Protein AF-0000000077935311 (afdb_homodimer)

Secondary structure (DSSP, 8-state):
--EEEEEEEE-STTTT-TT---SEEEEEEEE-SS-SSPPEEEEE---TT--S-SSSHHHHHHHHHHHTTSS-SEEEEEE----TTS---SSEETTTEEHHHIIIIIIHHHHHHHS---EEEEEEETHHHHHHHHHHHH-TTT--EEEEES-S-SHHHHHHHHHHHHHHHHTTS-HHHHHHHHHT-SS--GGGHHHHHHHHHHHHHSB-TTSTTSB--SB-TTT--B-HHHHHHHHTT-HHHHGGGGHHHHHT-SEEEEEEETT-TT-HHHHHHHHHHHHHHTT---EEEEES--SSS-GGGHHHHHHHHHHHHS--/--EEEEEEEE-STTTT-TT---SEEEEEEEE-S--SSPPEEEEE---TT--S-SSSHHHHHHHHHHHTTSS-SEEEEEE----TTS---SSEETTTEEHHHIIIIIIHHHHHHHS---EEEEEEETHHHHHHHHHHHH-TTT--EEEEES-S-SHHHHHHHHHHHHHHHHTTS-HHHHHHHHHT-SS--GGGHHHHHHHHHHHHHSB-TTSTTSB--SB-TTT--B-HHHHHHHHTT-HHHHGGGGHHHHHT-SEEEEEEETT-TT-HHHHHHHHHHHHHHTT---EEEEES--SSS-GGGHHHHHHHHHHHHS--

Radius of gyration: 29.07 Å; Cα contacts (8 Å, |Δi|>4): 1341; chains: 2; bounding box: 50×91×62 Å

Solvent-accessible surface area (backbone atoms only — not comparable to full-atom values): 32540 Å² total; per-residue (Å²): 130,81,49,68,51,74,47,75,47,79,38,80,48,27,61,76,23,71,74,67,51,73,33,61,31,48,32,31,36,39,50,48,65,98,60,95,63,65,28,31,40,36,40,40,36,52,55,69,79,71,67,93,59,58,92,41,72,67,33,48,51,52,40,48,30,46,75,69,60,55,41,55,48,42,37,39,34,47,45,58,58,67,36,51,56,54,41,55,63,51,45,57,16,83,37,73,15,24,41,35,50,37,44,67,69,43,52,49,49,55,48,45,73,75,34,73,55,68,35,30,30,30,25,25,45,32,44,11,5,31,19,18,51,56,48,32,50,73,34,47,90,68,26,35,26,28,25,26,35,41,20,59,21,40,55,66,62,42,45,52,60,27,49,52,48,28,40,59,49,50,72,76,39,57,65,62,60,50,49,56,51,43,54,72,40,94,68,77,56,77,82,45,48,33,39,30,48,54,54,36,48,20,26,52,57,30,58,29,82,88,38,92,78,30,28,52,61,41,43,39,81,88,29,56,38,70,36,62,73,50,38,52,48,45,48,63,70,21,49,48,67,39,48,76,83,34,47,73,39,49,61,64,39,55,26,39,36,38,34,27,20,76,54,21,81,54,47,25,37,29,12,49,42,30,33,51,50,52,36,53,74,72,68,38,83,64,48,78,47,75,45,95,37,41,72,66,94,55,72,71,55,50,72,56,44,50,37,50,42,52,58,42,53,45,84,125,130,81,48,67,51,74,46,74,46,80,36,80,48,27,62,77,22,70,72,68,50,73,33,61,31,48,33,31,36,39,51,48,66,97,60,95,64,64,28,32,38,36,40,40,35,50,55,70,80,70,66,92,61,59,91,43,73,67,33,48,50,53,42,51,32,48,75,70,59,57,42,54,48,43,37,40,34,47,44,58,57,68,39,51,56,55,40,58,63,50,44,56,17,82,38,73,14,24,42,34,50,36,45,67,69,41,51,51,50,54,49,45,73,75,33,74,55,69,36,30,31,30,24,25,46,34,44,12,5,30,20,19,51,56,47,31,51,73,34,46,91,68,27,35,28,29,27,26,36,41,20,58,21,40,55,66,62,42,45,52,56,28,51,53,48,28,42,59,49,49,72,77,39,58,64,64,61,49,49,57,49,45,52,71,39,95,68,79,56,78,82,45,48,34,39,29,47,54,55,34,47,20,25,53,58,32,57,29,82,87,39,92,78,30,28,52,61,39,44,38,81,87,29,56,38,72,35,62,74,50,38,52,49,45,48,62,69,20,49,49,68,38,48,76,83,34,48,73,38,50,60,66,40,56,26,38,36,38,35,30,21,77,55,21,82,54,46,26,38,29,12,50,41,31,34,52,51,53,37,52,75,73,67,40,81,63,48,79,48,75,44,94,38,43,74,66,93,55,71,71,56,50,74,56,45,50,36,50,42,52,60,44,54,44,82,126

Structure (mmCIF, N/CA/C/O backbone):
data_AF-0000000077935311-model_v1
#
loop_
_entity.id
_entity.type
_entity.pdbx_description
1 polymer Esterase
#
loop_
_atom_site.group_PDB
_atom_site.id
_atom_site.type_symbol
_atom_site.label_atom_id
_atom_site.label_alt_id
_atom_site.label_comp_id
_atom_site.label_asym_id
_atom_site.label_entity_id
_atom_site.label_seq_id
_atom_site.pdbx_PDB_ins_code
_atom_site.Cartn_x
_atom_site.Cartn_y
_atom_site.Cartn_z
_atom_site.occupancy
_atom_site.B_iso_or_equiv
_atom_site.auth_seq_id
_atom_site.auth_comp_id
_atom_site.auth_asym_id
_atom_site.auth_atom_id
_atom_site.pdbx_PDB_model_num
ATOM 1 N N . MET A 1 1 ? 3.855 -32.5 -35.344 1 77.19 1 MET A N 1
ATOM 2 C CA . MET A 1 1 ? 2.697 -31.906 -34.688 1 77.19 1 MET A CA 1
ATOM 3 C C . MET A 1 1 ? 2.678 -32.25 -33.219 1 77.19 1 MET A C 1
ATOM 5 O O . MET A 1 1 ? 3.072 -33.375 -32.844 1 77.19 1 MET A O 1
ATOM 9 N N . LEU A 1 2 ? 2.314 -31.281 -32.438 1 87.25 2 LEU A N 1
ATOM 10 C CA . LEU A 1 2 ? 2.27 -31.469 -30.984 1 87.25 2 LEU A CA 1
ATOM 11 C C . LEU A 1 2 ? 1.229 -32.5 -30.594 1 87.25 2 LEU A C 1
ATOM 13 O O . LEU A 1 2 ? 0.079 -32.438 -31.031 1 87.25 2 LEU A O 1
ATOM 17 N N . LYS A 1 3 ? 1.656 -33.656 -29.969 1 92.56 3 LYS A N 1
ATOM 18 C CA . LYS A 1 3 ? 0.735 -34.656 -29.453 1 92.56 3 LYS A CA 1
ATOM 19 C C . LYS A 1 3 ? 0.055 -34.188 -28.172 1 92.56 3 LYS A C 1
ATOM 21 O O . LYS A 1 3 ? 0.723 -33.75 -27.234 1 92.56 3 LYS A O 1
ATOM 26 N N . TYR A 1 4 ? -1.303 -34.188 -28.203 1 95.5 4 TYR A N 1
ATOM 27 C CA . TYR A 1 4 ? -2.006 -33.719 -27.016 1 95.5 4 TYR A CA 1
ATOM 28 C C . TYR A 1 4 ? -3.33 -34.438 -26.844 1 95.5 4 TYR A C 1
ATOM 30 O O . TYR A 1 4 ? -3.822 -35.062 -27.781 1 95.5 4 TYR A O 1
ATOM 38 N N . THR A 1 5 ? -3.844 -34.5 -25.672 1 96.44 5 THR A N 1
ATOM 39 C CA . THR A 1 5 ? -5.18 -34.969 -25.328 1 96.44 5 THR A CA 1
ATOM 40 C C . THR A 1 5 ? -5.891 -34 -24.406 1 96.44 5 THR A C 1
ATOM 42 O O . THR A 1 5 ? -5.242 -33.219 -23.703 1 96.44 5 THR A O 1
ATOM 45 N N . ILE A 1 6 ? -7.18 -33.906 -24.469 1 97 6 ILE A N 1
ATOM 46 C CA . ILE A 1 6 ? -8.023 -33.156 -23.531 1 97 6 ILE A CA 1
ATOM 47 C C . ILE A 1 6 ? -8.969 -34.125 -22.828 1 97 6 ILE A C 1
ATOM 49 O O . ILE A 1 6 ? -9.727 -34.844 -23.469 1 97 6 ILE A O 1
ATOM 53 N N . GLU A 1 7 ? -8.859 -34.219 -21.625 1 97 7 GLU A N 1
ATOM 54 C CA . GLU A 1 7 ? -9.742 -35.062 -20.844 1 97 7 GLU A CA 1
ATOM 55 C C . GLU A 1 7 ? -10.43 -34.312 -19.734 1 97 7 GLU A C 1
ATOM 57 O O . GLU A 1 7 ? -10.07 -33.156 -19.438 1 97 7 GLU A O 1
ATOM 62 N N . LYS A 1 8 ? -11.445 -34.906 -19.172 1 97.5 8 LYS A N 1
ATOM 63 C CA . LYS A 1 8 ? -12.188 -34.344 -18.062 1 97.5 8 LYS A CA 1
ATOM 64 C C . LYS A 1 8 ? -11.992 -35.125 -16.781 1 97.5 8 LYS A C 1
ATOM 66 O O . LYS A 1 8 ? -12.023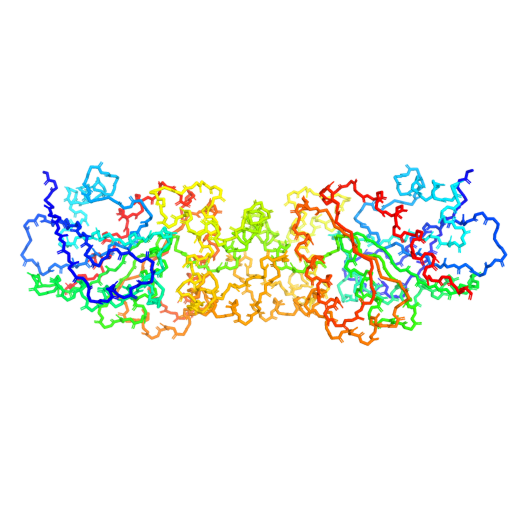 -36.375 -16.812 1 97.5 8 LYS A O 1
ATOM 71 N N . ILE A 1 9 ? -11.68 -34.469 -15.742 1 97.25 9 ILE A N 1
ATOM 72 C CA . ILE A 1 9 ? -11.531 -35.094 -14.43 1 97.25 9 ILE A CA 1
ATOM 73 C C . ILE A 1 9 ? -12.641 -34.594 -13.5 1 97.25 9 ILE A C 1
ATOM 75 O O . ILE A 1 9 ? -12.82 -33.375 -13.312 1 97.25 9 ILE A O 1
ATOM 79 N N . GLU A 1 10 ? -13.484 -35.562 -12.93 1 97.5 10 GLU A N 1
ATOM 80 C CA . GLU A 1 10 ? -14.469 -35.219 -11.906 1 97.5 10 GLU A CA 1
ATOM 81 C C . GLU A 1 10 ? -13.805 -35.031 -10.547 1 97.5 10 GLU A C 1
ATOM 83 O O . GLU A 1 10 ? -13.055 -35.875 -10.086 1 97.5 10 GLU A O 1
ATOM 88 N N . SER A 1 11 ? -14.07 -33.906 -9.922 1 97.88 11 SER A N 1
ATOM 89 C CA . SER A 1 11 ? -13.398 -33.594 -8.672 1 97.88 11 SER A CA 1
ATOM 90 C C . SER A 1 11 ? -14.359 -33.656 -7.488 1 97.88 11 SER A C 1
ATOM 92 O O . SER A 1 11 ? -15.391 -33 -7.48 1 97.88 11 SER A O 1
ATOM 94 N N . GLU A 1 12 ? -14.023 -34.438 -6.438 1 97.25 12 GLU A N 1
ATOM 95 C CA . GLU A 1 12 ? -14.719 -34.406 -5.156 1 97.25 12 GLU A CA 1
ATOM 96 C C . GLU A 1 12 ? -14.414 -33.156 -4.359 1 97.25 12 GLU A C 1
ATOM 98 O O . GLU A 1 12 ? -15.273 -32.625 -3.658 1 97.25 12 GLU A O 1
ATOM 103 N N . ALA A 1 13 ? -13.234 -32.656 -4.523 1 97.06 13 ALA A N 1
ATOM 104 C CA . ALA A 1 13 ? -12.766 -31.484 -3.781 1 97.06 13 ALA A CA 1
ATOM 105 C C . ALA A 1 13 ? -13.523 -30.234 -4.191 1 97.06 13 ALA A C 1
ATOM 107 O O . ALA A 1 13 ? -13.75 -29.328 -3.375 1 97.06 13 ALA A O 1
ATOM 108 N N . LEU A 1 14 ? -14.055 -30.188 -5.465 1 97.19 14 LEU A N 1
ATOM 109 C CA . LEU A 1 14 ? -14.672 -28.969 -5.98 1 97.19 14 LEU A CA 1
ATOM 110 C C . LEU A 1 14 ? -16.188 -29.047 -5.895 1 97.19 14 LEU A C 1
ATOM 112 O O . LEU A 1 14 ? -16.891 -28.078 -6.223 1 97.19 14 LEU A O 1
ATOM 116 N N . LYS A 1 15 ? -16.938 -30.109 -5.555 1 92.62 15 LYS A N 1
ATOM 117 C CA . LYS A 1 15 ? -18.375 -30.344 -5.594 1 92.62 15 LYS A CA 1
ATOM 118 C C . LYS A 1 15 ? -19.125 -29.375 -4.688 1 92.62 15 LYS A C 1
ATOM 120 O O . LYS A 1 15 ? -20.203 -28.906 -5.027 1 92.62 15 LYS A O 1
ATOM 125 N N . ASP A 1 16 ? -18.75 -28.906 -3.547 1 84 16 ASP A N 1
ATOM 126 C CA . ASP A 1 16 ? -19.562 -28.125 -2.623 1 84 16 ASP A CA 1
ATOM 127 C C . ASP A 1 16 ? -19.094 -26.688 -2.561 1 84 16 ASP A C 1
ATOM 129 O O . ASP A 1 16 ? -19.344 -25.984 -1.576 1 84 16 ASP A O 1
ATOM 133 N N . ASN A 1 17 ? -18.594 -26.266 -3.73 1 91.75 17 ASN A N 1
ATOM 134 C CA . ASN A 1 17 ? -18.25 -24.844 -3.709 1 91.75 17 ASN A CA 1
ATOM 135 C C . ASN A 1 17 ? -19.484 -23.953 -3.811 1 91.75 17 ASN A C 1
ATOM 137 O O . ASN A 1 17 ? -20.484 -24.344 -4.434 1 91.75 17 ASN A O 1
ATOM 141 N N . MET A 1 18 ? -19.484 -22.844 -3.297 1 93.19 18 MET A N 1
ATOM 142 C CA . MET A 1 18 ? -20.656 -21.984 -3.117 1 93.19 18 MET A CA 1
ATOM 143 C C . MET A 1 18 ? -20.922 -21.141 -4.371 1 93.19 18 MET A C 1
ATOM 145 O O . MET A 1 18 ? -22 -20.562 -4.523 1 93.19 18 MET A O 1
ATOM 149 N N . MET A 1 19 ? -20 -21.078 -5.273 1 92.12 19 MET A N 1
ATOM 150 C CA . MET A 1 19 ? -20.109 -20.172 -6.41 1 92.12 19 MET A CA 1
ATOM 151 C C . MET A 1 19 ? -20.703 -20.891 -7.621 1 92.12 19 MET A C 1
ATOM 153 O O . MET A 1 19 ? -21.016 -20.266 -8.633 1 92.12 19 MET A O 1
ATOM 157 N N . GLY A 1 20 ? -20.828 -22.172 -7.504 1 90.62 20 GLY A N 1
ATOM 158 C CA . GLY A 1 20 ? -21.391 -22.953 -8.602 1 90.62 20 GLY A CA 1
ATOM 159 C C . GLY A 1 20 ? -20.375 -23.266 -9.688 1 90.62 20 GLY A C 1
ATOM 160 O O . GLY A 1 20 ? -20.75 -23.484 -10.844 1 90.62 20 GLY A O 1
ATOM 161 N N . ASP A 1 21 ? -19.156 -23.203 -9.367 1 91.94 21 ASP A N 1
ATOM 162 C CA . ASP A 1 21 ? -18.141 -23.625 -10.32 1 91.94 21 ASP A CA 1
ATOM 163 C C . ASP A 1 21 ? -18.281 -25.109 -10.664 1 91.94 21 ASP A C 1
ATOM 165 O O . ASP A 1 21 ? -18.672 -25.906 -9.82 1 91.94 21 ASP A O 1
ATOM 169 N N . PRO A 1 22 ? -17.953 -25.453 -11.875 1 93 22 PRO A N 1
ATOM 170 C CA . PRO A 1 22 ? -18.062 -26.859 -12.266 1 93 22 PRO A CA 1
ATOM 171 C C . PRO A 1 22 ? -17.156 -27.766 -11.453 1 93 22 PRO A C 1
ATOM 173 O O . PRO A 1 22 ? -16.031 -27.391 -11.125 1 93 22 PRO A O 1
ATOM 176 N N . THR A 1 23 ? -17.625 -28.984 -11.234 1 95.94 23 THR A N 1
ATOM 177 C CA . THR A 1 23 ? -16.828 -29.953 -10.5 1 95.94 23 THR A CA 1
ATOM 178 C C . THR A 1 23 ? -15.938 -30.75 -11.461 1 95.94 23 THR A C 1
ATOM 180 O O . THR A 1 23 ? -14.883 -31.266 -11.062 1 95.94 23 THR A O 1
ATOM 183 N N . GLU A 1 24 ? -16.438 -30.906 -12.703 1 97 24 GLU A N 1
ATOM 184 C CA . GLU A 1 24 ? -15.625 -31.531 -13.75 1 97 24 GLU A CA 1
ATOM 185 C C . GLU A 1 24 ? -14.719 -30.5 -14.422 1 97 24 GLU A C 1
ATOM 187 O O . GLU A 1 24 ? -15.188 -29.453 -14.875 1 97 24 GLU A O 1
ATOM 192 N N . ARG A 1 25 ? -13.484 -30.828 -14.492 1 97 25 ARG A N 1
ATOM 193 C CA . ARG A 1 25 ? -12.539 -29.891 -15.07 1 97 25 ARG A CA 1
ATOM 194 C C . ARG A 1 25 ? -11.742 -30.516 -16.203 1 97 25 ARG A C 1
ATOM 196 O O . ARG A 1 25 ? -11.289 -31.656 -16.094 1 97 25 ARG A O 1
ATOM 203 N N . GLU A 1 26 ? -11.578 -29.766 -17.281 1 97.69 26 GLU A N 1
ATOM 204 C CA . GLU A 1 26 ? -10.758 -30.203 -18.406 1 97.69 26 GLU A CA 1
ATOM 205 C C . GLU A 1 26 ? -9.273 -30.109 -18.078 1 97.69 26 GLU A C 1
ATOM 207 O O . GLU A 1 26 ? -8.836 -29.172 -17.406 1 97.69 26 GLU A O 1
ATOM 212 N N . VAL A 1 27 ? -8.555 -31.016 -18.594 1 97.75 27 VAL A N 1
ATOM 213 C CA . VAL A 1 27 ? -7.098 -31.016 -18.5 1 97.75 27 VAL A CA 1
ATOM 214 C C . VAL A 1 27 ? -6.484 -31.25 -19.875 1 97.75 27 VAL A C 1
ATOM 216 O O . VAL A 1 27 ? -6.695 -32.312 -20.484 1 97.75 27 VAL A O 1
ATOM 219 N N . LEU A 1 28 ? -5.809 -30.25 -20.391 1 97.81 28 LEU A N 1
ATOM 220 C CA . LEU A 1 28 ? -4.996 -30.391 -21.594 1 97.81 28 LEU A CA 1
ATOM 221 C C . LEU A 1 28 ? -3.648 -31.031 -21.266 1 97.81 28 LEU A C 1
ATOM 223 O O . LEU A 1 28 ? -2.912 -30.516 -20.422 1 97.81 28 LEU A O 1
ATOM 227 N N . THR A 1 29 ? -3.369 -32.156 -21.844 1 97.56 29 THR A N 1
ATOM 228 C CA . THR A 1 29 ? -2.121 -32.875 -21.625 1 97.56 29 THR A CA 1
ATOM 229 C C . THR A 1 29 ? -1.261 -32.875 -22.891 1 97.56 29 THR A C 1
ATOM 231 O O . THR A 1 29 ? -1.694 -33.312 -23.953 1 97.56 29 THR A O 1
ATOM 234 N N . LEU A 1 30 ? -0.092 -32.344 -22.797 1 97.06 30 LEU A N 1
ATOM 235 C CA . LEU A 1 30 ? 0.888 -32.312 -23.875 1 97.06 30 LEU A CA 1
ATOM 236 C C . LEU A 1 30 ? 1.974 -33.344 -23.641 1 97.06 30 LEU A C 1
ATOM 238 O O . LEU A 1 30 ? 2.641 -33.344 -22.609 1 97.06 30 LEU A O 1
ATOM 242 N N . LEU A 1 31 ? 2.15 -34.25 -24.594 1 94.69 31 LEU A N 1
ATOM 243 C CA . LEU A 1 31 ? 3.016 -35.406 -24.422 1 94.69 31 LEU A CA 1
ATOM 244 C C . LEU A 1 31 ? 4.297 -35.25 -25.234 1 94.69 31 LEU A C 1
ATOM 246 O O . LEU A 1 31 ? 4.27 -34.75 -26.359 1 94.69 31 LEU A O 1
ATOM 250 N N . PRO A 1 32 ? 5.402 -35.594 -24.516 1 89.06 32 PRO A N 1
ATOM 251 C CA . PRO A 1 32 ? 6.652 -35.594 -25.281 1 89.06 32 PRO A CA 1
ATOM 252 C C . PRO A 1 32 ? 6.68 -36.656 -26.375 1 89.06 32 PRO A C 1
ATOM 254 O O . PRO A 1 32 ? 5.824 -37.531 -26.391 1 89.06 32 PRO A O 1
ATOM 257 N N . ARG A 1 33 ? 7.59 -36.375 -27.266 1 79.56 33 ARG A N 1
ATOM 258 C CA . ARG A 1 33 ? 7.812 -37.469 -28.219 1 79.56 33 ARG A CA 1
ATOM 259 C C . ARG A 1 33 ? 8.281 -38.719 -27.516 1 79.56 33 ARG A C 1
ATOM 261 O O . ARG A 1 33 ? 8.555 -38.719 -26.312 1 79.56 33 ARG A O 1
ATOM 268 N N . GLU A 1 34 ? 8.422 -39.875 -28.094 1 74.75 34 GLU A N 1
ATOM 269 C CA . GLU A 1 34 ? 8.742 -41.188 -27.531 1 74.75 34 GLU A CA 1
ATOM 270 C C . GLU A 1 34 ? 10.023 -41.125 -26.703 1 74.75 34 GLU A C 1
ATOM 272 O O . GLU A 1 34 ? 11.016 -40.531 -27.125 1 74.75 34 GLU A O 1
ATOM 277 N N . SER A 1 35 ? 9.75 -41.25 -25.328 1 73.94 35 SER A N 1
ATOM 278 C CA . SER A 1 35 ? 10.883 -41.344 -24.422 1 73.94 35 SER A CA 1
ATOM 279 C C . SER A 1 35 ? 10.836 -42.656 -23.609 1 73.94 35 SER A C 1
ATOM 281 O O . SER A 1 35 ? 9.758 -43.156 -23.312 1 73.94 35 SER A O 1
ATOM 283 N N . LYS A 1 36 ? 12.047 -43.312 -23.312 1 77.62 36 LYS A N 1
ATOM 284 C CA . LYS A 1 36 ? 12.172 -44.531 -22.516 1 77.62 36 LYS A CA 1
ATOM 285 C C . LYS A 1 36 ? 12.305 -44.219 -21.031 1 77.62 36 LYS A C 1
ATOM 287 O O . LYS A 1 36 ? 12.156 -45.094 -20.188 1 77.62 36 LYS A O 1
ATOM 292 N N . GLU A 1 37 ? 12.492 -43.031 -20.656 1 85.69 37 GLU A N 1
ATOM 293 C CA . GLU A 1 37 ? 12.68 -42.625 -19.281 1 85.69 37 GLU A CA 1
ATOM 294 C C . GLU A 1 37 ? 11.352 -42.281 -18.609 1 85.69 37 GLU A C 1
ATOM 296 O O . GLU A 1 37 ? 10.383 -41.938 -19.281 1 85.69 37 GLU A O 1
ATOM 301 N N . ARG A 1 38 ? 11.352 -42.531 -17.219 1 92.5 38 ARG A N 1
ATOM 302 C CA . ARG A 1 38 ? 10.172 -42.094 -16.469 1 92.5 38 ARG A CA 1
ATOM 303 C C . ARG A 1 38 ? 9.953 -40.594 -16.609 1 92.5 38 ARG A C 1
ATOM 305 O O . ARG A 1 38 ? 10.867 -39.812 -16.359 1 92.5 38 ARG A O 1
ATOM 312 N N . PRO A 1 39 ? 8.812 -40.188 -16.969 1 95.69 39 PRO A N 1
ATOM 313 C CA . PRO A 1 39 ? 8.602 -38.781 -17.281 1 95.69 39 PRO A CA 1
ATOM 314 C C . PRO A 1 39 ? 8.461 -37.906 -16.031 1 95.69 39 PRO A C 1
ATOM 316 O O . PRO A 1 39 ? 8.156 -38.438 -14.953 1 95.69 39 PRO A O 1
ATOM 319 N N . ILE A 1 40 ? 8.805 -36.688 -16.141 1 97 40 ILE A N 1
ATOM 320 C CA . ILE A 1 40 ? 8.492 -35.625 -15.18 1 97 40 ILE A CA 1
ATOM 321 C C . ILE A 1 40 ? 7.117 -35.062 -15.477 1 97 40 ILE A C 1
ATOM 323 O O . ILE A 1 40 ? 6.758 -34.875 -16.641 1 97 40 ILE A O 1
ATOM 327 N N . LEU A 1 41 ? 6.32 -34.844 -14.477 1 98.56 41 LEU A N 1
ATOM 328 C CA . LEU A 1 41 ? 5.031 -34.188 -14.641 1 98.56 41 LEU A CA 1
ATOM 329 C C . LEU A 1 41 ? 5.145 -32.688 -14.312 1 98.56 41 LEU A C 1
ATOM 331 O O . LEU A 1 41 ? 5.469 -32.312 -13.188 1 98.56 41 LEU A O 1
ATOM 335 N N . LEU A 1 42 ? 4.965 -31.844 -15.289 1 98.75 42 LEU A N 1
ATOM 336 C CA . LEU A 1 42 ? 4.926 -30.391 -15.102 1 98.75 42 LEU A CA 1
ATOM 337 C C . LEU A 1 42 ? 3.494 -29.875 -15.203 1 98.75 42 LEU A C 1
ATOM 339 O O . LEU A 1 42 ? 2.838 -30.047 -16.234 1 98.75 42 LEU A O 1
ATOM 343 N N . ILE A 1 43 ? 3.029 -29.25 -14.156 1 98.88 43 ILE A N 1
ATOM 344 C CA . ILE A 1 43 ? 1.643 -28.812 -14.07 1 98.88 43 ILE A CA 1
ATOM 345 C C . ILE A 1 43 ? 1.587 -27.281 -14.117 1 98.88 43 ILE A C 1
ATOM 347 O O . ILE A 1 43 ? 2.133 -26.609 -13.242 1 98.88 43 ILE A O 1
ATOM 351 N N . GLU A 1 44 ? 0.92 -26.719 -15.062 1 98.56 44 GLU A N 1
ATOM 352 C CA . GLU A 1 44 ? 0.708 -25.281 -15.109 1 98.56 44 GLU A CA 1
ATOM 353 C C . GLU A 1 44 ? -0.469 -24.859 -14.227 1 98.56 44 GLU A C 1
ATOM 355 O O . GLU A 1 44 ? -1.559 -25.422 -14.336 1 98.56 44 GLU A O 1
ATOM 360 N N . LEU A 1 45 ? -0.252 -23.984 -13.328 1 98.25 45 LEU A N 1
ATOM 361 C CA . LEU A 1 45 ? -1.343 -23.328 -12.617 1 98.25 45 LEU A CA 1
ATOM 362 C C . LEU A 1 45 ? -1.825 -22.109 -13.398 1 98.25 45 LEU A C 1
ATOM 364 O O . LEU A 1 45 ? -1.36 -20.984 -13.156 1 98.25 45 LEU A O 1
ATOM 368 N N . ALA A 1 46 ? -2.799 -22.312 -14.156 1 89.88 46 ALA A N 1
ATOM 369 C CA . ALA A 1 46 ? -3.209 -21.406 -15.219 1 89.88 46 ALA A CA 1
ATOM 370 C C . ALA A 1 46 ? -3.957 -20.203 -14.656 1 89.88 46 ALA A C 1
ATOM 372 O O . ALA A 1 46 ? -4.52 -20.266 -13.562 1 89.88 46 ALA A O 1
ATOM 373 N N . GLY A 1 47 ? -3.945 -19.156 -15.484 1 80.81 47 GLY A N 1
ATOM 374 C CA . GLY A 1 47 ? -4.605 -17.922 -15.102 1 80.81 47 GLY A CA 1
ATOM 375 C C . GLY A 1 47 ? -6.031 -17.812 -15.609 1 80.81 47 GLY A C 1
ATOM 376 O O . GLY A 1 47 ? -6.672 -18.828 -15.883 1 80.81 47 GLY A O 1
ATOM 377 N N . LEU A 1 48 ? -6.582 -16.703 -15.742 1 76.75 48 LEU A N 1
ATOM 378 C CA . LEU A 1 48 ? -7.965 -16.344 -16.047 1 76.75 48 LEU A CA 1
ATOM 379 C C . LEU A 1 48 ? -8.312 -16.688 -17.484 1 76.75 48 LEU A C 1
ATOM 381 O O . LEU A 1 48 ? -9.469 -16.984 -17.797 1 76.75 48 LEU A O 1
ATOM 385 N N . ASN A 1 49 ? -7.379 -16.797 -18.391 1 79.75 49 ASN A N 1
ATOM 386 C CA . ASN A 1 49 ? -7.684 -16.938 -19.812 1 79.75 49 ASN A CA 1
ATOM 387 C C . ASN A 1 49 ? -7.398 -18.359 -20.297 1 79.75 49 ASN A C 1
ATOM 389 O O . ASN A 1 49 ? -7.184 -18.562 -21.5 1 79.75 49 ASN A O 1
ATOM 393 N N . TRP A 1 50 ? -7.598 -19.266 -19.562 1 89.5 50 TRP A N 1
ATOM 394 C CA . TRP A 1 50 ? -7.297 -20.641 -19.938 1 89.5 50 TRP A CA 1
ATOM 395 C C . TRP A 1 50 ? -8.242 -21.125 -21.031 1 89.5 50 TRP A C 1
ATOM 397 O O . TRP A 1 50 ? -9.438 -20.828 -21 1 89.5 50 TRP A O 1
ATOM 407 N N . LYS A 1 51 ? -7.711 -21.828 -22.078 1 90.38 51 LYS A N 1
ATOM 408 C CA . LYS A 1 51 ? -8.445 -22.516 -23.125 1 90.38 51 LYS A CA 1
ATOM 409 C C . LYS A 1 51 ? -7.84 -23.875 -23.422 1 90.38 51 LYS A C 1
ATOM 411 O O . LYS A 1 51 ? -6.613 -24.031 -23.438 1 90.38 51 LYS A O 1
ATOM 416 N N . PRO A 1 52 ? -8.719 -24.906 -23.625 1 91.88 52 PRO A N 1
ATOM 417 C CA . PRO A 1 52 ? -8.219 -26.234 -23.953 1 91.88 52 PRO A CA 1
ATOM 418 C C . PRO A 1 52 ? -7.762 -26.359 -25.406 1 91.88 52 PRO A C 1
ATOM 420 O O . PRO A 1 52 ? -8.367 -27.094 -26.188 1 91.88 52 PRO A O 1
ATOM 423 N N . THR A 1 53 ? -6.746 -25.609 -25.719 1 93 53 THR A N 1
ATOM 424 C CA . THR A 1 53 ? -6.266 -25.609 -27.109 1 93 53 THR A CA 1
ATOM 425 C C . THR A 1 53 ? -4.746 -25.5 -27.141 1 93 53 THR A C 1
ATOM 427 O O . THR A 1 53 ? -4.117 -25.062 -26.188 1 93 53 THR A O 1
ATOM 430 N N . VAL A 1 54 ? -4.254 -25.984 -28.25 1 93.06 54 VAL A N 1
ATOM 431 C CA . VAL A 1 54 ? -2.807 -25.906 -28.438 1 93.06 54 VAL A CA 1
ATOM 432 C C . VAL A 1 54 ? -2.469 -24.797 -29.438 1 93.06 54 VAL A C 1
ATOM 434 O O . VAL A 1 54 ? -1.294 -24.531 -29.703 1 93.06 54 VAL A O 1
ATOM 437 N N . SER A 1 55 ? -3.477 -24.188 -30.031 1 90.56 55 SER A N 1
ATOM 438 C CA . SER A 1 55 ? -3.277 -23.125 -31.016 1 90.56 55 SER A CA 1
ATOM 439 C C . SER A 1 55 ? -3.123 -21.766 -30.344 1 90.56 55 SER A C 1
ATOM 441 O O . SER A 1 55 ? -3.664 -20.766 -30.828 1 90.56 55 SER A O 1
ATOM 443 N N . ASN A 1 56 ? -2.627 -21.75 -29.156 1 91.31 56 ASN A N 1
ATOM 444 C CA . ASN A 1 56 ? -2.324 -20.516 -28.422 1 91.31 56 ASN A CA 1
ATOM 445 C C . ASN A 1 56 ? -0.835 -20.391 -28.125 1 91.31 56 ASN A C 1
ATOM 447 O O . ASN A 1 56 ? -0.037 -21.219 -28.562 1 91.31 56 ASN A O 1
ATOM 451 N N . ARG A 1 57 ? -0.492 -19.344 -27.562 1 90.88 57 ARG A N 1
ATOM 452 C CA . ARG A 1 57 ? 0.909 -19.047 -27.281 1 90.88 57 ARG A CA 1
ATOM 453 C C . ARG A 1 57 ? 1.534 -20.125 -26.422 1 90.88 57 ARG A C 1
ATOM 455 O O . ARG A 1 57 ? 2.707 -20.469 -26.594 1 90.88 57 ARG A O 1
ATOM 462 N N . PHE A 1 58 ? 0.76 -20.625 -25.469 1 93.75 58 PHE A N 1
ATOM 463 C CA . PHE A 1 58 ? 1.259 -21.672 -24.609 1 93.75 58 PHE A CA 1
ATOM 464 C C . PHE A 1 58 ? 1.604 -22.922 -25.406 1 93.75 58 PHE A C 1
ATOM 466 O O . PHE A 1 58 ? 2.701 -23.469 -25.281 1 93.75 58 PHE A O 1
ATOM 473 N N . GLY A 1 59 ? 0.685 -23.375 -26.203 1 93.94 59 GLY A N 1
ATOM 474 C CA . GLY A 1 59 ? 0.933 -24.516 -27.062 1 93.94 59 GLY A CA 1
ATOM 475 C C . GLY A 1 59 ? 2.145 -24.344 -27.953 1 93.94 59 GLY A C 1
ATOM 476 O O . GLY A 1 59 ? 2.93 -25.266 -28.141 1 93.94 59 GLY A O 1
ATOM 477 N N . GLN A 1 60 ? 2.289 -23.156 -28.469 1 94.94 60 GLN A N 1
ATOM 478 C CA . GLN A 1 60 ? 3.424 -22.844 -29.344 1 94.94 60 GLN A CA 1
ATOM 479 C C . GLN A 1 60 ? 4.742 -22.969 -28.578 1 94.94 60 GLN A C 1
ATOM 481 O O . GLN A 1 60 ? 5.734 -23.453 -29.125 1 94.94 60 GLN A O 1
ATOM 486 N N . ILE A 1 61 ? 4.766 -22.516 -27.391 1 96.62 61 ILE A N 1
ATOM 487 C CA . ILE A 1 61 ? 5.961 -22.562 -26.562 1 96.62 61 ILE A CA 1
ATOM 488 C C . ILE A 1 61 ? 6.344 -24.016 -26.297 1 96.62 61 ILE A C 1
ATOM 490 O O . ILE A 1 61 ? 7.504 -24.406 -26.453 1 96.62 61 ILE A O 1
ATOM 494 N N . ILE A 1 62 ? 5.332 -24.844 -25.969 1 96.88 62 ILE A N 1
ATOM 495 C CA . ILE A 1 62 ? 5.605 -26.234 -25.641 1 96.88 62 ILE A CA 1
ATOM 496 C C . ILE A 1 62 ? 6.062 -26.969 -26.906 1 96.88 62 ILE A C 1
ATOM 498 O O . ILE A 1 62 ? 6.996 -27.781 -26.859 1 96.88 62 ILE A O 1
ATOM 502 N N . GLU A 1 63 ? 5.426 -26.672 -28 1 95.38 63 GLU A N 1
ATOM 503 C CA . GLU A 1 63 ? 5.832 -27.281 -29.266 1 95.38 63 GLU A CA 1
ATOM 504 C C . GLU A 1 63 ? 7.285 -26.938 -29.594 1 95.38 63 GLU A C 1
ATOM 506 O O . GLU A 1 63 ? 8.047 -27.812 -30.016 1 95.38 63 GLU A O 1
ATOM 511 N N . LYS A 1 64 ? 7.562 -25.703 -29.438 1 95.94 64 LYS A N 1
ATOM 512 C CA . LYS A 1 64 ? 8.938 -25.281 -29.688 1 95.94 64 LYS A CA 1
ATOM 513 C C . LYS A 1 64 ? 9.914 -26.016 -28.781 1 95.94 64 LYS A C 1
ATOM 515 O O . LYS A 1 64 ? 10.969 -26.469 -29.25 1 95.94 64 LYS A O 1
ATOM 520 N N . LEU A 1 65 ? 9.609 -26.141 -27.547 1 97.19 65 LEU A N 1
ATOM 521 C CA . LEU A 1 65 ? 10.492 -26.797 -26.594 1 97.19 65 LEU A CA 1
ATOM 522 C C . LEU A 1 65 ? 10.672 -28.266 -26.922 1 97.19 65 LEU A C 1
ATOM 524 O O . LEU A 1 65 ? 11.781 -28.797 -26.828 1 97.19 65 LEU A O 1
ATOM 528 N N . PHE A 1 66 ? 9.633 -28.938 -27.406 1 95.5 66 PHE A N 1
ATOM 529 C CA . PHE A 1 66 ? 9.734 -30.344 -27.797 1 95.5 66 PHE A CA 1
ATOM 530 C C . PHE A 1 66 ? 10.523 -30.484 -29.094 1 95.5 66 PHE A C 1
ATOM 532 O O . PHE A 1 66 ? 11.383 -31.359 -29.219 1 95.5 66 PHE A O 1
ATOM 539 N N . SER A 1 67 ? 10.234 -29.578 -30.016 1 94.25 67 SER A N 1
ATOM 540 C CA . SER A 1 67 ? 10.859 -29.672 -31.328 1 94.25 67 SER A CA 1
ATOM 541 C C . SER A 1 67 ? 12.359 -29.391 -31.25 1 94.25 67 SER A C 1
ATOM 543 O O . SER A 1 67 ? 13.133 -29.969 -32 1 94.25 67 SER A O 1
ATOM 545 N N . THR A 1 68 ? 12.766 -28.531 -30.297 1 95.12 68 THR A N 1
ATOM 546 C CA . THR A 1 68 ? 14.172 -28.188 -30.156 1 95.12 68 THR A CA 1
ATOM 547 C C . THR A 1 68 ? 14.852 -29.094 -29.125 1 95.12 68 THR A C 1
ATOM 549 O O . THR A 1 68 ? 16.031 -28.906 -28.812 1 95.12 68 THR A O 1
ATOM 552 N N . LYS A 1 69 ? 14.188 -30.016 -28.5 1 93.94 69 LYS A N 1
ATOM 553 C CA . LYS A 1 69 ? 14.672 -31.031 -27.562 1 93.94 69 LYS A CA 1
ATOM 554 C C . LYS A 1 69 ? 15.156 -30.375 -26.266 1 93.94 69 LYS A C 1
ATOM 556 O O . LYS A 1 69 ? 16.031 -30.906 -25.594 1 93.94 69 LYS A O 1
ATOM 561 N N . LYS A 1 70 ? 14.602 -29.188 -26.047 1 95.38 70 LYS A N 1
ATOM 562 C CA . LYS A 1 70 ? 14.875 -28.531 -24.766 1 95.38 70 LYS A CA 1
ATOM 563 C C . LYS A 1 70 ? 14.008 -29.109 -23.656 1 95.38 70 LYS A C 1
ATOM 565 O O . LYS A 1 70 ? 14.344 -29 -22.484 1 95.38 70 LYS A O 1
ATOM 570 N N . LEU A 1 71 ? 12.922 -29.641 -24.031 1 94.5 71 LEU A N 1
ATOM 571 C CA . LEU A 1 71 ? 12.07 -30.484 -23.203 1 94.5 71 LEU A CA 1
ATOM 572 C C . LEU A 1 71 ? 11.914 -31.875 -23.812 1 94.5 71 LEU A C 1
ATOM 574 O O . LEU A 1 71 ? 11.43 -32 -24.938 1 94.5 71 LEU A O 1
ATOM 578 N N . LYS A 1 72 ? 12.328 -32.906 -23.031 1 92.44 72 LYS A N 1
ATOM 579 C CA . LYS A 1 72 ? 12.445 -34.219 -23.672 1 92.44 72 LYS A CA 1
ATOM 580 C C . LYS A 1 72 ? 11.562 -35.25 -22.984 1 92.44 72 LYS A C 1
ATOM 582 O O . LYS A 1 72 ? 11.023 -36.156 -23.641 1 92.44 72 LYS A O 1
ATOM 587 N N . ASN A 1 73 ? 11.461 -35.156 -21.766 1 93.25 73 ASN A N 1
ATOM 588 C CA . ASN A 1 73 ? 10.883 -36.25 -21 1 93.25 73 ASN A CA 1
ATOM 589 C C . ASN A 1 73 ? 9.812 -35.781 -20.031 1 93.25 73 ASN A C 1
ATOM 591 O O . ASN A 1 73 ? 9.609 -36.375 -18.984 1 93.25 73 ASN A O 1
ATOM 595 N N . SER A 1 74 ? 9.188 -34.656 -20.344 1 96.69 74 SER A N 1
ATOM 596 C CA . SER A 1 74 ? 8.172 -34.125 -19.453 1 96.69 74 SER A CA 1
ATOM 597 C C . SER A 1 74 ? 6.777 -34.219 -20.062 1 96.69 74 SER A C 1
ATOM 599 O O . SER A 1 74 ? 6.594 -34 -21.266 1 96.69 74 SER A O 1
ATOM 601 N N . ILE A 1 75 ? 5.879 -34.688 -19.266 1 97.38 75 ILE A N 1
ATOM 602 C CA . ILE A 1 75 ? 4.461 -34.5 -19.547 1 97.38 75 ILE A CA 1
ATOM 603 C C . ILE A 1 75 ? 4.008 -33.156 -18.984 1 97.38 75 ILE A C 1
ATOM 605 O O . ILE A 1 75 ? 4.133 -32.906 -17.781 1 97.38 75 ILE A O 1
ATOM 609 N N . VAL A 1 76 ? 3.5 -32.25 -19.875 1 98.19 76 VAL A N 1
ATOM 610 C CA . VAL A 1 76 ? 3.043 -30.953 -19.438 1 98.19 76 VAL A CA 1
ATOM 611 C C . VAL A 1 76 ? 1.517 -30.906 -19.438 1 98.19 76 VAL A C 1
ATOM 613 O O . VAL A 1 76 ? 0.88 -31.219 -20.453 1 98.19 76 VAL A O 1
ATOM 616 N N . ILE A 1 77 ? 0.989 -30.562 -18.297 1 98.19 77 ILE A N 1
ATOM 617 C CA . ILE A 1 77 ? -0.468 -30.484 -18.281 1 98.19 77 ILE A CA 1
ATOM 618 C C . ILE A 1 77 ? -0.912 -29.062 -17.953 1 98.19 77 ILE A C 1
ATOM 620 O O . ILE A 1 77 ? -0.225 -28.344 -17.219 1 98.19 77 ILE A O 1
ATOM 624 N N . ASN A 1 78 ? -1.987 -28.672 -18.5 1 97.75 78 ASN A N 1
ATOM 625 C CA . ASN A 1 78 ? -2.652 -27.375 -18.359 1 97.75 78 ASN A CA 1
ATOM 626 C C . ASN A 1 78 ? -4.121 -27.547 -17.984 1 97.75 78 ASN A C 1
ATOM 628 O O . ASN A 1 78 ? -5 -27.5 -18.844 1 97.75 78 ASN A O 1
ATOM 632 N N . PRO A 1 79 ? -4.398 -27.672 -16.672 1 97.75 79 PRO A N 1
ATOM 633 C CA . PRO A 1 79 ? -5.777 -27.859 -16.219 1 97.75 79 PRO A CA 1
ATOM 634 C C . PRO A 1 79 ? -6.582 -26.562 -16.234 1 97.75 79 PRO A C 1
ATOM 636 O O . PRO A 1 79 ? -6.016 -25.484 -16.078 1 97.75 79 PRO A O 1
ATOM 639 N N . ASN A 1 80 ? -7.91 -26.703 -16.406 1 96.69 80 ASN A N 1
ATOM 640 C CA . ASN A 1 80 ? -8.844 -25.594 -16.266 1 96.69 80 ASN A CA 1
ATOM 641 C C . ASN A 1 80 ? -9.07 -25.25 -14.797 1 96.69 80 ASN A C 1
ATOM 643 O O . ASN A 1 80 ? -9.797 -25.953 -14.094 1 96.69 80 ASN A O 1
ATOM 647 N N . PHE A 1 81 ? -8.508 -24.094 -14.352 1 96.75 81 PHE A N 1
ATOM 648 C CA . PHE A 1 81 ? -8.656 -23.688 -12.961 1 96.75 81 PHE A CA 1
ATOM 649 C C . PHE A 1 81 ? -9.508 -22.422 -12.867 1 96.75 81 PHE A C 1
ATOM 651 O O . PHE A 1 81 ? -9.484 -21.719 -11.852 1 96.75 81 PHE A O 1
ATOM 658 N N . LYS A 1 82 ? -10.219 -22.125 -13.883 1 94.5 82 LYS A N 1
ATOM 659 C CA . LYS A 1 82 ? -11.047 -20.922 -13.914 1 94.5 82 LYS A CA 1
ATOM 660 C C . LYS A 1 82 ? -12.125 -20.969 -12.844 1 94.5 82 LYS A C 1
ATOM 662 O O . LYS A 1 82 ? -12.672 -22.031 -12.555 1 94.5 82 LYS A O 1
ATOM 667 N N . THR A 1 83 ? -12.367 -19.859 -12.281 1 95.06 83 THR A N 1
ATOM 668 C CA . THR A 1 83 ? -13.469 -19.703 -11.344 1 95.06 83 THR A CA 1
ATOM 669 C C . THR A 1 83 ? -14.461 -18.641 -11.844 1 95.06 83 THR A C 1
ATOM 671 O O . THR A 1 83 ? -14.133 -17.844 -12.719 1 95.06 83 THR A O 1
ATOM 674 N N . ARG A 1 84 ? -15.57 -18.625 -11.305 1 93.44 84 ARG A N 1
ATOM 675 C CA . ARG A 1 84 ? -16.609 -17.703 -11.742 1 93.44 84 ARG A CA 1
ATOM 676 C C . ARG A 1 84 ? -16.281 -16.281 -11.328 1 93.44 84 ARG A C 1
ATOM 678 O O . ARG A 1 84 ? -16.844 -15.328 -11.867 1 93.44 84 ARG A O 1
ATOM 685 N N . ILE A 1 85 ? -15.383 -16.141 -10.359 1 95.38 85 ILE A N 1
ATOM 686 C CA . ILE A 1 85 ? -14.984 -14.797 -9.953 1 95.38 85 ILE A CA 1
ATOM 687 C C . ILE A 1 85 ? -13.664 -14.43 -10.633 1 95.38 85 ILE A C 1
ATOM 689 O O . ILE A 1 85 ? -13.07 -13.398 -10.32 1 95.38 85 ILE A O 1
ATOM 693 N N . TYR A 1 86 ? -13.086 -15.336 -11.461 1 94.19 86 TYR A N 1
ATOM 694 C CA . TYR A 1 86 ? -11.953 -15.086 -12.352 1 94.19 86 TYR A CA 1
ATOM 695 C C . TYR A 1 86 ? -10.641 -15.102 -11.578 1 94.19 86 TYR A C 1
ATOM 697 O O . TYR A 1 86 ? -9.586 -14.75 -12.117 1 94.19 86 TYR A O 1
ATOM 705 N N . VAL A 1 87 ? -10.672 -15.43 -10.328 1 95.25 87 VAL A N 1
ATOM 706 C CA . VAL A 1 87 ? -9.477 -15.461 -9.492 1 95.25 87 VAL A CA 1
ATOM 707 C C . VAL A 1 87 ? -9.297 -16.844 -8.891 1 95.25 87 VAL A C 1
ATOM 709 O O . VAL A 1 87 ? -10.273 -17.5 -8.516 1 95.25 87 VAL A O 1
ATOM 712 N N . ASN A 1 88 ? -8.102 -17.312 -8.883 1 97.38 88 ASN A N 1
ATOM 713 C CA . ASN A 1 88 ? -7.707 -18.547 -8.188 1 97.38 88 ASN A CA 1
ATOM 714 C C . ASN A 1 88 ? -6.336 -18.406 -7.535 1 97.38 88 ASN A C 1
ATOM 716 O O . ASN A 1 88 ? -5.363 -18.031 -8.195 1 97.38 88 ASN A O 1
ATOM 720 N N . GLN A 1 89 ? -6.281 -18.688 -6.242 1 98 89 GLN A N 1
ATOM 721 C CA . GLN A 1 89 ? -5.004 -18.625 -5.535 1 98 89 GLN A CA 1
ATOM 722 C C . GLN A 1 89 ? -4.492 -20.031 -5.203 1 98 89 GLN A C 1
ATOM 724 O O . GLN A 1 89 ? -3.457 -20.172 -4.551 1 98 89 GLN A O 1
ATOM 729 N N . TYR A 1 90 ? -5.258 -21.062 -5.594 1 98.19 90 TYR A N 1
ATOM 730 C CA . TYR A 1 90 ? -4.828 -22.453 -5.594 1 98.19 90 TYR A CA 1
ATOM 731 C C . TYR A 1 90 ? -4.645 -22.969 -4.172 1 98.19 90 TYR A C 1
ATOM 733 O O . TYR A 1 90 ? -3.746 -23.781 -3.91 1 98.19 90 TYR A O 1
ATOM 741 N N . LEU A 1 91 ? -5.34 -22.328 -3.238 1 98.12 91 LEU A N 1
ATOM 742 C CA . LEU A 1 91 ? -5.516 -22.812 -1.876 1 98.12 91 LEU A CA 1
ATOM 743 C C . LEU A 1 91 ? -6.906 -23.406 -1.689 1 98.12 91 LEU A C 1
ATOM 745 O O . LEU A 1 91 ? -7.746 -23.328 -2.588 1 98.12 91 LEU A O 1
ATOM 749 N N . ASN A 1 92 ? -7.066 -24.094 -0.558 1 97.94 92 ASN A N 1
ATOM 750 C CA . ASN A 1 92 ? -8.422 -24.531 -0.242 1 97.94 92 ASN A CA 1
ATOM 751 C C . ASN A 1 92 ? -9.305 -23.359 0.18 1 97.94 92 ASN A C 1
ATOM 753 O O . ASN A 1 92 ? -8.883 -22.516 0.967 1 97.94 92 ASN A O 1
ATOM 757 N N . SER A 1 93 ? -10.445 -23.266 -0.399 1 97.06 93 SER A N 1
ATOM 758 C CA . SER A 1 93 ? -11.445 -22.25 -0.093 1 97.06 93 SER A CA 1
ATOM 759 C C . SER A 1 93 ? -12.805 -22.891 0.187 1 97.06 93 SER A C 1
ATOM 761 O O . SER A 1 93 ? -13.25 -23.766 -0.551 1 97.06 93 SER A O 1
ATOM 763 N N . SER A 1 94 ? -13.477 -22.438 1.275 1 95.56 94 SER A N 1
ATOM 764 C CA . SER A 1 94 ? -14.828 -22.906 1.558 1 95.56 94 SER A CA 1
ATOM 765 C C . SER A 1 94 ? -15.836 -22.281 0.605 1 95.56 94 SER A C 1
ATOM 767 O O . SER A 1 94 ? -16.984 -22.719 0.521 1 95.56 94 SER A O 1
ATOM 769 N N . ILE A 1 95 ? -15.375 -21.281 -0.17 1 97.44 95 ILE A N 1
ATOM 770 C CA . ILE A 1 95 ? -16.281 -20.547 -1.055 1 97.44 95 ILE A CA 1
ATOM 771 C C . ILE A 1 95 ? -16.109 -21.047 -2.488 1 97.44 95 ILE A C 1
ATOM 773 O O . ILE A 1 95 ? -17.094 -21.391 -3.156 1 97.44 95 ILE A O 1
ATOM 777 N N . LEU A 1 96 ? -14.914 -21.234 -3.01 1 95.94 96 LEU A N 1
ATOM 778 C CA . LEU A 1 96 ? -14.648 -21.484 -4.422 1 95.94 96 LEU A CA 1
ATOM 779 C C . LEU A 1 96 ? -14.32 -22.953 -4.652 1 95.94 96 LEU A C 1
ATOM 781 O O . LEU A 1 96 ? -14.344 -23.438 -5.789 1 95.94 96 LEU A O 1
ATOM 785 N N . GLY A 1 97 ? -14.062 -23.672 -3.512 1 95.69 97 GLY A N 1
ATOM 786 C CA . GLY A 1 97 ? -13.625 -25.062 -3.615 1 95.69 97 GLY A CA 1
ATOM 787 C C . GLY A 1 97 ? -12.211 -25.281 -3.1 1 95.69 97 GLY A C 1
ATOM 788 O O . GLY A 1 97 ? -11.469 -24.328 -2.885 1 95.69 97 GLY A O 1
ATOM 789 N N . ARG A 1 98 ? -11.906 -26.562 -2.922 1 97.25 98 ARG A N 1
ATOM 790 C CA . ARG A 1 98 ? -10.609 -26.938 -2.365 1 97.25 98 ARG A CA 1
ATOM 791 C C . ARG A 1 98 ? -9.602 -27.234 -3.471 1 97.25 98 ARG A C 1
ATOM 793 O O . ARG A 1 98 ? -9.227 -28.391 -3.686 1 97.25 98 ARG A O 1
ATOM 800 N N . TYR A 1 99 ? -9.039 -26.188 -3.975 1 97.56 99 TYR A N 1
ATOM 801 C CA . TYR A 1 99 ? -8.211 -26.297 -5.172 1 97.56 99 TYR A CA 1
ATOM 802 C C . TYR A 1 99 ? -6.867 -26.938 -4.844 1 97.56 99 TYR A C 1
ATOM 804 O O . TYR A 1 99 ? -6.305 -27.672 -5.664 1 97.56 99 TYR A O 1
ATOM 812 N N . GLU A 1 100 ? -6.312 -26.578 -3.682 1 98.44 100 GLU A N 1
ATOM 813 C CA . GLU A 1 100 ? -5.094 -27.281 -3.268 1 98.44 100 GLU A CA 1
ATOM 814 C C . GLU A 1 100 ? -5.305 -28.781 -3.227 1 98.44 100 GLU A C 1
ATOM 816 O O . GLU A 1 100 ? -4.492 -29.547 -3.754 1 98.44 100 GLU A O 1
ATOM 821 N N . ASP A 1 101 ? -6.387 -29.203 -2.604 1 98.44 101 ASP A N 1
ATOM 822 C CA . ASP A 1 101 ? -6.715 -30.625 -2.545 1 98.44 101 ASP A CA 1
ATOM 823 C C . ASP A 1 101 ? -6.949 -31.203 -3.943 1 98.44 101 ASP A C 1
ATOM 825 O O . ASP A 1 101 ? -6.547 -32.312 -4.238 1 98.44 101 ASP A O 1
ATOM 829 N N . PHE A 1 102 ? -7.645 -30.469 -4.785 1 98.12 102 PHE A N 1
ATOM 830 C CA . PHE A 1 102 ? -7.883 -30.906 -6.156 1 98.12 102 PHE A CA 1
ATOM 831 C C . PHE A 1 102 ? -6.566 -31.219 -6.863 1 98.12 102 PHE A C 1
ATOM 833 O O . PHE A 1 102 ? -6.445 -32.25 -7.531 1 98.12 102 PHE A O 1
ATOM 840 N N . ILE A 1 103 ? -5.566 -30.375 -6.629 1 98.62 103 ILE A N 1
ATOM 841 C CA . ILE A 1 103 ? -4.277 -30.547 -7.289 1 98.62 103 ILE A CA 1
ATOM 842 C C . ILE A 1 103 ? -3.512 -31.703 -6.648 1 98.62 103 ILE A C 1
ATOM 844 O O . ILE A 1 103 ? -3.082 -32.625 -7.34 1 98.62 103 ILE A O 1
ATOM 848 N N . VAL A 1 104 ? -3.439 -31.75 -5.312 1 98.62 104 VAL A N 1
ATOM 849 C CA . VAL A 1 104 ? -2.508 -32.625 -4.613 1 98.62 104 VAL A CA 1
ATOM 850 C C . VAL A 1 104 ? -3.143 -34 -4.418 1 98.62 104 VAL A C 1
ATOM 852 O O . VAL A 1 104 ? -2.449 -35.031 -4.445 1 98.62 104 VAL A O 1
ATOM 855 N N . LYS A 1 105 ? -4.457 -34.094 -4.34 1 98.56 105 LYS A N 1
ATOM 856 C CA . LYS A 1 105 ? -5.098 -35.344 -3.99 1 98.56 105 LYS A CA 1
ATOM 857 C C . LYS A 1 105 ? -5.793 -35.969 -5.199 1 98.56 105 LYS A C 1
ATOM 859 O O . LYS A 1 105 ? -6.156 -37.156 -5.176 1 98.56 105 LYS A O 1
ATOM 864 N N . GLU A 1 106 ? -5.945 -35.156 -6.258 1 98.62 106 GLU A N 1
ATOM 865 C CA . GLU A 1 106 ? -6.719 -35.719 -7.363 1 98.62 106 GLU A CA 1
ATOM 866 C C . GLU A 1 106 ? -5.934 -35.656 -8.672 1 98.62 106 GLU A C 1
ATOM 868 O O . GLU A 1 106 ? -5.645 -36.688 -9.273 1 98.62 106 GLU A O 1
ATOM 873 N N . ILE A 1 107 ? -5.441 -34.5 -9.062 1 98.5 107 ILE A N 1
ATOM 874 C CA . ILE A 1 107 ? -4.77 -34.375 -10.352 1 98.5 107 ILE A CA 1
ATOM 875 C C . ILE A 1 107 ? -3.455 -35.156 -10.336 1 98.5 107 ILE A C 1
ATOM 877 O O . ILE A 1 107 ? -3.197 -35.969 -11.227 1 98.5 107 ILE A O 1
ATOM 881 N N . ILE A 1 108 ? -2.59 -34.906 -9.305 1 98.62 108 ILE A N 1
ATOM 882 C CA . ILE A 1 108 ? -1.272 -35.531 -9.273 1 98.62 108 ILE A CA 1
ATOM 883 C C . ILE A 1 108 ? -1.424 -37.062 -9.195 1 98.62 108 ILE A C 1
ATOM 885 O O . ILE A 1 108 ? -0.856 -37.781 -10.008 1 98.62 108 ILE A O 1
ATOM 889 N N . PRO A 1 109 ? -2.279 -37.594 -8.289 1 98.12 109 PRO A N 1
ATOM 890 C CA . PRO A 1 109 ? -2.447 -39.031 -8.266 1 98.12 109 PRO A CA 1
ATOM 891 C C . PRO A 1 109 ? -3.008 -39.594 -9.57 1 98.12 109 PRO A C 1
ATOM 893 O O . PRO A 1 109 ? -2.631 -40.688 -9.992 1 98.12 109 PRO A O 1
ATOM 896 N N . TYR A 1 110 ? -3.918 -38.875 -10.18 1 98.06 110 TYR A N 1
ATOM 897 C CA . TYR A 1 110 ? -4.488 -39.281 -11.453 1 98.06 110 TYR A CA 1
ATOM 898 C C . TYR A 1 110 ? -3.395 -39.531 -12.484 1 98.06 110 TYR A C 1
ATOM 900 O O . TYR A 1 110 ? -3.402 -40.562 -13.172 1 98.06 110 TYR A O 1
ATOM 908 N N . PHE A 1 111 ? -2.439 -38.719 -12.664 1 97.94 111 PHE A N 1
ATOM 909 C CA . PHE A 1 111 ? -1.383 -38.812 -13.664 1 97.94 111 PHE A CA 1
ATOM 910 C C . PHE A 1 111 ? -0.317 -39.812 -13.211 1 97.94 111 PHE A C 1
ATOM 912 O O . PHE A 1 111 ? 0.289 -40.5 -14.039 1 97.94 111 PHE A O 1
ATOM 919 N N . LYS A 1 112 ? -0.048 -39.906 -11.938 1 96.88 112 LYS A N 1
ATOM 920 C CA . LYS A 1 112 ? 0.904 -40.875 -11.438 1 96.88 112 LYS A CA 1
ATOM 921 C C . LYS A 1 112 ? 0.419 -42.312 -11.711 1 96.88 112 LYS A C 1
ATOM 923 O O . LYS A 1 112 ? 1.225 -43.188 -11.945 1 96.88 112 LYS A O 1
ATOM 928 N N . GLU A 1 113 ? -0.85 -42.469 -11.562 1 95.69 113 GLU A N 1
ATOM 929 C CA . GLU A 1 113 ? -1.424 -43.781 -11.836 1 95.69 113 GLU A CA 1
ATOM 930 C C . GLU A 1 113 ? -1.302 -44.125 -13.312 1 95.69 113 GLU A C 1
ATOM 932 O O . GLU A 1 113 ? -1.105 -45.312 -13.656 1 95.69 113 GLU A O 1
ATOM 937 N N . ARG A 1 114 ? -1.345 -43.188 -14.125 1 94.31 114 ARG A N 1
ATOM 938 C CA . ARG A 1 114 ? -1.389 -43.438 -15.562 1 94.31 114 ARG A CA 1
ATOM 939 C C . ARG A 1 114 ? 0.018 -43.5 -16.156 1 94.31 114 ARG A C 1
ATOM 941 O O . ARG A 1 114 ? 0.26 -44.188 -17.125 1 94.31 114 ARG A O 1
ATOM 948 N N . TYR A 1 115 ? 0.777 -42.625 -15.5 1 92.75 115 TYR A N 1
ATOM 949 C CA . TYR A 1 115 ? 2.15 -42.531 -15.977 1 92.75 115 TYR A CA 1
ATOM 950 C C . TYR A 1 115 ? 3.141 -42.844 -14.859 1 92.75 115 TYR A C 1
ATOM 952 O O . TYR A 1 115 ? 2.83 -42.688 -13.68 1 92.75 115 TYR A O 1
ATOM 960 N N . ASP A 1 116 ? 4.238 -43.625 -15.07 1 92.62 116 ASP A N 1
ATOM 961 C CA . ASP A 1 116 ? 5.293 -43.875 -14.094 1 92.62 116 ASP A CA 1
ATOM 962 C C . ASP A 1 116 ? 6.113 -42.594 -13.844 1 92.62 116 ASP A C 1
ATOM 964 O O . ASP A 1 116 ? 7.309 -42.562 -14.141 1 92.62 116 ASP A O 1
ATOM 968 N N . ILE A 1 117 ? 5.473 -41.594 -13.219 1 96.12 117 ILE A N 1
ATOM 969 C CA . ILE A 1 117 ? 6.004 -40.25 -13.039 1 96.12 117 ILE A CA 1
ATOM 970 C C . ILE A 1 117 ? 7.156 -40.281 -12.039 1 96.12 117 ILE A C 1
ATOM 972 O O . ILE A 1 117 ? 7.023 -40.812 -10.938 1 96.12 117 ILE A O 1
ATOM 976 N N . GLN A 1 118 ? 8.25 -39.656 -12.398 1 94.94 118 GLN A N 1
ATOM 977 C CA . GLN A 1 118 ? 9.453 -39.625 -11.57 1 94.94 118 GLN A CA 1
ATOM 978 C C . GLN A 1 118 ? 9.422 -38.469 -10.586 1 94.94 118 GLN A C 1
ATOM 980 O O . GLN A 1 118 ? 9.883 -38.594 -9.453 1 94.94 118 GLN A O 1
ATOM 985 N N . ALA A 1 119 ? 9 -37.375 -11.008 1 97.75 119 ALA A N 1
ATOM 986 C CA . ALA A 1 119 ? 8.961 -36.156 -10.203 1 97.75 119 ALA A CA 1
ATOM 987 C C . ALA A 1 119 ? 7.887 -35.188 -10.703 1 97.75 119 ALA A C 1
ATOM 989 O O . ALA A 1 119 ? 7.469 -35.281 -11.859 1 97.75 119 ALA A O 1
ATOM 990 N N . VAL A 1 120 ? 7.43 -34.344 -9.82 1 98.81 120 VAL A N 1
ATOM 991 C CA . VAL A 1 120 ? 6.391 -33.375 -10.148 1 98.81 120 VAL A CA 1
ATOM 992 C C . VAL A 1 120 ? 6.922 -31.969 -9.953 1 98.81 120 VAL A C 1
ATOM 994 O O . VAL A 1 120 ? 7.598 -31.688 -8.961 1 98.81 120 VAL A O 1
ATOM 997 N N . GLY A 1 121 ? 6.73 -31.094 -10.898 1 98.88 121 GLY A N 1
ATOM 998 C CA . GLY A 1 121 ? 6.988 -29.672 -10.805 1 98.88 121 GLY A CA 1
ATOM 999 C C . GLY A 1 121 ? 5.762 -28.812 -11.102 1 98.88 121 GLY A C 1
ATOM 1000 O O . GLY A 1 121 ? 4.957 -29.156 -11.969 1 98.88 121 GLY A O 1
ATOM 1001 N N . LEU A 1 122 ? 5.609 -27.766 -10.352 1 98.94 122 LEU A N 1
ATOM 1002 C CA . LEU A 1 122 ? 4.551 -26.781 -10.602 1 98.94 122 LEU A CA 1
ATOM 1003 C C . LEU A 1 122 ? 5.117 -25.516 -11.227 1 98.94 122 LEU A C 1
ATOM 1005 O O . LEU A 1 122 ? 6.258 -25.141 -10.945 1 98.94 122 LEU A O 1
ATOM 1009 N N . PHE A 1 123 ? 4.328 -24.875 -12.078 1 98.81 123 PHE A N 1
ATOM 1010 C CA . PHE A 1 123 ? 4.75 -23.594 -12.609 1 98.81 123 PHE A CA 1
ATOM 1011 C C . PHE A 1 123 ? 3.541 -22.734 -12.977 1 98.81 123 PHE A C 1
ATOM 1013 O O . PHE A 1 123 ? 2.443 -23.25 -13.18 1 98.81 123 PHE A O 1
ATOM 1020 N N . GLY A 1 124 ? 3.715 -21.484 -12.953 1 98 124 GLY A N 1
ATOM 1021 C CA . GLY A 1 124 ? 2.66 -20.547 -13.328 1 98 124 GLY A CA 1
ATOM 1022 C C . GLY A 1 124 ? 3.064 -19.094 -13.172 1 98 124 GLY A C 1
ATOM 1023 O O . GLY A 1 124 ? 4.168 -18.797 -12.711 1 98 124 GLY A O 1
ATOM 1024 N N . LYS A 1 125 ? 2.201 -18.203 -13.594 1 97.06 125 LYS A N 1
ATOM 1025 C CA . LYS A 1 125 ? 2.406 -16.75 -13.516 1 97.06 125 LYS A CA 1
ATOM 1026 C C . LYS A 1 125 ? 1.396 -16.094 -12.578 1 97.06 125 LYS A C 1
ATOM 1028 O O . LYS A 1 125 ? 0.294 -16.625 -12.391 1 97.06 125 LYS A O 1
ATOM 1033 N N . SER A 1 126 ? 1.745 -14.945 -11.992 1 96.62 126 SER A N 1
ATOM 1034 C CA . SER A 1 126 ? 0.815 -14.188 -11.164 1 96.62 126 SER A CA 1
ATOM 1035 C C . SER A 1 126 ? 0.265 -15.039 -10.023 1 96.62 126 SER A C 1
ATOM 1037 O O . SER A 1 126 ? 1.029 -15.602 -9.234 1 96.62 126 SER A O 1
ATOM 1039 N N . SER A 1 127 ? -1.042 -15.289 -10.023 1 97.44 127 SER A N 1
ATOM 1040 C CA . SER A 1 127 ? -1.65 -16.156 -9.023 1 97.44 127 SER A CA 1
ATOM 1041 C C . SER A 1 127 ? -1.145 -17.594 -9.156 1 97.44 127 SER A C 1
ATOM 1043 O O . SER A 1 127 ? -1.025 -18.312 -8.156 1 97.44 127 SER A O 1
ATOM 1045 N N . GLY A 1 128 ? -0.868 -17.969 -10.375 1 97.94 128 GLY A N 1
ATOM 1046 C CA . GLY A 1 128 ? -0.318 -19.297 -10.594 1 97.94 128 GLY A CA 1
ATOM 1047 C C . GLY A 1 128 ? 1.088 -19.453 -10.055 1 97.94 128 GLY A C 1
ATOM 1048 O O . GLY A 1 128 ? 1.453 -20.531 -9.57 1 97.94 128 GLY A O 1
ATOM 1049 N N . GLY A 1 129 ? 1.858 -18.359 -10.219 1 98.44 129 GLY A N 1
ATOM 1050 C CA . GLY A 1 129 ? 3.162 -18.359 -9.578 1 98.44 129 GLY A CA 1
ATOM 1051 C C . GLY A 1 129 ? 3.08 -18.453 -8.062 1 98.44 129 GLY A C 1
ATOM 1052 O O . GLY A 1 129 ? 3.773 -19.266 -7.453 1 98.44 129 GLY A O 1
ATOM 1053 N N . PHE A 1 130 ? 2.184 -17.672 -7.484 1 98.62 130 PHE A N 1
ATOM 1054 C CA . PHE A 1 130 ? 1.914 -17.75 -6.055 1 98.62 130 PHE A CA 1
ATOM 1055 C C . PHE A 1 130 ? 1.522 -19.172 -5.66 1 98.62 130 PHE A C 1
ATOM 1057 O O . PHE A 1 130 ? 2.035 -19.703 -4.676 1 98.62 130 PHE A O 1
ATOM 1064 N N . GLY A 1 131 ? 0.64 -19.766 -6.371 1 98.81 131 GLY A N 1
ATOM 1065 C CA . GLY A 1 131 ? 0.177 -21.125 -6.105 1 98.81 131 GLY A CA 1
ATOM 1066 C C . GLY A 1 131 ? 1.284 -22.156 -6.184 1 98.81 131 GLY A C 1
ATOM 1067 O O . GLY A 1 131 ? 1.337 -23.078 -5.367 1 98.81 131 GLY A O 1
ATOM 1068 N N . SER A 1 132 ? 2.16 -22.031 -7.242 1 98.88 132 SER A N 1
ATOM 1069 C CA . SER A 1 132 ? 3.25 -22.984 -7.41 1 98.88 132 SER A CA 1
ATOM 1070 C C . SER A 1 132 ? 4.145 -23.031 -6.176 1 98.88 132 SER A C 1
ATOM 1072 O O . SER A 1 132 ? 4.492 -24.109 -5.695 1 98.88 132 SER A O 1
ATOM 1074 N N . TYR A 1 133 ? 4.438 -21.844 -5.648 1 98.88 133 TYR A N 1
ATOM 1075 C CA . TYR A 1 133 ? 5.199 -21.75 -4.41 1 98.88 133 TYR A CA 1
ATOM 1076 C C . TYR A 1 133 ? 4.406 -22.297 -3.236 1 98.88 133 TYR A C 1
ATOM 1078 O O . TYR A 1 133 ? 4.91 -23.141 -2.482 1 98.88 133 TYR A O 1
ATOM 1086 N N . SER A 1 134 ? 3.199 -21.875 -3.051 1 98.88 134 SER A N 1
ATOM 1087 C CA . SER A 1 134 ? 2.391 -22.156 -1.867 1 98.88 134 SER A CA 1
ATOM 1088 C C . SER A 1 134 ? 2.129 -23.656 -1.72 1 98.88 134 SER A C 1
ATOM 1090 O O . SER A 1 134 ? 2.234 -24.203 -0.621 1 98.88 134 SER A O 1
ATOM 1092 N N . ILE A 1 135 ? 1.83 -24.281 -2.814 1 98.81 135 ILE A N 1
ATOM 1093 C CA . ILE A 1 135 ? 1.54 -25.719 -2.771 1 98.81 135 ILE A CA 1
ATOM 1094 C C . ILE A 1 135 ? 2.834 -26.5 -2.566 1 98.81 135 ILE A C 1
ATOM 1096 O O . ILE A 1 135 ? 2.877 -27.438 -1.776 1 98.81 135 ILE A O 1
ATOM 1100 N N . ALA A 1 136 ? 3.914 -26.109 -3.23 1 98.81 136 ALA A N 1
ATOM 1101 C CA . ALA A 1 136 ? 5.184 -26.828 -3.15 1 98.81 136 ALA A CA 1
ATOM 1102 C C . ALA A 1 136 ? 5.711 -26.844 -1.718 1 98.81 136 ALA A C 1
ATOM 1104 O O . ALA A 1 136 ? 6.102 -27.906 -1.212 1 98.81 136 ALA A O 1
ATOM 1105 N N . VAL A 1 137 ? 5.656 -25.719 -1.046 1 98.69 137 VAL A N 1
ATOM 1106 C CA . VAL A 1 137 ? 6.266 -25.641 0.278 1 98.69 137 VAL A CA 1
ATOM 1107 C C . VAL A 1 137 ? 5.395 -26.391 1.288 1 98.69 137 VAL A C 1
ATOM 1109 O O . VAL A 1 137 ? 5.887 -26.844 2.324 1 98.69 137 VAL A O 1
ATOM 1112 N N . ARG A 1 138 ? 4.172 -26.594 0.954 1 98.5 138 ARG A N 1
ATOM 1113 C CA . ARG A 1 138 ? 3.27 -27.266 1.879 1 98.5 138 ARG A CA 1
ATOM 1114 C C . ARG A 1 138 ? 3.223 -28.766 1.596 1 98.5 138 ARG A C 1
ATOM 1116 O O . ARG A 1 138 ? 2.74 -29.547 2.422 1 98.5 138 ARG A O 1
ATOM 1123 N N . HIS A 1 139 ? 3.686 -29.172 0.389 1 98.56 139 HIS A N 1
ATOM 1124 C CA . HIS A 1 139 ? 3.67 -30.578 0.009 1 98.56 139 HIS A CA 1
ATOM 1125 C C . HIS A 1 139 ? 4.992 -31 -0.627 1 98.56 139 HIS A C 1
ATOM 1127 O O . HIS A 1 139 ? 5.012 -31.531 -1.735 1 98.56 139 HIS A O 1
ATOM 1133 N N . PRO A 1 140 ? 6.051 -30.844 0.136 1 97.81 140 PRO A N 1
ATOM 1134 C CA . PRO A 1 140 ? 7.367 -31.156 -0.432 1 97.81 140 PRO A CA 1
ATOM 1135 C C . PRO A 1 140 ? 7.555 -32.625 -0.725 1 97.81 140 PRO A C 1
ATOM 1137 O O . PRO A 1 140 ? 8.477 -33 -1.46 1 97.81 140 PRO A O 1
ATOM 1140 N N . ASP A 1 141 ? 6.703 -33.469 -0.222 1 97.31 141 ASP A N 1
ATOM 1141 C CA . ASP A 1 141 ? 6.762 -34.906 -0.479 1 97.31 141 ASP A CA 1
ATOM 1142 C C . ASP A 1 141 ? 6.207 -35.25 -1.861 1 97.31 141 ASP A C 1
ATOM 1144 O O . ASP A 1 141 ? 6.562 -36.25 -2.447 1 97.31 141 ASP A O 1
ATOM 1148 N N . LEU A 1 142 ? 5.359 -34.344 -2.4 1 97.94 142 LEU A N 1
ATOM 1149 C CA . LEU A 1 142 ? 4.691 -34.594 -3.674 1 97.94 142 LEU A CA 1
ATOM 1150 C C . LEU A 1 142 ? 5.309 -33.75 -4.785 1 97.94 142 LEU A C 1
ATOM 1152 O O . LEU A 1 142 ? 5.285 -34.156 -5.953 1 97.94 142 LEU A O 1
ATOM 1156 N N . ILE A 1 143 ? 5.75 -32.562 -4.379 1 98.69 143 ILE A N 1
ATOM 1157 C CA . ILE A 1 143 ? 6.277 -31.609 -5.34 1 98.69 143 ILE A CA 1
ATOM 1158 C C . ILE A 1 143 ? 7.773 -31.422 -5.105 1 98.69 143 ILE A C 1
ATOM 1160 O O . ILE A 1 143 ? 8.203 -31.094 -3.994 1 98.69 143 ILE A O 1
ATOM 1164 N N . GLN A 1 144 ? 8.578 -31.578 -6.148 1 98.5 144 GLN A N 1
ATOM 1165 C CA . GLN A 1 144 ? 10.031 -31.547 -5.969 1 98.5 144 GLN A CA 1
ATOM 1166 C C . GLN A 1 144 ? 10.625 -30.266 -6.523 1 98.5 144 GLN A C 1
ATOM 1168 O O . GLN A 1 144 ? 11.805 -29.969 -6.309 1 98.5 144 GLN A O 1
ATOM 1173 N N . GLY A 1 145 ? 9.844 -29.484 -7.246 1 98.75 145 GLY A N 1
ATOM 1174 C CA . GLY A 1 145 ? 10.312 -28.219 -7.785 1 98.75 145 GLY A CA 1
ATOM 1175 C C . GLY A 1 145 ? 9.188 -27.312 -8.258 1 98.75 145 GLY A C 1
ATOM 1176 O O . GLY A 1 145 ? 8.055 -27.781 -8.445 1 98.75 145 GLY A O 1
ATOM 1177 N N . PHE A 1 146 ? 9.5 -26.016 -8.422 1 98.94 146 PHE A N 1
ATOM 1178 C CA . PHE A 1 146 ? 8.484 -25.094 -8.93 1 98.94 146 PHE A CA 1
ATOM 1179 C C . PHE A 1 146 ? 9.141 -23.922 -9.641 1 98.94 146 PHE A C 1
ATOM 1181 O O . PHE A 1 146 ? 10.305 -23.609 -9.398 1 98.94 146 PHE A O 1
ATOM 1188 N N . ALA A 1 147 ? 8.422 -23.359 -10.547 1 98.88 147 ALA A N 1
ATOM 1189 C CA . ALA A 1 147 ? 8.75 -22.094 -11.188 1 98.88 147 ALA A CA 1
ATOM 1190 C C . ALA A 1 147 ? 7.68 -21.047 -10.906 1 98.88 147 ALA A C 1
ATOM 1192 O O . ALA A 1 147 ? 6.512 -21.234 -11.258 1 98.88 147 ALA A O 1
ATOM 1193 N N . MET A 1 148 ? 8.07 -20.016 -10.227 1 98.81 148 MET A N 1
ATOM 1194 C CA . MET A 1 148 ? 7.203 -18.891 -9.898 1 98.81 148 MET A CA 1
ATOM 1195 C C . MET A 1 148 ? 7.516 -17.688 -10.789 1 98.81 148 MET A C 1
ATOM 1197 O O . MET A 1 148 ? 8.484 -16.969 -10.555 1 98.81 148 MET A O 1
ATOM 1201 N N . HIS A 1 149 ? 6.672 -17.469 -11.805 1 98.5 149 HIS A N 1
ATOM 1202 C CA . HIS A 1 149 ? 6.82 -16.344 -12.703 1 98.5 149 HIS A CA 1
ATOM 1203 C C . HIS A 1 149 ? 6.004 -15.148 -12.227 1 98.5 149 HIS A C 1
ATOM 1205 O O . HIS A 1 149 ? 4.77 -15.172 -12.289 1 98.5 149 HIS A O 1
ATOM 1211 N N . PHE A 1 150 ? 6.777 -14.031 -11.82 1 97.94 150 PHE A N 1
ATOM 1212 C CA . PHE A 1 150 ? 6.141 -12.82 -11.328 1 97.94 150 PHE A CA 1
ATOM 1213 C C . PHE A 1 150 ? 4.871 -13.148 -10.555 1 97.94 150 PHE A C 1
ATOM 1215 O O . PHE A 1 150 ? 3.803 -12.602 -10.844 1 97.94 150 PHE A O 1
ATOM 1222 N N . GLY A 1 151 ? 5.078 -14.07 -9.555 1 98 151 GLY A N 1
ATOM 1223 C CA . GLY A 1 151 ? 3.979 -14.539 -8.719 1 98 151 GLY A CA 1
ATOM 1224 C C . GLY A 1 151 ? 3.586 -13.547 -7.641 1 98 151 GLY A C 1
ATOM 1225 O O . GLY A 1 151 ? 4.402 -12.727 -7.215 1 98 151 GLY A O 1
ATOM 1226 N N . ASP A 1 152 ? 2.379 -13.57 -7.195 1 97.94 152 ASP A N 1
ATOM 1227 C CA . ASP A 1 152 ? 1.867 -12.688 -6.152 1 97.94 152 ASP A CA 1
ATOM 1228 C C . ASP A 1 152 ? 2.701 -12.797 -4.879 1 97.94 152 ASP A C 1
ATOM 1230 O O . ASP A 1 152 ? 2.809 -13.883 -4.297 1 97.94 152 ASP A O 1
ATOM 1234 N N . SER A 1 153 ? 3.297 -11.742 -4.492 1 98 153 SER A N 1
ATOM 1235 C CA . SER A 1 153 ? 4.148 -11.594 -3.32 1 98 153 SER A CA 1
ATOM 1236 C C . SER A 1 153 ? 4.34 -10.125 -2.957 1 98 153 SER A C 1
ATOM 1238 O O . SER A 1 153 ? 4.219 -9.242 -3.814 1 98 153 SER A O 1
ATOM 1240 N N . CYS A 1 154 ? 4.605 -9.906 -1.658 1 97.62 154 CYS A N 1
ATOM 1241 C CA . CYS A 1 154 ? 4.559 -8.547 -1.134 1 97.62 154 CYS A CA 1
ATOM 1242 C C . CYS A 1 154 ? 3.207 -7.898 -1.409 1 97.62 154 CYS A C 1
ATOM 1244 O O . CYS A 1 154 ? 3.131 -6.863 -2.07 1 97.62 154 CYS A O 1
ATOM 1246 N N . PHE A 1 155 ? 2.201 -8.422 -0.711 1 98 155 PHE A N 1
ATOM 1247 C CA . PHE A 1 155 ? 0.783 -8.18 -0.948 1 98 155 PHE A CA 1
ATOM 1248 C C . PHE A 1 155 ? 0.464 -6.691 -0.837 1 98 155 PHE A C 1
ATOM 1250 O O . PHE A 1 155 ? -0.428 -6.191 -1.523 1 98 155 PHE A O 1
ATOM 1257 N N . GLU A 1 156 ? 1.194 -5.953 -0.069 1 96.88 156 GLU A N 1
ATOM 1258 C CA . GLU A 1 156 ? 0.913 -4.531 0.118 1 96.88 156 GLU A CA 1
ATOM 1259 C C . GLU A 1 156 ? 0.997 -3.775 -1.204 1 96.88 156 GLU A C 1
ATOM 1261 O O . GLU A 1 156 ? 0.128 -2.957 -1.513 1 96.88 156 GLU A O 1
ATOM 1266 N N . TYR A 1 157 ? 1.979 -4.105 -1.943 1 96.5 157 TYR A N 1
ATOM 1267 C CA . TYR A 1 157 ? 2.24 -3.377 -3.18 1 96.5 157 TYR A CA 1
ATOM 1268 C C . TYR A 1 157 ? 1.208 -3.725 -4.246 1 96.5 157 TYR A C 1
ATOM 1270 O O . TYR A 1 157 ? 0.86 -2.885 -5.078 1 96.5 157 TYR A O 1
ATOM 1278 N N . MET A 1 158 ? 0.775 -4.918 -4.164 1 94.06 158 MET A N 1
ATOM 1279 C CA . MET A 1 158 ? -0.175 -5.379 -5.172 1 94.06 158 MET A CA 1
ATOM 1280 C C . MET A 1 158 ? -1.602 -5 -4.789 1 94.06 158 MET A C 1
ATOM 1282 O O . MET A 1 158 ? -2.318 -4.383 -5.578 1 94.06 158 MET A O 1
ATOM 1286 N N . TYR A 1 159 ? -2.021 -5.191 -3.568 1 96.81 159 TYR A N 1
ATOM 1287 C CA . TYR A 1 159 ? -3.432 -5.121 -3.203 1 96.81 159 TYR A CA 1
ATOM 1288 C C . TYR A 1 159 ? -3.834 -3.693 -2.854 1 96.81 159 TYR A C 1
ATOM 1290 O O . TYR A 1 159 ? -4.996 -3.314 -3.008 1 96.81 159 TYR A O 1
ATOM 1298 N N . ILE A 1 160 ? -2.951 -2.875 -2.4 1 96.31 160 ILE A N 1
ATOM 1299 C CA . ILE A 1 160 ? -3.338 -1.53 -1.989 1 96.31 160 ILE A CA 1
ATOM 1300 C C . ILE A 1 160 ? -3.922 -0.775 -3.182 1 96.31 160 ILE A C 1
ATOM 1302 O O . ILE A 1 160 ? -4.934 -0.079 -3.049 1 96.31 160 ILE A O 1
ATOM 1306 N N . GLN A 1 161 ? -3.312 -0.953 -4.336 1 93.62 161 GLN A N 1
ATOM 1307 C CA . GLN A 1 161 ? -3.865 -0.336 -5.535 1 93.62 161 GLN A CA 1
ATOM 1308 C C . GLN A 1 161 ? -5.23 -0.928 -5.879 1 93.62 161 GLN A C 1
ATOM 1310 O O . GLN A 1 161 ? -6.141 -0.205 -6.289 1 93.62 161 GLN A O 1
ATOM 1315 N N . ASP A 1 162 ? -5.328 -2.156 -5.703 1 96.44 162 ASP A N 1
ATOM 1316 C CA . ASP A 1 162 ? -6.598 -2.828 -5.969 1 96.44 162 ASP A CA 1
ATOM 1317 C C . ASP A 1 162 ? -7.676 -2.371 -4.988 1 96.44 162 ASP A C 1
ATOM 1319 O O . ASP A 1 162 ? -8.852 -2.293 -5.344 1 96.44 162 ASP A O 1
ATOM 1323 N N . PHE A 1 163 ? -7.273 -2.094 -3.721 1 97.75 163 PHE A N 1
ATOM 1324 C CA . PHE A 1 163 ? -8.219 -1.593 -2.729 1 97.75 163 PHE A CA 1
ATOM 1325 C C . PHE A 1 163 ? -8.82 -0.264 -3.176 1 97.75 163 PHE A C 1
ATOM 1327 O O . PHE A 1 163 ? -10.031 -0.073 -3.111 1 97.75 163 PHE A O 1
ATOM 1334 N N . ILE A 1 164 ? -7.98 0.59 -3.686 1 95.88 164 ILE A N 1
ATOM 1335 C CA . ILE A 1 164 ? -8.422 1.916 -4.109 1 95.88 164 ILE A CA 1
ATOM 1336 C C . ILE A 1 164 ? -9.391 1.789 -5.277 1 95.88 164 ILE A C 1
ATOM 1338 O O . ILE A 1 164 ? -10.461 2.408 -5.277 1 95.88 164 ILE A O 1
ATOM 1342 N N . CYS A 1 165 ? -8.992 1 -6.27 1 95.56 165 CYS A N 1
ATOM 1343 C CA . CYS A 1 165 ? -9.828 0.807 -7.445 1 95.56 165 CYS A CA 1
ATOM 1344 C C . CYS A 1 165 ? -11.164 0.176 -7.062 1 95.56 165 CYS A C 1
ATOM 1346 O O . CYS A 1 165 ? -12.203 0.526 -7.625 1 95.56 165 CYS A O 1
ATOM 1348 N N . THR A 1 166 ? -11.125 -0.733 -6.125 1 97.38 166 THR A N 1
ATOM 1349 C CA . THR A 1 166 ? -12.336 -1.395 -5.641 1 97.38 166 THR A CA 1
ATOM 1350 C C . THR A 1 166 ? -13.258 -0.398 -4.945 1 97.38 166 THR A C 1
ATOM 1352 O O . THR A 1 166 ? -14.469 -0.393 -5.184 1 97.38 166 THR A O 1
ATOM 1355 N N . LEU A 1 167 ? -12.688 0.479 -4.129 1 96.5 167 LEU A N 1
ATOM 1356 C CA . LEU A 1 167 ? -13.461 1.51 -3.445 1 96.5 167 LEU A CA 1
ATOM 1357 C C . LEU A 1 167 ? -14.156 2.426 -4.449 1 96.5 167 LEU A C 1
ATOM 1359 O O . LEU A 1 167 ? -15.328 2.762 -4.285 1 96.5 167 LEU A O 1
ATOM 1363 N N . LYS A 1 168 ? -13.438 2.764 -5.457 1 94.06 168 LYS A N 1
ATOM 1364 C CA . LYS A 1 168 ? -13.992 3.648 -6.477 1 94.06 168 LYS A CA 1
ATOM 1365 C C . LYS A 1 168 ? -15.133 2.971 -7.23 1 94.06 168 LYS A C 1
ATOM 1367 O O . LYS A 1 168 ? -16.156 3.6 -7.523 1 94.06 168 LYS A O 1
ATOM 1372 N N . LEU A 1 169 ? -14.922 1.715 -7.547 1 96.12 169 LEU A N 1
ATOM 1373 C CA . LEU A 1 169 ? -15.969 0.956 -8.227 1 96.12 169 LEU A CA 1
ATOM 1374 C C . LEU A 1 169 ? -17.234 0.884 -7.375 1 96.12 169 LEU A C 1
ATOM 1376 O O . LEU A 1 169 ? -18.328 1.122 -7.871 1 96.12 169 LEU A O 1
ATOM 1380 N N . PHE A 1 170 ? -17.094 0.677 -6.102 1 96.31 170 PHE A N 1
ATOM 1381 C CA . PHE A 1 170 ? -18.234 0.407 -5.23 1 96.31 170 PHE A CA 1
ATOM 1382 C C . PHE A 1 170 ? -18.859 1.706 -4.73 1 96.31 170 PHE A C 1
ATOM 1384 O O . PHE A 1 170 ? -19.859 1.686 -4.008 1 96.31 170 PHE A O 1
ATOM 1391 N N . ALA A 1 171 ? -18.25 2.797 -5.043 1 91.62 171 ALA A N 1
ATOM 1392 C CA . ALA A 1 171 ? -18.922 4.078 -4.852 1 91.62 171 ALA A CA 1
ATOM 1393 C C . ALA A 1 171 ? -20.109 4.223 -5.801 1 91.62 171 ALA A C 1
ATOM 1395 O O . ALA A 1 171 ? -21.047 4.965 -5.52 1 91.62 171 ALA A O 1
ATOM 1396 N N . SER A 1 172 ? -20.094 3.488 -6.875 1 91.56 172 SER A N 1
ATOM 1397 C CA . SER A 1 172 ? -21.094 3.68 -7.922 1 91.56 172 SER A CA 1
ATOM 1398 C C . SER A 1 172 ? -22 2.465 -8.047 1 91.56 172 SER A C 1
ATOM 1400 O O . SER A 1 172 ? -23.078 2.549 -8.633 1 91.56 172 SER A O 1
ATOM 1402 N N . ILE A 1 173 ? -21.547 1.327 -7.582 1 94.56 173 ILE A N 1
ATOM 1403 C CA . ILE A 1 173 ? -22.328 0.103 -7.727 1 94.56 173 ILE A CA 1
ATOM 1404 C C . ILE A 1 173 ? -22.344 -0.653 -6.398 1 94.56 173 ILE A C 1
ATOM 1406 O O . ILE A 1 173 ? -21.312 -0.773 -5.73 1 94.56 173 ILE A O 1
ATOM 1410 N N . ASN A 1 174 ? -23.469 -1.151 -6.047 1 96.38 174 ASN A N 1
ATOM 1411 C CA . ASN A 1 174 ? -23.594 -1.977 -4.848 1 96.38 174 ASN A CA 1
ATOM 1412 C C . ASN A 1 174 ? -22.75 -3.246 -4.957 1 96.38 174 ASN A C 1
ATOM 1414 O O . ASN A 1 174 ? -22.844 -3.973 -5.949 1 96.38 174 ASN A O 1
ATOM 1418 N N . PRO A 1 175 ? -21.969 -3.566 -3.932 1 97.31 175 PRO A N 1
ATOM 1419 C CA . PRO A 1 175 ? -21.047 -4.707 -4.016 1 97.31 175 PRO A CA 1
ATOM 1420 C C . PRO A 1 175 ? -21.781 -6.031 -4.254 1 97.31 175 PRO A C 1
ATOM 1422 O O . PRO A 1 175 ? -21.312 -6.859 -5.039 1 97.31 175 PRO A O 1
ATOM 1425 N N . THR A 1 176 ? -22.891 -6.242 -3.59 1 97 176 THR A N 1
ATOM 1426 C CA . THR A 1 176 ? -23.625 -7.496 -3.734 1 97 176 THR A CA 1
ATOM 1427 C C . THR A 1 176 ? -24.203 -7.625 -5.141 1 97 176 THR A C 1
ATOM 1429 O O . THR A 1 176 ? -24.188 -8.711 -5.727 1 97 176 THR A O 1
ATOM 1432 N N . LYS A 1 177 ? -24.688 -6.539 -5.633 1 97 177 LYS A N 1
ATOM 1433 C CA . LYS A 1 177 ? -25.188 -6.523 -7.004 1 97 177 LYS A CA 1
ATOM 1434 C C . LYS A 1 177 ? -24.062 -6.773 -8 1 97 177 LYS A C 1
ATOM 1436 O O . LYS A 1 177 ? -24.234 -7.52 -8.969 1 97 177 LYS A O 1
ATOM 1441 N N . TRP A 1 178 ? -22.969 -6.125 -7.746 1 97.19 178 TRP A N 1
ATOM 1442 C CA . TRP A 1 178 ? -21.812 -6.324 -8.594 1 97.19 178 TRP A CA 1
ATOM 1443 C C . TRP A 1 178 ? -21.391 -7.793 -8.625 1 97.19 178 TRP A C 1
ATOM 1445 O O . TRP A 1 178 ? -21.156 -8.359 -9.695 1 97.19 178 TRP A O 1
ATOM 1455 N N . LEU A 1 179 ? -21.328 -8.438 -7.441 1 96.62 179 LEU A N 1
ATOM 1456 C CA . LEU A 1 179 ? -20.891 -9.828 -7.32 1 96.62 179 LEU A CA 1
ATOM 1457 C C . LEU A 1 179 ? -21.812 -10.75 -8.109 1 96.62 179 LEU A C 1
ATOM 1459 O O . LEU A 1 179 ? -21.344 -11.625 -8.844 1 96.62 179 LEU A O 1
ATOM 1463 N N . LYS A 1 180 ? -23.094 -10.562 -8 1 95.12 180 LYS A N 1
ATOM 1464 C CA . LYS A 1 180 ? -24.062 -11.359 -8.758 1 95.12 180 LYS A CA 1
ATOM 1465 C C . LYS A 1 180 ? -23.828 -11.219 -10.258 1 95.12 180 LYS A C 1
ATOM 1467 O O . LYS A 1 180 ? -23.891 -12.203 -11 1 95.12 180 LYS A O 1
ATOM 1472 N N . GLY A 1 181 ? -23.578 -10.008 -10.633 1 95.19 181 GLY A N 1
ATOM 1473 C CA . GLY A 1 181 ? -23.312 -9.758 -12.039 1 95.19 181 GLY A CA 1
ATOM 1474 C C . GLY A 1 181 ? -22.062 -10.445 -12.539 1 95.19 181 GLY A C 1
ATOM 1475 O O . GLY A 1 181 ? -22.062 -11.055 -13.609 1 95.19 181 GLY A O 1
ATOM 1476 N N . VAL A 1 182 ? -21.031 -10.391 -11.789 1 94.25 182 VAL A N 1
ATOM 1477 C CA . VAL A 1 182 ? -19.719 -10.922 -12.18 1 94.25 182 VAL A CA 1
ATOM 1478 C C . VAL A 1 182 ? -19.781 -12.445 -12.25 1 94.25 182 VAL A C 1
ATOM 1480 O O . VAL A 1 182 ? -19.281 -13.055 -13.195 1 94.25 182 VAL A O 1
ATOM 1483 N N . ILE A 1 183 ? -20.422 -13.102 -11.344 1 92.56 183 ILE A N 1
ATOM 1484 C CA . ILE A 1 183 ? -20.484 -14.555 -11.258 1 92.56 183 ILE A CA 1
ATOM 1485 C C . ILE A 1 183 ? -21.281 -15.102 -12.438 1 92.56 183 ILE A C 1
ATOM 1487 O O . ILE A 1 183 ? -21.047 -16.234 -12.883 1 92.56 183 ILE A O 1
ATOM 1491 N N . ASN A 1 184 ? -22.094 -14.281 -12.961 1 91.81 184 ASN A N 1
ATOM 1492 C CA . ASN A 1 184 ? -22.969 -14.727 -14.047 1 91.81 184 ASN A CA 1
ATOM 1493 C C . ASN A 1 184 ? -22.422 -14.289 -15.406 1 91.81 184 ASN A C 1
ATOM 1495 O O . ASN A 1 184 ? -23 -14.633 -16.438 1 91.81 184 ASN A O 1
ATOM 1499 N N . SER A 1 185 ? -21.344 -13.633 -15.359 1 90.38 185 SER A N 1
ATOM 1500 C CA . SER A 1 185 ? -20.797 -13.125 -16.609 1 90.38 185 SER A CA 1
ATOM 1501 C C . SER A 1 185 ? -19.703 -14.055 -17.156 1 90.38 185 SER A C 1
ATOM 1503 O O . SER A 1 185 ? -19.062 -14.773 -16.391 1 90.38 185 SER A O 1
ATOM 1505 N N . LYS A 1 186 ? -19.5 -14.008 -18.453 1 84.62 186 LYS A N 1
ATOM 1506 C CA . LYS A 1 186 ? -18.453 -14.805 -19.109 1 84.62 186 LYS A CA 1
ATOM 1507 C C . LYS A 1 186 ? -17.172 -13.992 -19.266 1 84.62 186 LYS A C 1
ATOM 1509 O O . LYS A 1 186 ? -16.141 -14.547 -19.641 1 84.62 186 LYS A O 1
ATOM 1514 N N . GLU A 1 187 ? -17.328 -12.711 -19.078 1 87.31 187 GLU A N 1
ATOM 1515 C CA . GLU A 1 187 ? -16.188 -11.805 -19.172 1 87.31 187 GLU A CA 1
ATOM 1516 C C . GLU A 1 187 ? -16.234 -10.734 -18.094 1 87.31 187 GLU A C 1
ATOM 1518 O O . GLU A 1 187 ? -17.297 -10.422 -17.562 1 87.31 187 GLU A O 1
ATOM 1523 N N . ILE A 1 188 ? -15.133 -10.266 -17.766 1 88.94 188 ILE A N 1
ATOM 1524 C CA . ILE A 1 188 ? -15.055 -9.227 -16.75 1 88.94 188 ILE A CA 1
ATOM 1525 C C . ILE A 1 188 ? -14.469 -7.953 -17.359 1 88.94 188 ILE A C 1
ATOM 1527 O O . ILE A 1 188 ? -13.516 -8.016 -18.156 1 88.94 188 ILE A O 1
ATOM 1531 N N . ALA A 1 189 ? -15.094 -6.844 -17.016 1 89 189 ALA A N 1
ATOM 1532 C CA . ALA A 1 189 ? -14.602 -5.559 -17.5 1 89 189 ALA A CA 1
ATOM 1533 C C . ALA A 1 189 ? -13.289 -5.18 -16.828 1 89 189 ALA A C 1
ATOM 1535 O O . ALA A 1 189 ? -13.062 -5.527 -15.664 1 89 189 ALA A O 1
ATOM 1536 N N . ASP A 1 190 ? -12.484 -4.43 -17.5 1 87.38 190 ASP A N 1
ATOM 1537 C CA . ASP A 1 190 ? -11.156 -4.059 -17.016 1 87.38 190 ASP A CA 1
ATOM 1538 C C . ASP A 1 190 ? -11.242 -3.338 -15.672 1 87.38 190 ASP A C 1
ATOM 1540 O O . ASP A 1 190 ? -10.43 -3.59 -14.781 1 87.38 190 ASP A O 1
ATOM 1544 N N . ASN A 1 191 ? -12.188 -2.459 -15.57 1 88.12 191 ASN A N 1
ATOM 1545 C CA . ASN A 1 191 ? -12.297 -1.647 -14.359 1 88.12 191 ASN A CA 1
ATOM 1546 C C . ASN A 1 191 ? -12.828 -2.461 -13.188 1 88.12 191 ASN A C 1
ATOM 1548 O O . ASN A 1 191 ? -12.883 -1.968 -12.055 1 88.12 191 ASN A O 1
ATOM 1552 N N . GLU A 1 192 ? -13.172 -3.721 -13.438 1 93.75 192 GLU A N 1
ATOM 1553 C CA . GLU A 1 192 ? -13.734 -4.57 -12.398 1 93.75 192 GLU A CA 1
ATOM 1554 C C . GLU A 1 192 ? -12.727 -5.609 -11.922 1 93.75 192 GLU A C 1
ATOM 1556 O O . GLU A 1 192 ? -12.938 -6.27 -10.898 1 93.75 192 GLU A O 1
ATOM 1561 N N . VAL A 1 193 ? -11.664 -5.688 -12.609 1 93.25 193 VAL A N 1
ATOM 1562 C CA . VAL A 1 193 ? -10.672 -6.715 -12.336 1 93.25 193 VAL A CA 1
ATOM 1563 C C . VAL A 1 193 ? -10.117 -6.539 -10.922 1 93.25 193 VAL A C 1
ATOM 1565 O O . VAL A 1 193 ? -9.883 -7.52 -10.211 1 93.25 193 VAL A O 1
ATOM 1568 N N . CYS A 1 194 ? -9.961 -5.285 -10.508 1 95.5 194 CYS A N 1
ATOM 1569 C CA . CYS A 1 194 ? -9.422 -5.012 -9.172 1 95.5 194 CYS A CA 1
ATOM 1570 C C . CYS A 1 194 ? -10.352 -5.562 -8.094 1 95.5 194 CYS A C 1
ATOM 1572 O O . CYS A 1 194 ? -9.891 -6.203 -7.148 1 95.5 194 CYS A O 1
ATOM 1574 N N . ALA A 1 195 ? -11.648 -5.281 -8.305 1 97.31 195 ALA A N 1
ATOM 1575 C CA . ALA A 1 195 ? -12.617 -5.77 -7.324 1 97.31 195 ALA A CA 1
ATOM 1576 C C . ALA A 1 195 ? -12.672 -7.293 -7.32 1 97.31 195 ALA A C 1
ATOM 1578 O O . ALA A 1 195 ? -12.773 -7.914 -6.258 1 97.31 195 ALA A O 1
ATOM 1579 N N . ALA A 1 196 ? -12.602 -7.875 -8.461 1 96.69 196 ALA A N 1
ATOM 1580 C CA . ALA A 1 196 ? -12.578 -9.328 -8.555 1 96.69 196 ALA A CA 1
ATOM 1581 C C . ALA A 1 196 ? -11.352 -9.914 -7.852 1 96.69 196 ALA A C 1
ATOM 1583 O O . ALA A 1 196 ? -11.453 -10.93 -7.164 1 96.69 196 ALA A O 1
ATOM 1584 N N . ASN A 1 197 ? -10.25 -9.273 -8.031 1 96.88 197 ASN A N 1
ATOM 1585 C CA . ASN A 1 197 ? -9.031 -9.727 -7.383 1 96.88 197 ASN A CA 1
ATOM 1586 C C . ASN A 1 197 ? -9.133 -9.633 -5.863 1 96.88 197 ASN A C 1
ATOM 1588 O O . ASN A 1 197 ? -8.734 -10.555 -5.148 1 96.88 197 ASN A O 1
ATOM 1592 N N . VAL A 1 198 ? -9.68 -8.523 -5.402 1 98.25 198 VAL A N 1
ATOM 1593 C CA . VAL A 1 198 ? -9.797 -8.312 -3.965 1 98.25 198 VAL A CA 1
ATOM 1594 C C . VAL A 1 198 ? -10.773 -9.328 -3.371 1 98.25 198 VAL A C 1
ATOM 1596 O O . VAL A 1 198 ? -10.422 -10.062 -2.443 1 98.25 198 VAL A O 1
ATOM 1599 N N . ILE A 1 199 ? -11.953 -9.438 -3.926 1 98.12 199 ILE A N 1
ATOM 1600 C CA . ILE A 1 199 ? -12.992 -10.305 -3.385 1 98.12 199 ILE A CA 1
ATOM 1601 C C . ILE A 1 199 ? -12.625 -11.766 -3.621 1 98.12 199 ILE A C 1
ATOM 1603 O O . ILE A 1 199 ? -12.742 -12.594 -2.717 1 98.12 199 ILE A O 1
ATOM 1607 N N . GLY A 1 200 ? -12.133 -12.07 -4.812 1 97.31 200 GLY A N 1
ATOM 1608 C CA . GLY A 1 200 ? -11.719 -13.43 -5.121 1 97.31 200 GLY A CA 1
ATOM 1609 C C . GLY A 1 200 ? -10.609 -13.938 -4.219 1 97.31 200 GLY A C 1
ATOM 1610 O O . GLY A 1 200 ? -10.648 -15.078 -3.762 1 97.31 200 GLY A O 1
ATOM 1611 N N . SER A 1 201 ? -9.609 -13.094 -3.975 1 98.38 201 SER A N 1
ATOM 1612 C CA . SER A 1 201 ? -8.539 -13.469 -3.061 1 98.38 201 SER A CA 1
ATOM 1613 C C . SER A 1 201 ? -9.07 -13.695 -1.646 1 98.38 201 SER A C 1
ATOM 1615 O O . SER A 1 201 ? -8.594 -14.578 -0.932 1 98.38 201 SER A O 1
ATOM 1617 N N . ALA A 1 202 ? -10.039 -12.859 -1.269 1 98.69 202 ALA A N 1
ATOM 1618 C CA . ALA A 1 202 ? -10.625 -12.984 0.065 1 98.69 202 ALA A CA 1
ATOM 1619 C C . ALA A 1 202 ? -11.289 -14.344 0.251 1 98.69 202 ALA A C 1
ATOM 1621 O O . ALA A 1 202 ? -11.367 -14.852 1.37 1 98.69 202 ALA A O 1
ATOM 1622 N N . TYR A 1 203 ? -11.75 -14.938 -0.796 1 98.19 203 TYR A N 1
ATOM 1623 C CA . TYR A 1 203 ? -12.375 -16.25 -0.708 1 98.19 203 TYR A CA 1
ATOM 1624 C C . TYR A 1 203 ? -11.359 -17.312 -0.287 1 98.19 203 TYR A C 1
ATOM 1626 O O . TYR A 1 203 ? -11.734 -18.391 0.193 1 98.19 203 TYR A O 1
ATOM 1634 N N . PHE A 1 204 ? -10.117 -17.016 -0.504 1 98.25 204 PHE A N 1
ATOM 1635 C CA . PHE A 1 204 ? -9.062 -17.938 -0.129 1 98.25 204 PHE A CA 1
ATOM 1636 C C . PHE A 1 204 ? -8.453 -17.562 1.213 1 98.25 204 PHE A C 1
ATOM 1638 O O . PHE A 1 204 ? -8.148 -18.422 2.037 1 98.25 204 PHE A O 1
ATOM 1645 N N . TYR A 1 205 ? -8.305 -16.297 1.504 1 98.62 205 TYR A N 1
ATOM 1646 C CA . TYR A 1 205 ? -7.5 -15.852 2.639 1 98.62 205 TYR A CA 1
ATOM 1647 C C . TYR A 1 205 ? -8.383 -15.586 3.855 1 98.62 205 TYR A C 1
ATOM 1649 O O . TYR A 1 205 ? -7.926 -15.695 4.996 1 98.62 205 TYR A O 1
ATOM 1657 N N . SER A 1 206 ? -9.602 -15.211 3.619 1 98.75 206 SER A N 1
ATOM 1658 C CA . SER A 1 206 ? -10.492 -14.836 4.715 1 98.75 206 SER A CA 1
ATOM 1659 C C . SER A 1 206 ? -11.945 -15.141 4.379 1 98.75 206 SER A C 1
ATOM 1661 O O . SER A 1 206 ? -12.805 -14.258 4.469 1 98.75 206 SER A O 1
ATOM 1663 N N . PRO A 1 207 ? -12.234 -16.375 4.074 1 98.12 207 PRO A N 1
ATOM 1664 C CA . PRO A 1 207 ? -13.617 -16.734 3.734 1 98.12 207 PRO A CA 1
ATOM 1665 C C . PRO A 1 207 ? -14.57 -16.594 4.918 1 98.12 207 PRO A C 1
ATOM 1667 O O . PRO A 1 207 ? -14.172 -16.797 6.066 1 98.12 207 PRO A O 1
ATOM 1670 N N . ASN A 1 208 ? -15.727 -16.141 4.664 1 98.19 208 ASN A N 1
ATOM 1671 C CA . ASN A 1 208 ? -16.812 -16.031 5.633 1 98.19 208 ASN A CA 1
ATOM 1672 C C . ASN A 1 208 ? -18.172 -16.188 4.961 1 98.19 208 ASN A C 1
ATOM 1674 O O . ASN A 1 208 ? -18.797 -15.188 4.555 1 98.19 208 ASN A O 1
ATOM 1678 N N . PRO A 1 209 ? -18.703 -17.422 4.918 1 95.81 209 PRO A N 1
ATOM 1679 C CA . PRO A 1 209 ? -19.938 -17.703 4.188 1 95.81 209 PRO A CA 1
ATOM 1680 C C . PRO A 1 209 ? -21.125 -16.906 4.719 1 95.81 209 PRO A C 1
ATOM 1682 O O . PRO A 1 209 ? -22.141 -16.75 4.02 1 95.81 209 PRO A O 1
ATOM 1685 N N . GLU A 1 210 ? -21.062 -16.344 5.898 1 96.56 210 GLU A N 1
ATOM 1686 C CA . GLU A 1 210 ? -22.188 -15.656 6.52 1 96.56 210 GLU A CA 1
ATOM 1687 C C . GLU A 1 210 ? -22.25 -14.195 6.094 1 96.56 210 GLU A C 1
ATOM 1689 O O . GLU A 1 210 ? -23.266 -13.523 6.285 1 96.56 210 GLU A O 1
ATOM 1694 N N . ASN A 1 211 ? -21.156 -13.766 5.566 1 96.25 211 ASN A N 1
ATOM 1695 C CA . ASN A 1 211 ? -21.109 -12.383 5.102 1 96.25 211 ASN A CA 1
ATOM 1696 C C . ASN A 1 211 ? -21.75 -12.227 3.73 1 96.25 211 ASN A C 1
ATOM 1698 O O . ASN A 1 211 ? -21.734 -13.156 2.924 1 96.25 211 ASN A O 1
ATOM 1702 N N . ASP A 1 212 ? -22.266 -11.07 3.344 1 95.38 212 ASP A N 1
ATOM 1703 C CA . ASP A 1 212 ? -22.953 -10.805 2.084 1 95.38 212 ASP A CA 1
ATOM 1704 C C . ASP A 1 212 ? -22.031 -11.078 0.89 1 95.38 212 ASP A C 1
ATOM 1706 O O . ASP A 1 212 ? -22.5 -11.523 -0.16 1 95.38 212 ASP A O 1
ATOM 1710 N N . LEU A 1 213 ? -20.766 -10.859 1.093 1 97.56 213 LEU A N 1
ATOM 1711 C CA . LEU A 1 213 ? -19.812 -11.078 0.01 1 97.56 213 LEU A CA 1
ATOM 1712 C C . LEU A 1 213 ? -19.078 -12.398 0.198 1 97.56 213 LEU A C 1
ATOM 1714 O O . LEU A 1 213 ? -18.078 -12.664 -0.485 1 97.56 213 LEU A O 1
ATOM 1718 N N . TYR A 1 214 ? -19.422 -13.148 1.233 1 97.62 214 TYR A N 1
ATOM 1719 C CA . TYR A 1 214 ? -18.922 -14.484 1.547 1 97.62 214 TYR A CA 1
ATOM 1720 C C . TYR A 1 214 ? -17.469 -14.438 2.006 1 97.62 214 TYR A C 1
ATOM 1722 O O . TYR A 1 214 ? -16.734 -15.43 1.877 1 97.62 214 TYR A O 1
ATOM 1730 N N . ALA A 1 215 ? -17.016 -13.289 2.426 1 98.38 215 ALA A N 1
ATOM 1731 C CA . ALA A 1 215 ? -15.656 -13.133 2.922 1 98.38 215 ALA A CA 1
ATOM 1732 C C . ALA A 1 215 ? -15.539 -11.906 3.826 1 98.38 215 ALA A C 1
ATOM 1734 O O . ALA A 1 215 ? -16.328 -10.969 3.713 1 98.38 215 ALA A O 1
ATOM 1735 N N . ASP A 1 216 ? -14.625 -11.969 4.742 1 98.5 216 ASP A N 1
ATOM 1736 C CA . ASP A 1 216 ? -14.188 -10.781 5.465 1 98.5 216 ASP A CA 1
ATOM 1737 C C . ASP A 1 216 ? -13.102 -10.031 4.684 1 98.5 216 ASP A C 1
ATOM 1739 O O . ASP A 1 216 ? -11.984 -10.523 4.551 1 98.5 216 ASP A O 1
ATOM 1743 N N . LEU A 1 217 ? -13.469 -8.883 4.219 1 98.44 217 LEU A N 1
ATOM 1744 C CA . LEU A 1 217 ? -12.523 -8.117 3.42 1 98.44 217 LEU A CA 1
ATOM 1745 C C . LEU A 1 217 ? -11.5 -7.422 4.312 1 98.44 217 LEU A C 1
ATOM 1747 O O . LEU A 1 217 ? -11.812 -7.043 5.441 1 98.44 217 LEU A O 1
ATOM 1751 N N . PRO A 1 218 ? -10.305 -7.227 3.82 1 98.38 218 PRO A N 1
ATOM 1752 C CA . PRO A 1 218 ? -9.266 -6.578 4.617 1 98.38 218 PRO A CA 1
ATOM 1753 C C . PRO A 1 218 ? -9.43 -5.059 4.676 1 98.38 218 PRO A C 1
ATOM 1755 O O . PRO A 1 218 ? -8.625 -4.371 5.312 1 98.38 218 PRO A O 1
ATOM 1758 N N . ILE A 1 219 ? -10.469 -4.516 4.02 1 98.25 219 ILE A N 1
ATOM 1759 C CA . ILE A 1 219 ? -10.734 -3.08 4.078 1 98.25 219 ILE A CA 1
ATOM 1760 C C . ILE A 1 219 ? -12.211 -2.836 4.371 1 98.25 219 ILE A C 1
ATOM 1762 O O . ILE A 1 219 ? -13.055 -3.689 4.086 1 98.25 219 ILE A O 1
ATOM 1766 N N . ASP A 1 220 ? -12.492 -1.731 4.965 1 97.62 220 ASP A N 1
ATOM 1767 C CA . ASP A 1 220 ? -13.852 -1.204 5.09 1 97.62 220 ASP A CA 1
ATOM 1768 C C . ASP A 1 220 ? -14.328 -0.606 3.768 1 97.62 220 ASP A C 1
ATOM 1770 O O . ASP A 1 220 ? -13.711 0.32 3.24 1 97.62 220 ASP A O 1
ATOM 1774 N N . LEU A 1 221 ? -15.383 -1.072 3.223 1 96.44 221 LEU A N 1
ATOM 1775 C CA . LEU A 1 221 ? -15.797 -0.673 1.88 1 96.44 221 LEU A CA 1
ATOM 1776 C C . LEU A 1 221 ? -16.391 0.731 1.888 1 96.44 221 LEU A C 1
ATOM 1778 O O . LEU A 1 221 ? -16.562 1.34 0.831 1 96.44 221 LEU A O 1
ATOM 1782 N N . GLU A 1 222 ? -16.625 1.243 3.045 1 94.81 222 GLU A N 1
ATOM 1783 C CA . GLU A 1 222 ? -17.125 2.611 3.148 1 94.81 222 GLU A CA 1
ATOM 1784 C C . GLU A 1 222 ? -15.977 3.617 3.156 1 94.81 222 GLU A C 1
ATOM 1786 O O . GLU A 1 222 ? -16.047 4.648 2.482 1 94.81 222 GLU A O 1
ATOM 1791 N N . THR A 1 223 ? -14.883 3.291 3.861 1 97.5 223 THR A N 1
ATOM 1792 C CA . THR A 1 223 ? -13.836 4.277 4.094 1 97.5 223 THR A CA 1
ATOM 1793 C C . THR A 1 223 ? -12.555 3.889 3.363 1 97.5 223 THR A C 1
ATOM 1795 O O . THR A 1 223 ? -11.719 4.746 3.07 1 97.5 223 THR A O 1
ATOM 1798 N N . GLY A 1 224 ? -12.406 2.582 3.125 1 97.62 224 GLY A N 1
ATOM 1799 C CA . GLY A 1 224 ? -11.148 2.074 2.592 1 97.62 224 GLY A CA 1
ATOM 1800 C C . GLY A 1 224 ? -10.148 1.713 3.67 1 97.62 224 GLY A C 1
ATOM 1801 O O . GLY A 1 224 ? -9.078 1.175 3.375 1 97.62 224 GLY A O 1
ATOM 1802 N N . GLY A 1 225 ? -10.477 2.023 4.922 1 97.94 225 GLY A N 1
ATOM 1803 C CA . GLY A 1 225 ? -9.555 1.727 6.008 1 97.94 225 GLY A CA 1
ATOM 1804 C C . GLY A 1 225 ? -9.219 0.252 6.121 1 97.94 225 GLY A C 1
ATOM 1805 O O . GLY A 1 225 ? -10.086 -0.604 5.945 1 97.94 225 GLY A O 1
ATOM 1806 N N . ILE A 1 226 ? -8.023 -0.082 6.391 1 97.62 226 ILE A N 1
ATOM 1807 C CA . ILE A 1 226 ? -7.539 -1.457 6.477 1 97.62 226 ILE A CA 1
ATOM 1808 C C . ILE A 1 226 ? -7.953 -2.066 7.816 1 97.62 226 ILE A C 1
ATOM 1810 O O . ILE A 1 226 ? -7.77 -1.448 8.867 1 97.62 226 ILE A O 1
ATOM 1814 N N . ARG A 1 227 ? -8.562 -3.182 7.738 1 97.44 227 ARG A N 1
ATOM 1815 C CA . ARG A 1 227 ? -8.867 -3.994 8.914 1 97.44 227 ARG A CA 1
ATOM 1816 C C . ARG A 1 227 ? -7.68 -4.871 9.297 1 97.44 227 ARG A C 1
ATOM 1818 O O . ARG A 1 227 ? -7.469 -5.934 8.703 1 97.44 227 ARG A O 1
ATOM 1825 N N . ARG A 1 228 ? -7.004 -4.492 10.281 1 95.38 228 ARG A N 1
ATOM 1826 C CA . ARG A 1 228 ? -5.668 -4.988 10.602 1 95.38 228 ARG A CA 1
ATOM 1827 C C . ARG A 1 228 ? -5.68 -6.504 10.797 1 95.38 228 ARG A C 1
ATOM 1829 O O . ARG A 1 228 ? -4.809 -7.207 10.281 1 95.38 228 ARG A O 1
ATOM 1836 N N . GLU A 1 229 ? -6.609 -6.984 11.555 1 97.25 229 GLU A N 1
ATOM 1837 C CA . GLU A 1 229 ? -6.637 -8.414 11.867 1 97.25 229 GLU A CA 1
ATOM 1838 C C . GLU A 1 229 ? -6.793 -9.25 10.602 1 97.25 229 GLU A C 1
ATOM 1840 O O . GLU A 1 229 ? -6.098 -10.25 10.422 1 97.25 229 GLU A O 1
ATOM 1845 N N . ILE A 1 230 ? -7.676 -8.852 9.711 1 98.62 230 ILE A N 1
ATOM 1846 C CA . ILE A 1 230 ? -7.918 -9.578 8.469 1 98.62 230 ILE A CA 1
ATOM 1847 C C . ILE A 1 230 ? -6.711 -9.438 7.547 1 98.62 230 ILE A C 1
ATOM 1849 O O . ILE A 1 230 ? -6.289 -10.398 6.906 1 98.62 230 ILE A O 1
ATOM 1853 N N . TRP A 1 231 ? -6.152 -8.227 7.508 1 98.12 231 TRP A N 1
ATOM 1854 C CA . TRP A 1 231 ? -5 -7.969 6.652 1 98.12 231 TRP A CA 1
ATOM 1855 C C . TRP A 1 231 ? -3.803 -8.812 7.082 1 98.12 231 TRP A C 1
ATOM 1857 O O . TRP A 1 231 ? -3.074 -9.344 6.242 1 98.12 231 TRP A O 1
ATOM 1867 N N . GLU A 1 232 ? -3.607 -8.922 8.367 1 97.44 232 GLU A N 1
ATOM 1868 C CA . GLU A 1 232 ? -2.521 -9.758 8.867 1 97.44 232 GLU A CA 1
ATOM 1869 C C . GLU A 1 232 ? -2.705 -11.211 8.453 1 97.44 232 GLU A C 1
ATOM 1871 O O . GLU A 1 232 ? -1.73 -11.914 8.18 1 97.44 232 GLU A O 1
ATOM 1876 N N . LYS A 1 233 ? -3.932 -11.633 8.438 1 98.19 233 LYS A N 1
ATOM 1877 C CA . LYS A 1 233 ? -4.211 -12.977 7.938 1 98.19 233 LYS A CA 1
ATOM 1878 C C . LYS A 1 233 ? -3.803 -13.117 6.477 1 98.19 233 LYS A C 1
ATOM 1880 O O . LYS A 1 233 ? -3.17 -14.102 6.0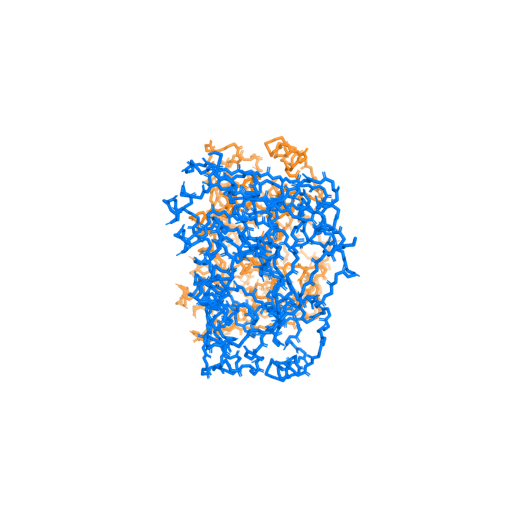98 1 98.19 233 LYS A O 1
ATOM 1885 N N . TRP A 1 234 ? -4.141 -12.141 5.656 1 98.75 234 TRP A N 1
ATOM 1886 C CA . TRP A 1 234 ? -3.721 -12.148 4.258 1 98.75 234 TRP A CA 1
ATOM 1887 C C . TRP A 1 234 ? -2.201 -12.234 4.148 1 98.75 234 TRP A C 1
ATOM 1889 O O . TRP A 1 234 ? -1.673 -13.039 3.379 1 98.75 234 TRP A O 1
ATOM 1899 N N . LEU A 1 235 ? -1.521 -11.438 4.953 1 97.81 235 LEU A N 1
ATOM 1900 C CA . LEU A 1 235 ? -0.069 -11.32 4.867 1 97.81 235 LEU A CA 1
ATOM 1901 C C . LEU A 1 235 ? 0.606 -12.625 5.277 1 97.81 235 LEU A C 1
ATOM 1903 O O . LEU A 1 235 ? 1.729 -12.906 4.852 1 97.81 235 LEU A O 1
ATOM 1907 N N . SER A 1 236 ? -0.067 -13.438 6.066 1 98.19 236 SER A N 1
ATOM 1908 C CA . SER A 1 236 ? 0.514 -14.703 6.492 1 98.19 236 SER A CA 1
ATOM 1909 C C . SER A 1 236 ? 0.668 -15.664 5.316 1 98.19 236 SER A C 1
ATOM 1911 O O . SER A 1 236 ? 1.444 -16.625 5.383 1 98.19 236 SER A O 1
ATOM 1913 N N . TYR A 1 237 ? -0.054 -15.391 4.207 1 98.5 237 TYR A N 1
ATOM 1914 C CA . TYR A 1 237 ? 0.043 -16.219 3.014 1 98.5 237 TYR A CA 1
ATOM 1915 C C . TYR A 1 237 ? 1.099 -15.688 2.057 1 98.5 237 TYR A C 1
ATOM 1917 O O . TYR A 1 237 ? 1.451 -16.344 1.076 1 98.5 237 TYR A O 1
ATOM 1925 N N . ASP A 1 238 ? 1.604 -14.5 2.277 1 98.56 238 ASP A N 1
ATOM 1926 C CA . ASP A 1 238 ? 2.531 -13.805 1.39 1 98.56 238 ASP A CA 1
ATOM 1927 C C . ASP A 1 238 ? 3.887 -14.508 1.354 1 98.56 238 ASP A C 1
ATOM 1929 O O . ASP A 1 238 ? 4.586 -14.562 2.365 1 98.56 238 ASP A O 1
ATOM 1933 N N . PRO A 1 239 ? 4.332 -14.906 0.17 1 98.75 239 PRO A N 1
ATOM 1934 C CA . PRO A 1 239 ? 5.582 -15.664 0.063 1 98.75 239 PRO A CA 1
ATOM 1935 C C . PRO A 1 239 ? 6.785 -14.891 0.596 1 98.75 239 PRO A C 1
ATOM 1937 O O . PRO A 1 239 ? 7.648 -15.461 1.264 1 98.75 239 PRO A O 1
ATOM 1940 N N . ALA A 1 240 ? 6.844 -13.602 0.333 1 97.88 240 ALA A N 1
ATOM 1941 C CA . ALA A 1 240 ? 7.973 -12.789 0.783 1 97.88 240 ALA A CA 1
ATOM 1942 C C . ALA A 1 240 ? 8.008 -12.703 2.307 1 97.88 240 ALA A C 1
ATOM 1944 O O . ALA A 1 240 ? 9.039 -12.359 2.889 1 97.88 240 ALA A O 1
ATOM 1945 N N . LYS A 1 241 ? 6.926 -13.008 2.914 1 97.12 241 LYS A N 1
ATOM 1946 C CA . LYS A 1 241 ? 6.848 -12.906 4.367 1 97.12 241 LYS A CA 1
ATOM 1947 C C . LYS A 1 241 ? 6.977 -14.273 5.027 1 97.12 241 LYS A C 1
ATOM 1949 O O . LYS A 1 241 ? 7.582 -14.398 6.094 1 97.12 241 LYS A O 1
ATOM 1954 N N . ASN A 1 242 ? 6.441 -15.297 4.441 1 98.06 242 ASN A N 1
ATOM 1955 C CA . ASN A 1 242 ? 6.355 -16.562 5.168 1 98.06 242 ASN A CA 1
ATOM 1956 C C . ASN A 1 242 ? 7.449 -17.531 4.73 1 98.06 242 ASN A C 1
ATOM 1958 O O . ASN A 1 242 ? 7.57 -18.625 5.285 1 98.06 242 ASN A O 1
ATOM 1962 N N . VAL A 1 243 ? 8.297 -17.141 3.781 1 98.62 243 VAL A N 1
ATOM 1963 C CA . VAL A 1 243 ? 9.305 -18.016 3.186 1 98.62 243 VAL A CA 1
ATOM 1964 C C . VAL A 1 243 ? 10.219 -18.578 4.277 1 98.62 243 VAL A C 1
ATOM 1966 O O . VAL A 1 243 ? 10.625 -19.75 4.211 1 98.62 243 VAL A O 1
ATOM 1969 N N . VAL A 1 244 ? 10.523 -17.828 5.32 1 97.69 244 VAL A N 1
ATOM 1970 C CA . VAL A 1 244 ? 11.445 -18.266 6.363 1 97.69 244 VAL A CA 1
ATOM 1971 C C . VAL A 1 244 ? 10.844 -19.422 7.145 1 97.69 244 VAL A C 1
ATOM 1973 O O . VAL A 1 244 ? 11.57 -20.312 7.613 1 97.69 244 VAL A O 1
ATOM 1976 N N . ASN A 1 245 ? 9.523 -19.453 7.234 1 98.25 245 ASN A N 1
ATOM 1977 C CA . ASN A 1 245 ? 8.828 -20.516 7.949 1 98.25 245 ASN A CA 1
ATOM 1978 C C . ASN A 1 245 ? 8.898 -21.844 7.191 1 98.25 245 ASN A C 1
ATOM 1980 O O . ASN A 1 245 ? 8.602 -22.891 7.75 1 98.25 245 ASN A O 1
ATOM 1984 N N . TYR A 1 246 ? 9.344 -21.781 5.91 1 98.5 246 TYR A N 1
ATOM 1985 C CA . TYR A 1 246 ? 9.344 -22.984 5.082 1 98.5 246 TYR A CA 1
ATOM 1986 C C . TYR A 1 246 ? 10.766 -23.344 4.648 1 98.5 246 TYR A C 1
ATOM 1988 O O . TYR A 1 246 ? 10.961 -23.953 3.598 1 98.5 246 TYR A O 1
ATOM 1996 N N . ARG A 1 247 ? 11.703 -22.938 5.395 1 98.31 247 ARG A N 1
ATOM 1997 C CA . ARG A 1 247 ? 13.109 -23.156 5.078 1 98.31 247 ARG A CA 1
ATOM 1998 C C . ARG A 1 247 ? 13.391 -24.641 4.84 1 98.31 247 ARG A C 1
ATOM 2000 O O . ARG A 1 247 ? 14.008 -25.016 3.84 1 98.31 247 ARG A O 1
ATOM 2007 N N . ASP A 1 248 ? 12.969 -25.531 5.719 1 98.44 248 ASP A N 1
ATOM 2008 C CA . ASP A 1 248 ? 13.266 -26.953 5.621 1 98.44 248 ASP A CA 1
ATOM 2009 C C . ASP A 1 248 ? 12.594 -27.578 4.398 1 98.44 248 ASP A C 1
ATOM 2011 O O . ASP A 1 248 ? 13.18 -28.406 3.715 1 98.44 248 ASP A O 1
ATOM 2015 N N . GLU A 1 249 ? 11.344 -27.156 4.148 1 98.62 249 GLU A N 1
ATOM 2016 C CA . GLU A 1 249 ? 10.625 -27.656 2.977 1 98.62 249 GLU A CA 1
ATOM 2017 C C . GLU A 1 249 ? 11.305 -27.188 1.687 1 98.62 249 GLU A C 1
ATOM 2019 O O . GLU A 1 249 ? 11.43 -27.969 0.737 1 98.62 249 GLU A O 1
ATOM 2024 N N . LEU A 1 250 ? 11.758 -25.953 1.66 1 98.75 250 LEU A N 1
ATOM 2025 C CA . LEU A 1 250 ? 12.391 -25.391 0.479 1 98.75 250 LEU A CA 1
ATOM 2026 C C . LEU A 1 250 ? 13.742 -26.047 0.212 1 98.75 250 LEU A C 1
ATOM 2028 O O . LEU A 1 250 ? 14.133 -26.219 -0.944 1 98.75 250 LEU A O 1
ATOM 2032 N N . LYS A 1 251 ? 14.383 -26.484 1.225 1 97.88 251 LYS A N 1
ATOM 2033 C CA . LYS A 1 251 ? 15.672 -27.156 1.08 1 97.88 251 LYS A CA 1
ATOM 2034 C C . LYS A 1 251 ? 15.516 -28.516 0.4 1 97.88 251 LYS A C 1
ATOM 2036 O O . LYS A 1 251 ? 16.453 -29.031 -0.204 1 97.88 251 LYS A O 1
ATOM 2041 N N . ARG A 1 252 ? 14.359 -29.031 0.486 1 97.38 252 ARG A N 1
ATOM 2042 C CA . ARG A 1 252 ? 14.094 -30.344 -0.096 1 97.38 252 ARG A CA 1
ATOM 2043 C C . ARG A 1 252 ? 13.805 -30.234 -1.589 1 97.38 252 ARG A C 1
ATOM 2045 O O . ARG A 1 252 ? 13.82 -31.25 -2.305 1 97.38 252 ARG A O 1
ATOM 2052 N N . MET A 1 253 ? 13.562 -29.062 -2.018 1 98.38 253 MET A N 1
ATOM 2053 C CA . MET A 1 253 ? 13.227 -28.875 -3.426 1 98.38 253 MET A CA 1
ATOM 2054 C C . MET A 1 253 ? 14.453 -29.109 -4.309 1 98.38 253 MET A C 1
ATOM 2056 O O . MET A 1 253 ? 15.555 -28.672 -3.975 1 98.38 253 MET A O 1
ATOM 2060 N N . LYS A 1 254 ? 14.234 -29.781 -5.398 1 98.25 254 LYS A N 1
ATOM 2061 C CA . LYS A 1 254 ? 15.305 -30.062 -6.348 1 98.25 254 LYS A CA 1
ATOM 2062 C C . LYS A 1 254 ? 15.508 -28.891 -7.316 1 98.25 254 LYS A C 1
ATOM 2064 O O . LYS A 1 254 ? 16.609 -28.703 -7.844 1 98.25 254 LYS A O 1
ATOM 2069 N N . GLY A 1 255 ? 14.492 -28.156 -7.57 1 98.56 255 GLY A N 1
ATOM 2070 C CA . GLY A 1 255 ? 14.555 -27.047 -8.5 1 98.56 255 GLY A CA 1
ATOM 2071 C C . GLY A 1 255 ? 13.586 -25.922 -8.148 1 98.56 255 GLY A C 1
ATOM 2072 O O . GLY A 1 255 ? 12.391 -26.156 -7.992 1 98.56 255 GLY A O 1
ATOM 2073 N N . ILE A 1 256 ? 14.125 -24.719 -7.973 1 98.94 256 ILE A N 1
ATOM 2074 C CA . ILE A 1 256 ? 13.328 -23.516 -7.738 1 98.94 256 ILE A CA 1
ATOM 2075 C C . ILE A 1 256 ? 13.711 -22.438 -8.742 1 98.94 256 ILE A C 1
ATOM 2077 O O . ILE A 1 256 ? 14.883 -22.047 -8.836 1 98.94 256 ILE A O 1
ATOM 2081 N N . TYR A 1 257 ? 12.742 -21.984 -9.539 1 98.94 257 TYR A N 1
ATOM 2082 C CA . TYR A 1 257 ? 12.945 -20.938 -10.547 1 98.94 257 TYR A CA 1
ATOM 2083 C C . TYR A 1 257 ? 12.047 -19.734 -10.266 1 98.94 257 TYR A C 1
ATOM 2085 O O . TYR A 1 257 ? 10.828 -19.875 -10.141 1 98.94 257 TYR A O 1
ATOM 2093 N N . LEU A 1 258 ? 12.633 -18.578 -10.117 1 98.88 258 LEU A N 1
ATOM 2094 C CA . LEU A 1 258 ? 11.914 -17.328 -9.938 1 98.88 258 LEU A CA 1
ATOM 2095 C C . LEU A 1 258 ? 12.266 -16.328 -11.039 1 98.88 258 LEU A C 1
ATOM 2097 O O . LEU A 1 258 ? 13.43 -16.219 -11.422 1 98.88 258 LEU A O 1
ATOM 2101 N N . ASP A 1 259 ? 11.258 -15.594 -11.547 1 98.81 259 ASP A N 1
ATOM 2102 C CA . ASP A 1 259 ? 11.602 -14.484 -12.43 1 98.81 259 ASP A CA 1
ATOM 2103 C C . ASP A 1 259 ? 10.523 -13.406 -12.406 1 98.81 259 ASP A C 1
ATOM 2105 O O . ASP A 1 259 ? 9.445 -13.609 -11.852 1 98.81 259 ASP A O 1
ATOM 2109 N N . VAL A 1 260 ? 10.852 -12.234 -12.859 1 98.69 260 VAL A N 1
ATOM 2110 C CA . VAL A 1 260 ? 9.914 -11.117 -12.859 1 98.69 260 VAL A CA 1
ATOM 2111 C C . VAL A 1 260 ? 10.422 -10.023 -13.797 1 98.69 260 VAL A C 1
ATOM 2113 O O . VAL A 1 260 ? 11.625 -9.859 -13.977 1 98.69 260 VAL A O 1
ATOM 2116 N N . GLY A 1 261 ? 9.438 -9.32 -14.398 1 98.12 261 GLY A N 1
ATOM 2117 C CA . GLY A 1 261 ? 9.773 -8.125 -15.156 1 98.12 261 GLY A CA 1
ATOM 2118 C C . GLY A 1 261 ? 9.992 -6.91 -14.281 1 98.12 261 GLY A C 1
ATOM 2119 O O . GLY A 1 261 ? 9.258 -6.684 -13.32 1 98.12 261 GLY A O 1
ATOM 2120 N N . ASN A 1 262 ? 10.914 -6.07 -14.633 1 95.69 262 ASN A N 1
ATOM 2121 C CA . ASN A 1 262 ? 11.25 -4.902 -13.828 1 95.69 262 ASN A CA 1
ATOM 2122 C C . ASN A 1 262 ? 10.266 -3.758 -14.055 1 95.69 262 ASN A C 1
ATOM 2124 O O . ASN A 1 262 ? 10.336 -2.729 -13.383 1 95.69 262 ASN A O 1
ATOM 2128 N N . LYS A 1 263 ? 9.367 -3.957 -14.945 1 95.25 263 LYS A N 1
ATOM 2129 C CA . LYS A 1 263 ? 8.32 -2.979 -15.211 1 95.25 263 LYS A CA 1
ATOM 2130 C C . LYS A 1 263 ? 6.938 -3.574 -14.961 1 95.25 263 LYS A C 1
ATOM 2132 O O . LYS A 1 263 ? 5.957 -3.166 -15.594 1 95.25 263 LYS A O 1
ATOM 2137 N N . ASP A 1 264 ? 6.918 -4.578 -14.148 1 96.56 264 ASP A N 1
ATOM 2138 C CA . ASP A 1 264 ? 5.656 -5.246 -13.852 1 96.56 264 ASP A CA 1
ATOM 2139 C C . ASP A 1 264 ? 4.633 -4.262 -13.297 1 96.56 264 ASP A C 1
ATOM 2141 O O . ASP A 1 264 ? 4.883 -3.604 -12.281 1 96.56 264 ASP A O 1
ATOM 2145 N N . GLU A 1 265 ? 3.475 -4.199 -13.867 1 93.44 265 GLU A N 1
ATOM 2146 C CA . GLU A 1 265 ? 2.443 -3.205 -13.578 1 93.44 265 GLU A CA 1
ATOM 2147 C C . GLU A 1 265 ? 1.877 -3.398 -12.172 1 93.44 265 GLU A C 1
ATOM 2149 O O . GLU A 1 265 ? 1.271 -2.484 -11.609 1 93.44 265 GLU A O 1
ATOM 2154 N N . TYR A 1 266 ? 2.037 -4.547 -11.523 1 94.38 266 TYR A N 1
ATOM 2155 C CA . TYR A 1 266 ? 1.535 -4.82 -10.18 1 94.38 266 TYR A CA 1
ATOM 2156 C C . TYR A 1 266 ? 2.654 -4.73 -9.148 1 94.38 266 TYR A C 1
ATOM 2158 O O . TYR A 1 266 ? 2.467 -5.098 -7.988 1 94.38 266 TYR A O 1
ATOM 2166 N N . ASN A 1 267 ? 3.799 -4.285 -9.609 1 96.31 267 ASN A N 1
ATOM 2167 C CA . ASN A 1 267 ? 4.984 -4.105 -8.781 1 96.31 267 ASN A CA 1
ATOM 2168 C C . ASN A 1 267 ? 5.445 -5.422 -8.172 1 96.31 267 ASN A C 1
ATOM 2170 O O . ASN A 1 267 ? 5.93 -5.449 -7.035 1 96.31 267 ASN A O 1
ATOM 2174 N N . LEU A 1 268 ? 5.305 -6.5 -8.883 1 97.94 268 LEU A N 1
ATOM 2175 C CA . LEU A 1 268 ? 5.652 -7.812 -8.344 1 97.94 268 LEU A CA 1
ATOM 2176 C C . LEU A 1 268 ? 7.168 -8 -8.305 1 97.94 268 LEU A C 1
ATOM 2178 O O . LEU A 1 268 ? 7.664 -8.93 -7.664 1 97.94 268 LEU A O 1
ATOM 2182 N N . PHE A 1 269 ? 7.906 -7.066 -8.977 1 97.88 269 PHE A N 1
ATOM 2183 C CA . PHE A 1 269 ? 9.359 -7.117 -8.867 1 97.88 269 PHE A CA 1
ATOM 2184 C C . PHE A 1 269 ? 9.797 -6.938 -7.418 1 97.88 269 PHE A C 1
ATOM 2186 O O . PHE A 1 269 ? 10.805 -7.516 -6.992 1 97.88 269 PHE A O 1
ATOM 2193 N N . VAL A 1 270 ? 9.008 -6.195 -6.59 1 98.25 270 VAL A N 1
ATOM 2194 C CA . VAL A 1 270 ? 9.336 -6.035 -5.18 1 98.25 270 VAL A CA 1
ATOM 2195 C C . VAL A 1 270 ? 9.25 -7.383 -4.469 1 98.25 270 VAL A C 1
ATOM 2197 O O . VAL A 1 270 ? 10.156 -7.758 -3.723 1 98.25 270 VAL A O 1
ATOM 2200 N N . GLY A 1 271 ? 8.156 -8.07 -4.707 1 98.38 271 GLY A N 1
ATOM 2201 C CA . GLY A 1 271 ? 7.961 -9.367 -4.082 1 98.38 271 GLY A CA 1
ATOM 2202 C C . GLY A 1 271 ? 9 -10.398 -4.492 1 98.38 271 GLY A C 1
ATOM 2203 O O . GLY A 1 271 ? 9.516 -11.133 -3.652 1 98.38 271 GLY A O 1
ATOM 2204 N N . MET A 1 272 ? 9.297 -10.438 -5.762 1 98.62 272 MET A N 1
ATOM 2205 C CA . MET A 1 272 ? 10.242 -11.438 -6.262 1 98.62 272 MET A CA 1
ATOM 2206 C C . MET A 1 272 ? 11.656 -11.141 -5.773 1 98.62 272 MET A C 1
ATOM 2208 O O . MET A 1 272 ? 12.383 -12.055 -5.391 1 98.62 272 MET A O 1
ATOM 2212 N N . ARG A 1 273 ? 12.047 -9.844 -5.789 1 98.44 273 ARG A N 1
ATOM 2213 C CA . ARG A 1 273 ? 13.352 -9.453 -5.258 1 98.44 273 ARG A CA 1
ATOM 2214 C C . ARG A 1 273 ? 13.469 -9.797 -3.777 1 98.44 273 ARG A C 1
ATOM 2216 O O . ARG A 1 273 ? 14.5 -10.297 -3.326 1 98.44 273 ARG A O 1
ATOM 2223 N N . THR A 1 274 ? 12.422 -9.5 -3.047 1 98.75 274 THR A N 1
ATOM 2224 C CA . THR A 1 274 ? 12.414 -9.766 -1.612 1 98.75 274 THR A CA 1
ATOM 2225 C C . THR A 1 274 ? 12.484 -11.266 -1.334 1 98.75 274 THR A C 1
ATOM 2227 O O . THR A 1 274 ? 13.242 -11.703 -0.466 1 98.75 274 THR A O 1
ATOM 2230 N N . LEU A 1 275 ? 11.719 -12.008 -2.098 1 98.75 275 LEU A N 1
ATOM 2231 C CA . LEU A 1 275 ? 11.734 -13.461 -1.955 1 98.75 275 LEU A CA 1
ATOM 2232 C C . LEU A 1 275 ? 13.117 -14.023 -2.279 1 98.75 275 LEU A C 1
ATOM 2234 O O . LEU A 1 275 ? 13.641 -14.859 -1.542 1 98.75 275 LEU A O 1
ATOM 2238 N N . HIS A 1 276 ? 13.703 -13.586 -3.363 1 98.75 276 HIS A N 1
ATOM 2239 C CA . HIS A 1 276 ? 15.039 -13.992 -3.764 1 98.75 276 HIS A CA 1
ATOM 2240 C C . HIS A 1 276 ? 16.047 -13.719 -2.656 1 98.75 276 HIS A C 1
ATOM 2242 O O . HIS A 1 276 ? 16.828 -14.602 -2.283 1 98.75 276 HIS A O 1
ATOM 2248 N N . LYS A 1 277 ? 16.031 -12.547 -2.143 1 98.62 277 LYS A N 1
ATOM 2249 C CA . LYS A 1 277 ? 16.984 -12.164 -1.097 1 98.62 277 LYS A CA 1
ATOM 2250 C C . LYS A 1 277 ? 16.797 -13.023 0.151 1 98.62 277 LYS A C 1
ATOM 2252 O O . LYS A 1 277 ? 17.781 -13.523 0.711 1 98.62 277 LYS A O 1
ATOM 2257 N N . ARG A 1 278 ? 15.609 -13.195 0.584 1 98.5 278 ARG A N 1
ATOM 2258 C CA . ARG A 1 278 ? 15.336 -13.961 1.8 1 98.5 278 ARG A CA 1
ATOM 2259 C C . ARG A 1 278 ? 15.719 -15.422 1.623 1 98.5 278 ARG A C 1
ATOM 2261 O O . ARG A 1 278 ? 16.266 -16.047 2.537 1 98.5 278 ARG A O 1
ATOM 2268 N N . MET A 1 279 ? 15.359 -15.977 0.446 1 98.75 279 MET A N 1
ATOM 2269 C CA . MET A 1 279 ? 15.758 -17.359 0.17 1 98.75 279 MET A CA 1
ATOM 2270 C C . MET A 1 279 ? 17.281 -17.5 0.211 1 98.75 279 MET A C 1
ATOM 2272 O O . MET A 1 279 ? 17.797 -18.469 0.775 1 98.75 279 MET A O 1
ATOM 2276 N N . SER A 1 280 ? 17.984 -16.531 -0.374 1 98.62 280 SER A N 1
ATOM 2277 C CA . SER A 1 280 ? 19.438 -16.547 -0.365 1 98.62 280 SER A CA 1
ATOM 2278 C C . SER A 1 280 ? 19.984 -16.469 1.058 1 98.62 280 SER A C 1
ATOM 2280 O O . SER A 1 280 ? 20.922 -17.188 1.413 1 98.62 280 SER A O 1
ATOM 2282 N N . GLU A 1 281 ? 19.391 -15.688 1.864 1 98 281 GLU A N 1
ATOM 2283 C CA . GLU A 1 281 ? 19.844 -15.477 3.238 1 98 281 GLU A CA 1
ATOM 2284 C C . GLU A 1 281 ? 19.688 -16.75 4.07 1 98 281 GLU A C 1
ATOM 2286 O O . GLU A 1 281 ? 20.469 -16.984 4.992 1 98 281 GLU A O 1
ATOM 2291 N N . ILE A 1 282 ? 18.672 -17.547 3.732 1 97.81 282 ILE A N 1
ATOM 2292 C CA . ILE A 1 282 ? 18.453 -18.734 4.543 1 97.81 282 ILE A CA 1
ATOM 2293 C C . ILE A 1 282 ? 19.047 -19.953 3.844 1 97.81 282 ILE A C 1
ATOM 2295 O O . ILE A 1 282 ? 18.75 -21.094 4.211 1 97.81 282 ILE A O 1
ATOM 2299 N N . GLY A 1 283 ? 19.703 -19.781 2.73 1 98.12 283 GLY A N 1
ATOM 2300 C CA . GLY A 1 283 ? 20.5 -20.828 2.117 1 98.12 283 GLY A CA 1
ATOM 2301 C C . GLY A 1 283 ? 19.719 -21.703 1.168 1 98.12 283 GLY A C 1
ATOM 2302 O O . GLY A 1 283 ? 20.031 -22.891 1.001 1 98.12 283 GLY A O 1
ATOM 2303 N N . ILE A 1 284 ? 18.719 -21.172 0.567 1 98.69 284 ILE A N 1
ATOM 2304 C CA . ILE A 1 284 ? 17.906 -21.953 -0.37 1 98.69 284 ILE A CA 1
ATOM 2305 C C . ILE A 1 284 ? 18.453 -21.781 -1.785 1 98.69 284 ILE A C 1
ATOM 2307 O O . ILE A 1 284 ? 18.547 -20.656 -2.293 1 98.69 284 ILE A O 1
ATOM 2311 N N . SER A 1 285 ? 18.844 -22.906 -2.398 1 98.38 285 SER A N 1
ATOM 2312 C CA . SER A 1 285 ? 19.297 -22.875 -3.787 1 98.38 285 SER A CA 1
ATOM 2313 C C . SER A 1 285 ? 18.141 -22.609 -4.738 1 98.38 285 SER A C 1
ATOM 2315 O O . SER A 1 285 ? 17.094 -23.266 -4.652 1 98.38 285 SER A O 1
ATOM 2317 N N . HIS A 1 286 ? 18.297 -21.578 -5.566 1 98.81 286 HIS A N 1
ATOM 2318 C CA . HIS A 1 286 ? 17.281 -21.25 -6.562 1 98.81 286 HIS A CA 1
ATOM 2319 C C . HIS A 1 286 ? 17.875 -20.422 -7.699 1 98.81 286 HIS A C 1
ATOM 2321 O O . HIS A 1 286 ? 18.969 -19.859 -7.559 1 98.81 286 HIS A O 1
ATOM 2327 N N . GLU A 1 287 ? 17.219 -20.438 -8.828 1 98.75 287 GLU A N 1
ATOM 2328 C CA . GLU A 1 287 ? 17.516 -19.547 -9.945 1 98.75 287 GLU A CA 1
ATOM 2329 C C . GLU A 1 287 ? 16.609 -18.328 -9.93 1 98.75 287 GLU A C 1
ATOM 2331 O O . GLU A 1 287 ? 15.398 -18.438 -9.75 1 98.75 287 GLU A O 1
ATOM 2336 N N . PHE A 1 288 ? 17.203 -17.156 -10.062 1 98.81 288 PHE A N 1
ATOM 2337 C CA . PHE A 1 288 ? 16.453 -15.914 -10.117 1 98.81 288 PHE A CA 1
ATOM 2338 C C . PHE A 1 288 ? 16.828 -15.102 -11.352 1 98.81 288 PHE A C 1
ATOM 2340 O O . PHE A 1 288 ? 18.016 -14.898 -11.633 1 98.81 288 PHE A O 1
ATOM 2347 N N . LYS A 1 289 ? 15.781 -14.648 -12.117 1 98.56 289 LYS A N 1
ATOM 2348 C CA . LYS A 1 289 ? 16 -13.812 -13.289 1 98.56 289 LYS A CA 1
ATOM 2349 C C . LYS A 1 289 ? 15.062 -12.617 -13.297 1 98.56 289 LYS A C 1
ATOM 2351 O O . LYS A 1 289 ? 13.867 -12.75 -13.023 1 98.56 289 LYS A O 1
ATOM 2356 N N . GLU A 1 290 ? 15.602 -11.484 -13.531 1 97.75 290 GLU A N 1
ATOM 2357 C CA . GLU A 1 290 ? 14.805 -10.297 -13.844 1 97.75 290 GLU A CA 1
ATOM 2358 C C . GLU A 1 290 ? 14.938 -9.914 -15.312 1 97.75 290 GLU A C 1
ATOM 2360 O O . GLU A 1 290 ? 16.016 -9.984 -15.891 1 97.75 290 GLU A O 1
ATOM 2365 N N . PHE A 1 291 ? 13.867 -9.602 -15.922 1 97.81 291 PHE A N 1
ATOM 2366 C CA . PHE A 1 291 ? 13.891 -9.242 -17.344 1 97.81 291 PHE A CA 1
ATOM 2367 C C . PHE A 1 291 ? 13.219 -7.895 -17.562 1 97.81 291 PHE A C 1
ATOM 2369 O O . PHE A 1 291 ? 12.539 -7.375 -16.672 1 97.81 291 PHE A O 1
ATOM 2376 N N . SER A 1 292 ? 13.492 -7.328 -18.766 1 96.62 292 SER A N 1
ATOM 2377 C CA . SER A 1 292 ? 12.844 -6.078 -19.141 1 96.62 292 SER A CA 1
ATOM 2378 C C . SER A 1 292 ? 11.453 -6.324 -19.703 1 96.62 292 SER A C 1
ATOM 2380 O O . SER A 1 292 ? 11.312 -6.805 -20.844 1 96.62 292 SER A O 1
ATOM 2382 N N . GLY A 1 293 ? 10.438 -6.117 -18.875 1 96.81 293 GLY A N 1
ATOM 2383 C CA . GLY A 1 293 ? 9.078 -6.352 -19.312 1 96.81 293 GLY A CA 1
ATOM 2384 C C . GLY A 1 293 ? 8.055 -6.168 -18.203 1 96.81 293 GLY A C 1
ATOM 2385 O O . GLY A 1 293 ? 8.414 -5.902 -17.062 1 96.81 293 GLY A O 1
ATOM 2386 N N . GLY A 1 294 ? 6.801 -6.172 -18.609 1 96.12 294 GLY A N 1
ATOM 2387 C CA . GLY A 1 294 ? 5.691 -6.004 -17.672 1 96.12 294 GLY A CA 1
ATOM 2388 C C . GLY A 1 294 ? 5.051 -7.316 -17.266 1 96.12 294 GLY A C 1
ATOM 2389 O O . GLY A 1 294 ? 5.691 -8.367 -17.328 1 96.12 294 GLY A O 1
ATOM 2390 N N . HIS A 1 295 ? 3.834 -7.238 -16.766 1 94.12 295 HIS A N 1
ATOM 2391 C CA . HIS A 1 295 ? 3.104 -8.391 -16.234 1 94.12 295 HIS A CA 1
ATOM 2392 C C . HIS A 1 295 ? 2.531 -9.234 -17.375 1 94.12 295 HIS A C 1
ATOM 2394 O O . HIS A 1 295 ? 2.357 -10.445 -17.234 1 94.12 295 HIS A O 1
ATOM 2400 N N . PHE A 1 296 ? 2.244 -8.594 -18.453 1 92.62 296 PHE A N 1
ATOM 2401 C CA . PHE A 1 296 ? 1.499 -9.242 -19.531 1 92.62 296 PHE A CA 1
ATOM 2402 C C . PHE A 1 296 ? 2.422 -9.602 -20.688 1 92.62 296 PHE A C 1
ATOM 2404 O O . PHE A 1 296 ? 3.469 -8.977 -20.875 1 92.62 296 PHE A O 1
ATOM 2411 N N . GLY A 1 297 ? 2.053 -10.641 -21.406 1 90.88 297 GLY A N 1
ATOM 2412 C CA . GLY A 1 297 ? 2.725 -10.969 -22.656 1 90.88 297 GLY A CA 1
ATOM 2413 C C . GLY A 1 297 ? 4.07 -11.641 -22.453 1 90.88 297 GLY A C 1
ATOM 2414 O O . GLY A 1 297 ? 4.945 -11.57 -23.312 1 90.88 297 GLY A O 1
ATOM 2415 N N . ASN A 1 298 ? 4.234 -12.258 -21.297 1 94.69 298 ASN A N 1
ATOM 2416 C CA . ASN A 1 298 ? 5.562 -12.797 -21.016 1 94.69 298 ASN A CA 1
ATOM 2417 C C . ASN A 1 298 ? 5.508 -14.289 -20.703 1 94.69 298 ASN A C 1
ATOM 2419 O O . ASN A 1 298 ? 6.273 -14.781 -19.875 1 94.69 298 ASN A O 1
ATOM 2423 N N . SER A 1 299 ? 4.613 -15.016 -21.375 1 93.88 299 SER A N 1
ATOM 2424 C CA . SER A 1 299 ? 4.531 -16.469 -21.219 1 93.88 299 SER A CA 1
ATOM 2425 C C . SER A 1 299 ? 5.777 -17.156 -21.781 1 93.88 299 SER A C 1
ATOM 2427 O O . SER A 1 299 ? 6.062 -18.297 -21.438 1 93.88 299 SER A O 1
ATOM 2429 N N . ASN A 1 300 ? 6.523 -16.422 -22.672 1 95.69 300 ASN A N 1
ATOM 2430 C CA . ASN A 1 300 ? 7.75 -16.984 -23.234 1 95.69 300 ASN A CA 1
ATOM 2431 C C . ASN A 1 300 ? 8.773 -17.297 -22.156 1 95.69 300 ASN A C 1
ATOM 2433 O O . ASN A 1 300 ? 9.75 -18.016 -22.391 1 95.69 300 ASN A O 1
ATOM 2437 N N . ARG A 1 301 ? 8.562 -16.797 -20.953 1 97.44 301 ARG A N 1
ATOM 2438 C CA . ARG A 1 301 ? 9.445 -17.109 -19.828 1 97.44 301 ARG A CA 1
ATOM 2439 C C . ARG A 1 301 ? 9.445 -18.594 -19.516 1 97.44 301 ARG A C 1
ATOM 2441 O O . ARG A 1 301 ? 10.422 -19.125 -18.969 1 97.44 301 ARG A O 1
ATOM 2448 N N . TYR A 1 302 ? 8.383 -19.312 -19.922 1 97.94 302 TYR A N 1
ATOM 2449 C CA . TYR A 1 302 ? 8.312 -20.766 -19.734 1 97.94 302 TYR A CA 1
ATOM 2450 C C . TYR A 1 302 ? 9.422 -21.469 -20.5 1 97.94 302 TYR A C 1
ATOM 2452 O O . TYR A 1 302 ? 9.82 -22.578 -20.156 1 97.94 302 TYR A O 1
ATOM 2460 N N . GLU A 1 303 ? 9.945 -20.828 -21.594 1 98.12 303 GLU A N 1
ATOM 2461 C CA . GLU A 1 303 ? 11.023 -21.422 -22.391 1 98.12 303 GLU A CA 1
ATOM 2462 C C . GLU A 1 303 ? 12.297 -21.578 -21.562 1 98.12 303 GLU A C 1
ATOM 2464 O O . GLU A 1 303 ? 13.164 -22.391 -21.906 1 98.12 303 GLU A O 1
ATOM 2469 N N . TYR A 1 304 ? 12.383 -20.797 -20.484 1 98.12 304 TYR A N 1
ATOM 2470 C CA . TYR A 1 304 ? 13.562 -20.875 -19.625 1 98.12 304 TYR A CA 1
ATOM 2471 C C . TYR A 1 304 ? 13.305 -21.75 -18.406 1 98.12 304 TYR A C 1
ATOM 2473 O O . TYR A 1 304 ? 14.141 -22.578 -18.047 1 98.12 304 TYR A O 1
ATOM 2481 N N . SER A 1 305 ? 12.141 -21.656 -17.812 1 98.69 305 SER A N 1
ATOM 2482 C CA . SER A 1 305 ? 11.875 -22.312 -16.547 1 98.69 305 SER A CA 1
ATOM 2483 C C . SER A 1 305 ? 11.617 -23.812 -16.734 1 98.69 305 SER A C 1
ATOM 2485 O O . SER A 1 305 ? 12.008 -24.625 -15.891 1 98.69 305 SER A O 1
ATOM 2487 N N . LEU A 1 306 ? 10.938 -24.219 -17.828 1 98.62 306 LEU A N 1
ATOM 2488 C CA . LEU A 1 306 ? 10.531 -25.609 -17.984 1 98.62 306 LEU A CA 1
ATOM 2489 C C . LEU A 1 306 ? 11.742 -26.5 -18.25 1 98.62 306 LEU A C 1
ATOM 2491 O O . LEU A 1 306 ? 11.898 -27.547 -17.609 1 98.62 306 LEU A O 1
ATOM 2495 N N . PRO A 1 307 ? 12.664 -26.109 -19.172 1 98.31 307 PRO A N 1
ATOM 2496 C CA . PRO A 1 307 ? 13.883 -26.906 -19.297 1 98.31 307 PRO A CA 1
ATOM 2497 C C . PRO A 1 307 ? 14.688 -26.969 -18 1 98.31 307 PRO A C 1
ATOM 2499 O O . PRO A 1 307 ? 15.258 -28.016 -17.672 1 98.31 307 PRO A O 1
ATOM 2502 N N . PHE A 1 308 ? 14.758 -25.875 -17.281 1 98.56 308 PHE A N 1
ATOM 2503 C CA . PHE A 1 308 ? 15.438 -25.844 -15.992 1 98.56 308 PHE A CA 1
ATOM 2504 C C . PHE A 1 308 ? 14.836 -26.875 -15.039 1 98.56 308 PHE A C 1
ATOM 2506 O O . PHE A 1 308 ? 15.562 -27.656 -14.422 1 98.56 308 PHE A O 1
ATOM 2513 N N . LEU A 1 309 ? 13.453 -26.844 -14.891 1 98.69 309 LEU A N 1
ATOM 2514 C CA . LEU A 1 309 ? 12.781 -27.766 -13.992 1 98.69 309 LEU A CA 1
ATOM 2515 C C . LEU A 1 309 ? 13.023 -29.219 -14.414 1 98.69 309 LEU A C 1
ATOM 2517 O O . LEU A 1 309 ? 13.281 -30.078 -13.578 1 98.69 309 LEU A O 1
ATOM 2521 N N . GLU A 1 310 ? 12.898 -29.484 -15.758 1 97.56 310 GLU A N 1
ATOM 2522 C CA . GLU A 1 310 ? 13.141 -30.844 -16.219 1 97.56 310 GLU A CA 1
ATOM 2523 C C . GLU A 1 310 ? 14.547 -31.312 -15.836 1 97.56 310 GLU A C 1
ATOM 2525 O O . GLU A 1 310 ? 14.727 -32.438 -15.359 1 97.56 310 GLU A O 1
ATOM 2530 N N . GLU A 1 311 ? 15.508 -30.469 -16.047 1 97.25 311 GLU A N 1
ATOM 2531 C CA . GLU A 1 311 ? 16.891 -30.812 -15.719 1 97.25 311 GLU A CA 1
ATOM 2532 C C . GLU A 1 311 ? 17.047 -31.094 -14.234 1 97.25 311 GLU A C 1
ATOM 2534 O O . GLU A 1 311 ? 17.656 -32.094 -13.852 1 97.25 311 GLU A O 1
ATOM 2539 N N . LYS A 1 312 ? 16.531 -30.266 -13.406 1 98 312 LYS A N 1
ATOM 2540 C CA . LYS A 1 312 ? 16.734 -30.375 -11.961 1 98 312 LYS A CA 1
ATOM 2541 C C . LYS A 1 312 ? 15.953 -31.562 -11.391 1 98 312 LYS A C 1
ATOM 2543 O O . LYS A 1 312 ? 16.391 -32.188 -10.414 1 98 312 LYS A O 1
ATOM 2548 N N . LEU A 1 313 ? 14.805 -31.859 -12.023 1 97.62 313 LEU A N 1
ATOM 2549 C CA . LEU A 1 313 ? 13.914 -32.875 -11.469 1 97.62 313 LEU A CA 1
ATOM 2550 C C . LEU A 1 313 ? 14.266 -34.25 -12 1 97.62 313 LEU A C 1
ATOM 2552 O O . LEU A 1 313 ? 13.758 -35.25 -11.508 1 97.62 313 LEU A O 1
ATOM 2556 N N . SER A 1 314 ? 15.078 -34.25 -13.023 1 93 314 SER A N 1
ATOM 2557 C CA . SER A 1 314 ? 15.508 -35.531 -13.586 1 93 314 SER A CA 1
ATOM 2558 C C . SER A 1 314 ? 16.562 -36.188 -12.711 1 93 314 SER A C 1
ATOM 2560 O O . SER A 1 314 ? 17.422 -35.5 -12.148 1 93 314 SER A O 1
ATOM 2562 N N . ASP A 1 315 ? 16.281 -37.5 -12.281 1 77.94 315 ASP A N 1
ATOM 2563 C CA . ASP A 1 315 ? 17.266 -38.281 -11.547 1 77.94 315 ASP A CA 1
ATOM 2564 C C . ASP A 1 315 ? 18.5 -38.562 -12.398 1 77.94 315 ASP A C 1
ATOM 2566 O O . ASP A 1 315 ? 18.375 -39 -13.547 1 77.94 315 ASP A O 1
ATOM 2570 N N . ARG A 1 316 ? 19.547 -37.75 -12.414 1 56.12 316 ARG A N 1
ATOM 2571 C CA . ARG A 1 316 ? 20.719 -38.219 -13.141 1 56.12 316 ARG A CA 1
ATOM 2572 C C . ARG A 1 316 ? 21.156 -39.594 -12.617 1 56.12 316 ARG A C 1
ATOM 2574 O O . ARG A 1 316 ? 20.938 -39.906 -11.445 1 56.12 316 ARG A O 1
ATOM 2581 N N . MET B 1 1 ? -6.637 47.469 3.254 1 76.56 1 MET B N 1
ATOM 2582 C CA . MET B 1 1 ? -5.43 46.688 3.041 1 76.56 1 MET B CA 1
ATOM 2583 C C . MET B 1 1 ? -5.156 45.781 4.234 1 76.56 1 MET B C 1
ATOM 2585 O O . MET B 1 1 ? -5.418 46.156 5.379 1 76.56 1 MET B O 1
ATOM 2589 N N . LEU B 1 2 ? -4.754 44.562 3.934 1 87.06 2 LEU B N 1
ATOM 2590 C CA . LEU B 1 2 ? -4.473 43.562 4.961 1 87.06 2 LEU B CA 1
ATOM 2591 C C . LEU B 1 2 ? -3.312 44 5.844 1 87.06 2 LEU B C 1
ATOM 2593 O O . LEU B 1 2 ? -2.256 44.406 5.344 1 87.06 2 LEU B O 1
ATOM 2597 N N . LYS B 1 3 ? -3.594 44.219 7.16 1 92.62 3 LYS B N 1
ATOM 2598 C CA . LYS B 1 3 ? -2.537 44.531 8.117 1 92.62 3 LYS B CA 1
ATOM 2599 C C . LYS B 1 3 ? -1.702 43.312 8.453 1 92.62 3 LYS B C 1
ATOM 2601 O O . LYS B 1 3 ? -2.246 42.25 8.812 1 92.62 3 LYS B O 1
ATOM 2606 N N . TYR B 1 4 ? -0.338 43.438 8.203 1 95.38 4 TYR B N 1
ATOM 2607 C CA . TYR B 1 4 ? 0.502 42.25 8.484 1 95.38 4 TYR B CA 1
ATOM 2608 C C . TYR B 1 4 ? 1.887 42.688 8.953 1 95.38 4 TYR B C 1
ATOM 2610 O O . TYR B 1 4 ? 2.273 43.844 8.789 1 95.38 4 TYR B O 1
ATOM 2618 N N . THR B 1 5 ? 2.576 41.875 9.648 1 96.38 5 THR B N 1
ATOM 2619 C CA . THR B 1 5 ? 3.975 42.031 10.031 1 96.38 5 THR B CA 1
ATOM 2620 C C . THR B 1 5 ? 4.75 40.75 9.75 1 96.38 5 THR B C 1
ATOM 2622 O O . THR B 1 5 ? 4.164 39.656 9.68 1 96.38 5 THR B O 1
ATOM 2625 N N . ILE B 1 6 ? 6 40.812 9.453 1 96.94 6 ILE B N 1
ATOM 2626 C CA . ILE B 1 6 ? 6.926 39.688 9.352 1 96.94 6 ILE B CA 1
ATOM 2627 C C . ILE B 1 6 ? 8.031 39.844 10.398 1 96.94 6 ILE B C 1
ATOM 2629 O O . ILE B 1 6 ? 8.727 40.875 10.438 1 96.94 6 ILE B O 1
ATOM 2633 N N . GLU B 1 7 ? 8.117 38.969 11.203 1 96.94 7 GLU B N 1
ATOM 2634 C CA . GLU B 1 7 ? 9.172 39 12.219 1 96.94 7 GLU B CA 1
ATOM 2635 C C . GLU B 1 7 ? 9.969 37.688 12.219 1 96.94 7 GLU B C 1
ATOM 2637 O O . GLU B 1 7 ? 9.57 36.719 11.57 1 96.94 7 GLU B O 1
ATOM 2642 N N . LYS B 1 8 ? 11.102 37.719 12.875 1 97.44 8 LYS B N 1
ATOM 2643 C CA . LYS B 1 8 ? 11.961 36.531 13.016 1 97.44 8 LYS B CA 1
ATOM 2644 C C . LYS B 1 8 ? 12.016 36.062 14.461 1 97.44 8 LYS B C 1
ATOM 2646 O O . LYS B 1 8 ? 12.141 36.875 15.383 1 97.44 8 LYS B O 1
ATOM 2651 N N . ILE B 1 9 ? 11.805 34.812 14.641 1 97.19 9 ILE B N 1
ATOM 2652 C CA . ILE B 1 9 ? 11.898 34.188 15.961 1 97.19 9 ILE B CA 1
ATOM 2653 C C . ILE B 1 9 ? 13.094 33.25 16 1 97.19 9 ILE B C 1
ATOM 2655 O O . ILE B 1 9 ? 13.211 32.344 15.164 1 97.19 9 ILE B O 1
ATOM 2659 N N . GLU B 1 10 ? 14.078 33.5 16.969 1 97.5 10 GLU B N 1
ATOM 2660 C CA . GLU B 1 10 ? 15.18 32.562 17.203 1 97.5 10 GLU B CA 1
ATOM 2661 C C . GLU B 1 10 ? 14.71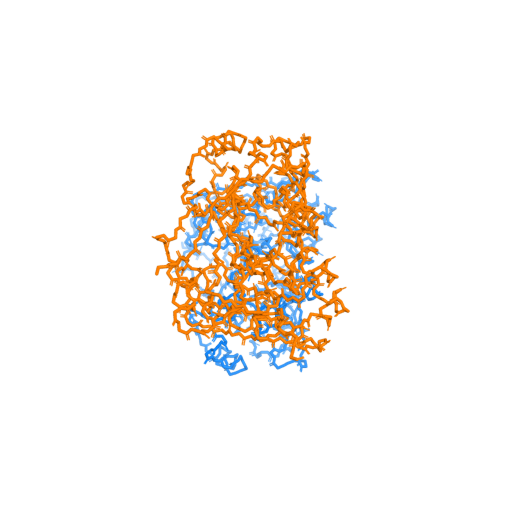9 31.359 18 1 97.5 10 GLU B C 1
ATOM 2663 O O . GLU B 1 10 ? 14.094 31.5 19.062 1 97.5 10 GLU B O 1
ATOM 2668 N N . SER B 1 11 ? 15.008 30.188 17.5 1 97.81 11 SER B N 1
ATOM 2669 C CA . SER B 1 11 ? 14.508 28.969 18.125 1 97.81 11 SER B CA 1
ATOM 2670 C C . SER B 1 11 ? 15.641 28.188 18.781 1 97.81 11 SER B C 1
ATOM 2672 O O . SER B 1 11 ? 16.609 27.812 18.109 1 97.81 11 SER B O 1
ATOM 2674 N N . GLU B 1 12 ? 15.523 27.844 20.078 1 97.19 12 GLU B N 1
ATOM 2675 C CA . GLU B 1 12 ? 16.422 26.922 20.781 1 97.19 12 GLU B CA 1
ATOM 2676 C C . GLU B 1 12 ? 16.141 25.469 20.359 1 97.19 12 GLU B C 1
ATOM 2678 O O . GLU B 1 12 ? 17.062 24.656 20.266 1 97.19 12 GLU B O 1
ATOM 2683 N N . ALA B 1 13 ? 14.914 25.188 20.047 1 97 13 ALA B N 1
ATOM 2684 C CA . ALA B 1 13 ? 14.484 23.844 19.703 1 97 13 ALA B CA 1
ATOM 2685 C C . ALA B 1 13 ? 15.078 23.406 18.359 1 97 13 ALA B C 1
ATOM 2687 O O . ALA B 1 13 ? 15.359 22.219 18.156 1 97 13 ALA B O 1
ATOM 2688 N N . LEU B 1 14 ? 15.414 24.375 17.453 1 97.06 14 LEU B N 1
ATOM 2689 C CA . LEU B 1 14 ? 15.859 24.031 16.109 1 97.06 14 LEU B CA 1
ATOM 2690 C C . LEU B 1 14 ? 17.375 24.125 15.984 1 97.06 14 LEU B C 1
ATOM 2692 O O . LEU B 1 14 ? 17.938 23.797 14.938 1 97.06 14 LEU B O 1
ATOM 2696 N N . LYS B 1 15 ? 18.234 24.609 16.891 1 92.44 15 LYS B N 1
ATOM 2697 C CA . LYS B 1 15 ? 19.672 24.891 16.828 1 92.44 15 LYS B CA 1
ATOM 2698 C C . LYS B 1 15 ? 20.469 23.625 16.547 1 92.44 15 LYS B C 1
ATOM 2700 O O . LYS B 1 15 ? 21.469 23.656 15.828 1 92.44 15 LYS B O 1
ATOM 2705 N N . ASP B 1 16 ? 20.25 22.438 16.984 1 84.06 16 ASP B N 1
ATOM 2706 C CA . ASP B 1 16 ? 21.125 21.281 16.844 1 84.06 16 ASP B CA 1
ATOM 2707 C C . ASP B 1 16 ? 20.578 20.266 15.852 1 84.06 16 ASP B C 1
ATOM 2709 O O . ASP B 1 16 ? 20.906 19.078 15.906 1 84.06 16 ASP B O 1
ATOM 2713 N N . ASN B 1 17 ? 19.875 20.859 14.859 1 91.56 17 ASN B N 1
ATOM 2714 C CA . ASN B 1 17 ? 19.438 19.906 13.852 1 91.56 17 ASN B CA 1
ATOM 2715 C C . ASN B 1 17 ? 20.578 19.5 12.922 1 91.56 17 ASN B C 1
ATOM 2717 O O . ASN B 1 17 ? 21.484 20.297 12.664 1 91.56 17 ASN B O 1
ATOM 2721 N N . MET B 1 18 ? 20.578 18.391 12.383 1 93.06 18 MET B N 1
ATOM 2722 C CA . MET B 1 18 ? 21.703 17.797 11.664 1 93.06 18 MET B CA 1
ATOM 2723 C C . MET B 1 18 ? 21.703 18.234 10.203 1 93.06 18 MET B C 1
ATOM 2725 O O . MET B 1 18 ? 22.703 18.062 9.508 1 93.06 18 MET B O 1
ATOM 2729 N N . MET B 1 19 ? 20.656 18.797 9.727 1 92 19 MET B N 1
ATOM 2730 C CA . MET B 1 19 ? 20.531 19.109 8.305 1 92 19 MET B CA 1
ATOM 2731 C C . MET B 1 19 ? 20.969 20.531 8.016 1 92 19 MET B C 1
ATOM 2733 O O . MET B 1 19 ? 21.094 20.938 6.852 1 92 19 MET B O 1
ATOM 2737 N N . GLY B 1 20 ? 21.188 21.281 9.055 1 90.5 20 GLY B N 1
ATOM 2738 C CA . GLY B 1 20 ? 21.625 22.656 8.875 1 90.5 20 GLY B CA 1
ATOM 2739 C C . GLY B 1 20 ? 20.484 23.609 8.586 1 90.5 20 GLY B C 1
ATOM 2740 O O . GLY B 1 20 ? 20.688 24.656 7.969 1 90.5 20 GLY B O 1
ATOM 2741 N N . ASP B 1 21 ? 19.344 23.234 8.906 1 91.62 21 ASP B N 1
ATOM 2742 C CA . ASP B 1 21 ? 18.203 24.156 8.781 1 91.62 21 ASP B CA 1
ATOM 2743 C C . ASP B 1 21 ? 18.391 25.375 9.672 1 91.62 21 ASP B C 1
ATOM 2745 O O . ASP B 1 21 ? 18.969 25.281 10.766 1 91.62 21 ASP B O 1
ATOM 2749 N N . PRO B 1 22 ? 17.922 26.516 9.227 1 92.81 22 PRO B N 1
ATOM 2750 C CA . PRO B 1 22 ? 18.078 27.719 10.039 1 92.81 22 PRO B CA 1
ATOM 2751 C C . PRO B 1 22 ? 17.359 27.625 11.383 1 92.81 22 PRO B C 1
ATOM 2753 O O . PRO B 1 22 ? 16.266 27.062 11.469 1 92.81 22 PRO B O 1
ATOM 2756 N N . THR B 1 23 ? 17.953 28.266 12.375 1 95.94 23 THR B N 1
ATOM 2757 C CA . THR B 1 23 ? 17.344 28.281 13.703 1 95.94 23 THR B CA 1
ATOM 2758 C C . THR B 1 23 ? 16.391 29.469 13.844 1 95.94 23 THR B C 1
ATOM 2760 O O . THR B 1 23 ? 15.461 29.422 14.648 1 95.94 23 THR B O 1
ATOM 2763 N N . GLU B 1 24 ? 16.719 30.562 13.102 1 96.94 24 GLU B N 1
ATOM 2764 C CA . GLU B 1 24 ? 15.797 31.688 13.047 1 96.94 24 GLU B CA 1
ATOM 2765 C C . GLU B 1 24 ? 14.734 31.484 11.977 1 96.94 24 GLU B C 1
ATOM 2767 O O . GLU B 1 24 ? 15.047 31.188 10.82 1 96.94 24 GLU B O 1
ATOM 2772 N N . ARG B 1 25 ? 13.523 31.672 12.383 1 96.94 25 ARG B N 1
ATOM 2773 C CA . ARG B 1 25 ? 12.438 31.438 11.438 1 96.94 25 ARG B CA 1
ATOM 2774 C C . ARG B 1 25 ? 11.523 32.656 11.328 1 96.94 25 ARG B C 1
ATOM 2776 O O . ARG B 1 25 ? 11.172 33.25 12.344 1 96.94 25 ARG B O 1
ATOM 2783 N N . GLU B 1 26 ? 11.133 32.969 10.102 1 97.5 26 GLU B N 1
ATOM 2784 C CA . GLU B 1 26 ? 10.195 34.062 9.852 1 97.5 26 GLU B CA 1
ATOM 2785 C C . GLU B 1 26 ? 8.766 33.656 10.203 1 97.5 26 GLU B C 1
ATOM 2787 O O . GLU B 1 26 ? 8.367 32.5 9.977 1 97.5 26 GLU B O 1
ATOM 2792 N N . VAL B 1 27 ? 8.055 34.594 10.703 1 97.62 27 VAL B N 1
ATOM 2793 C CA . VAL B 1 27 ? 6.629 34.406 10.977 1 97.62 27 VAL B CA 1
ATOM 2794 C C . VAL B 1 27 ? 5.836 35.562 10.383 1 97.62 27 VAL B C 1
ATOM 2796 O O . VAL B 1 27 ? 6.023 36.719 10.781 1 97.62 27 VAL B O 1
ATOM 2799 N N . LEU B 1 28 ? 5.02 35.25 9.398 1 97.75 28 LEU B N 1
ATOM 2800 C CA . LEU B 1 28 ? 4.043 36.219 8.883 1 97.75 28 LEU B CA 1
ATOM 2801 C C . LEU B 1 28 ? 2.812 36.281 9.781 1 97.75 28 LEU B C 1
ATOM 2803 O O . LEU B 1 28 ? 2.184 35.25 10.047 1 97.75 28 LEU B O 1
ATOM 2807 N N . THR B 1 29 ? 2.531 37.438 10.328 1 97.56 29 THR B N 1
ATOM 2808 C CA . THR B 1 29 ? 1.386 37.625 11.203 1 97.56 29 THR B CA 1
ATOM 2809 C C . THR B 1 29 ? 0.346 38.531 10.539 1 97.56 29 THR B C 1
ATOM 2811 O O . THR B 1 29 ? 0.645 39.656 10.164 1 97.56 29 THR B O 1
ATOM 2814 N N . LEU B 1 30 ? -0.828 38 10.359 1 97 30 LEU B N 1
ATOM 2815 C CA . LEU B 1 30 ? -1.961 38.75 9.82 1 97 30 LEU B CA 1
ATOM 2816 C C . LEU B 1 30 ? -2.92 39.156 10.93 1 97 30 LEU B C 1
ATOM 2818 O O . LEU B 1 30 ? -3.422 38.312 11.672 1 97 30 LEU B O 1
ATOM 2822 N N . LEU B 1 31 ? -3.174 40.438 11.039 1 94.75 31 LEU B N 1
ATOM 2823 C CA . LEU B 1 31 ? -3.916 41 12.164 1 94.75 31 LEU B CA 1
ATOM 2824 C C . LEU B 1 31 ? -5.316 41.406 11.734 1 94.75 31 LEU B C 1
ATOM 2826 O O . LEU B 1 31 ? -5.496 41.969 10.641 1 94.75 31 LEU B O 1
ATOM 2830 N N . PRO B 1 32 ? -6.273 41.031 12.617 1 89.06 32 PRO B N 1
ATOM 2831 C CA . PRO B 1 32 ? -7.625 41.531 12.328 1 89.06 32 PRO B CA 1
ATOM 2832 C C . PRO B 1 32 ? -7.75 43.031 12.484 1 89.06 32 PRO B C 1
ATOM 2834 O O . PRO B 1 32 ? -6.844 43.688 13.016 1 89.06 32 PRO B O 1
ATOM 2837 N N . ARG B 1 33 ? -8.836 43.5 11.867 1 79.5 33 ARG B N 1
ATOM 2838 C CA . ARG B 1 33 ? -9.133 44.906 12.141 1 79.5 33 ARG B CA 1
ATOM 2839 C C . ARG B 1 33 ? -9.391 45.125 13.625 1 79.5 33 ARG B C 1
ATOM 2841 O O . ARG B 1 33 ? -9.508 44.156 14.398 1 79.5 33 ARG B O 1
ATOM 2848 N N . GLU B 1 34 ? -9.461 46.281 14.164 1 74.62 34 GLU B N 1
ATOM 2849 C CA . GLU B 1 34 ? -9.578 46.625 15.57 1 74.62 34 GLU B CA 1
ATOM 2850 C C . GLU B 1 34 ? -10.75 45.906 16.234 1 74.62 34 GLU B C 1
ATOM 2852 O O . GLU B 1 34 ? -11.836 45.812 15.648 1 74.62 34 GLU B O 1
ATOM 2857 N N . SER B 1 35 ? -10.297 44.938 17.125 1 73.75 35 SER B N 1
ATOM 2858 C CA . SER B 1 35 ? -11.289 44.25 17.953 1 73.75 35 SER B CA 1
ATOM 2859 C C . SER B 1 35 ? -11.023 44.469 19.438 1 73.75 35 SER B C 1
ATOM 2861 O O . SER B 1 35 ? -9.875 44.594 19.859 1 73.75 35 SER B O 1
ATOM 2863 N N . LYS B 1 36 ? -12.125 44.562 20.312 1 77.44 36 LYS B N 1
ATOM 2864 C CA . LYS B 1 36 ? -12.039 44.75 21.766 1 77.44 36 LYS B CA 1
ATOM 2865 C C . LYS B 1 36 ? -11.953 43.375 22.469 1 77.44 36 LYS B C 1
ATOM 2867 O O . LYS B 1 36 ? -11.625 43.312 23.656 1 77.44 36 LYS B O 1
ATOM 2872 N N . GLU B 1 37 ? -12.164 42.312 21.812 1 85.62 37 GLU B N 1
ATOM 2873 C CA . GLU B 1 37 ? -12.172 41 22.391 1 85.62 37 GLU B CA 1
ATOM 2874 C C . GLU B 1 37 ? -10.773 40.375 22.344 1 85.62 37 GLU B C 1
ATOM 2876 O O . GLU B 1 37 ? -9.953 40.75 21.516 1 85.62 37 GLU B O 1
ATOM 2881 N N . ARG B 1 38 ? -10.547 39.438 23.391 1 92.44 38 ARG B N 1
ATOM 2882 C CA . ARG B 1 38 ? -9.297 38.688 23.359 1 92.44 38 ARG B CA 1
ATOM 2883 C C . ARG B 1 38 ? -9.211 37.844 22.078 1 92.44 38 ARG B C 1
ATOM 2885 O O . ARG B 1 38 ? -10.133 37.094 21.766 1 92.44 38 ARG B O 1
ATOM 2892 N N . PRO B 1 39 ? -8.172 37.969 21.375 1 95.62 39 PRO B N 1
ATOM 2893 C CA . PRO B 1 39 ? -8.109 37.312 20.062 1 95.62 39 PRO B CA 1
ATOM 2894 C C . PRO B 1 39 ? -7.84 35.812 20.172 1 95.62 39 PRO B C 1
ATOM 2896 O O . PRO B 1 39 ? -7.328 35.344 21.188 1 95.62 39 PRO B O 1
ATOM 2899 N N . ILE B 1 40 ? -8.273 35.094 19.203 1 97 40 ILE B N 1
ATOM 2900 C CA . ILE B 1 40 ? -7.898 33.688 18.953 1 97 40 ILE B CA 1
ATOM 2901 C C . ILE B 1 40 ? -6.629 33.656 18.094 1 97 40 ILE B C 1
ATOM 2903 O O . ILE B 1 40 ? -6.469 34.438 17.172 1 97 40 ILE B O 1
ATOM 2907 N N . LEU B 1 41 ? -5.711 32.812 18.438 1 98.56 41 LEU B N 1
ATOM 2908 C CA . LEU B 1 41 ? -4.512 32.594 17.641 1 98.56 41 LEU B CA 1
ATOM 2909 C C . LEU B 1 41 ? -4.68 31.391 16.719 1 98.56 41 LEU B C 1
ATOM 2911 O O . LEU B 1 41 ? -4.859 30.266 17.188 1 98.56 41 LEU B O 1
ATOM 2915 N N . LEU B 1 42 ? -4.711 31.594 15.438 1 98.75 42 LEU B N 1
ATOM 2916 C CA . LEU B 1 42 ? -4.742 30.531 14.445 1 98.75 42 LEU B CA 1
ATOM 2917 C C . LEU B 1 42 ? -3.387 30.375 13.766 1 98.75 42 LEU B C 1
ATOM 2919 O O . LEU B 1 42 ? -2.889 31.328 13.148 1 98.75 42 LEU B O 1
ATOM 2923 N N . ILE B 1 43 ? -2.811 29.219 13.867 1 98.88 43 ILE B N 1
ATOM 2924 C CA . ILE B 1 43 ? -1.462 28.969 13.367 1 98.88 43 ILE B CA 1
ATOM 2925 C C . ILE B 1 43 ? -1.523 28.031 12.164 1 98.88 43 ILE B C 1
ATOM 2927 O O . ILE B 1 43 ? -1.975 26.891 12.281 1 98.88 43 ILE B O 1
ATOM 2931 N N . GLU B 1 44 ? -1.055 28.438 11.039 1 98.56 44 GLU B N 1
ATOM 2932 C CA . GLU B 1 44 ? -0.957 27.562 9.875 1 98.56 44 GLU B CA 1
ATOM 2933 C C . GLU B 1 44 ? 0.311 26.719 9.922 1 98.56 44 GLU B C 1
ATOM 2935 O O . GLU B 1 44 ? 1.408 27.25 10.125 1 98.56 44 GLU B O 1
ATOM 2940 N N . LEU B 1 45 ? 0.172 25.453 9.852 1 98.19 45 LEU B N 1
ATOM 2941 C CA . LEU B 1 45 ? 1.308 24.562 9.617 1 98.19 45 LEU B CA 1
ATOM 2942 C C . LEU B 1 45 ? 1.578 24.406 8.125 1 98.19 45 LEU B C 1
ATOM 2944 O O . LEU B 1 45 ? 1.075 23.469 7.496 1 98.19 45 LEU B O 1
ATOM 2948 N N . ALA B 1 46 ? 2.445 25.188 7.672 1 89.62 46 ALA B N 1
ATOM 2949 C CA . ALA B 1 46 ? 2.627 25.438 6.242 1 89.62 46 ALA B CA 1
ATOM 2950 C C . ALA B 1 46 ? 3.375 24.297 5.574 1 89.62 46 ALA B C 1
ATOM 2952 O O . ALA B 1 46 ? 4.09 23.547 6.242 1 89.62 46 ALA B O 1
ATOM 2953 N N . GLY B 1 47 ? 3.164 24.234 4.246 1 80.44 47 GLY B N 1
ATOM 2954 C CA . GLY B 1 47 ? 3.799 23.203 3.453 1 80.44 47 GLY B CA 1
ATOM 2955 C C . GLY B 1 47 ? 5.098 23.641 2.812 1 80.44 47 GLY B C 1
ATOM 2956 O O . GLY B 1 47 ? 5.758 24.562 3.311 1 80.44 47 GLY B O 1
ATOM 2957 N N . LEU B 1 48 ? 5.527 23.094 1.786 1 76.62 48 LEU B N 1
ATOM 2958 C CA . LEU B 1 48 ? 6.809 23.203 1.092 1 76.62 48 LEU B CA 1
ATOM 2959 C C . LEU B 1 48 ? 6.945 24.562 0.419 1 76.62 48 LEU B C 1
ATOM 2961 O O . LEU B 1 48 ? 8.055 25.078 0.271 1 76.62 48 LEU B O 1
ATOM 2965 N N . ASN B 1 49 ? 5.898 25.25 0.087 1 79.62 49 ASN B N 1
ATOM 2966 C CA . ASN B 1 49 ? 5.992 26.469 -0.726 1 79.62 49 ASN B CA 1
ATOM 2967 C C . ASN B 1 49 ? 5.73 27.719 0.104 1 79.62 49 ASN B C 1
ATOM 2969 O O . ASN B 1 49 ? 5.324 28.75 -0.434 1 79.62 49 ASN B O 1
ATOM 2973 N N . TRP B 1 50 ? 6.117 27.719 1.238 1 89.19 50 TRP B N 1
ATOM 2974 C CA . TRP B 1 50 ? 5.863 28.859 2.113 1 89.19 50 TRP B CA 1
ATOM 2975 C C . TRP B 1 50 ? 6.668 30.078 1.664 1 89.19 50 TRP B C 1
ATOM 2977 O O . TRP B 1 50 ? 7.824 29.953 1.257 1 89.19 50 TRP B O 1
ATOM 2987 N N . LYS B 1 51 ? 6.035 31.297 1.636 1 90.06 51 LYS B N 1
ATOM 2988 C CA . LYS B 1 51 ? 6.656 32.594 1.398 1 90.06 51 LYS B CA 1
ATOM 2989 C C . LYS B 1 51 ? 6.094 33.656 2.348 1 90.06 51 LYS B C 1
ATOM 2991 O O . LYS B 1 51 ? 4.895 33.688 2.621 1 90.06 51 LYS B O 1
ATOM 2996 N N . PRO B 1 52 ? 7.012 34.5 2.891 1 91.69 52 PRO B N 1
ATOM 2997 C CA . PRO B 1 52 ? 6.547 35.562 3.775 1 91.69 52 PRO B CA 1
ATOM 2998 C C . PRO B 1 52 ? 5.891 36.719 3.014 1 91.69 52 PRO B C 1
ATOM 3000 O O . PRO B 1 52 ? 6.414 37.844 3.002 1 91.69 52 PRO B O 1
ATOM 3003 N N . THR B 1 53 ? 4.789 36.406 2.371 1 92.75 53 THR B N 1
ATOM 3004 C CA . THR B 1 53 ? 4.117 37.438 1.562 1 92.75 53 THR B CA 1
ATOM 3005 C C . THR B 1 53 ? 2.6 37.312 1.691 1 92.75 53 THR B C 1
ATOM 3007 O O . THR B 1 53 ? 2.088 36.25 2.049 1 92.75 53 THR B O 1
ATOM 3010 N N . VAL B 1 54 ? 1.982 38.438 1.422 1 93 54 VAL B N 1
ATOM 3011 C CA . VAL B 1 54 ? 0.524 38.406 1.473 1 93 54 VAL B CA 1
ATOM 3012 C C . VAL B 1 54 ? -0.043 38.469 0.055 1 93 54 VAL B C 1
ATOM 3014 O O . VAL B 1 54 ? -1.261 38.438 -0.134 1 93 54 VAL B O 1
ATOM 3017 N N . SER B 1 55 ? 0.809 38.594 -0.945 1 89.88 55 SER B N 1
ATOM 3018 C CA . SER B 1 55 ? 0.385 38.656 -2.34 1 89.88 55 SER B CA 1
ATOM 3019 C C . SER B 1 55 ? 0.215 37.25 -2.938 1 89.88 55 SER B C 1
ATOM 3021 O O . SER B 1 55 ? 0.505 37.031 -4.117 1 89.88 55 SER B O 1
ATOM 3023 N N . ASN B 1 56 ? -0.053 36.281 -2.129 1 91.12 56 ASN B N 1
ATOM 3024 C CA . ASN B 1 56 ? -0.33 34.938 -2.572 1 91.12 56 ASN B CA 1
ATOM 3025 C C . ASN B 1 56 ? -1.762 34.5 -2.246 1 91.12 56 ASN B C 1
ATOM 3027 O O . ASN B 1 56 ? -2.557 35.312 -1.771 1 91.12 56 ASN B O 1
ATOM 3031 N N . ARG B 1 57 ? -2.086 33.375 -2.648 1 90.69 57 ARG B N 1
ATOM 3032 C CA . ARG B 1 57 ? -3.449 32.875 -2.486 1 90.69 57 ARG B CA 1
ATOM 3033 C C . ARG B 1 57 ? -3.859 32.875 -1.018 1 90.69 57 ARG B C 1
ATOM 3035 O O . ARG B 1 57 ? -5.016 33.125 -0.69 1 90.69 57 ARG B O 1
ATOM 3042 N N . PHE B 1 58 ? -2.92 32.531 -0.157 1 93.62 58 PHE B N 1
ATOM 3043 C CA . PHE B 1 58 ? -3.205 32.5 1.273 1 93.62 58 PHE B CA 1
ATOM 3044 C C . PHE B 1 58 ? -3.58 33.875 1.776 1 93.62 58 PHE B C 1
ATOM 3046 O O . PHE B 1 58 ? -4.598 34.062 2.449 1 93.62 58 PHE B O 1
ATOM 3053 N N . GLY B 1 59 ? -2.758 34.844 1.474 1 93.88 59 GLY B N 1
ATOM 3054 C CA . GLY B 1 59 ? -3.055 36.219 1.842 1 93.88 59 GLY B CA 1
ATOM 3055 C C . GLY B 1 59 ? -4.398 36.688 1.328 1 93.88 59 GLY B C 1
ATOM 3056 O O . GLY B 1 59 ? -5.137 37.375 2.045 1 93.88 59 GLY B O 1
ATOM 3057 N N . GLN B 1 60 ? -4.699 36.312 0.124 1 94.75 60 GLN B N 1
ATOM 3058 C CA . GLN B 1 60 ? -5.973 36.688 -0.477 1 94.75 60 GLN B CA 1
ATOM 3059 C C . GLN B 1 60 ? -7.148 36.094 0.287 1 94.75 60 GLN B C 1
ATOM 3061 O O . GLN B 1 60 ? -8.172 36.75 0.471 1 94.75 60 GLN B O 1
ATOM 3066 N N . ILE B 1 61 ? -7.02 34.906 0.689 1 96.56 61 ILE B N 1
ATOM 3067 C CA . ILE B 1 61 ? -8.07 34.219 1.432 1 96.56 61 ILE B CA 1
ATOM 3068 C C . ILE B 1 61 ? -8.305 34.906 2.766 1 96.56 61 ILE B C 1
ATOM 3070 O O . ILE B 1 61 ? -9.445 35.188 3.135 1 96.56 61 ILE B O 1
ATOM 3074 N N . ILE B 1 62 ? -7.203 35.25 3.455 1 96.81 62 ILE B N 1
ATOM 3075 C CA . ILE B 1 62 ? -7.324 35.875 4.766 1 96.81 62 ILE B CA 1
ATOM 3076 C C . ILE B 1 62 ? -7.914 37.281 4.605 1 96.81 62 ILE B C 1
ATOM 3078 O O . ILE B 1 62 ? -8.766 37.688 5.391 1 96.81 62 ILE B O 1
ATOM 3082 N N . GLU B 1 63 ? -7.469 37.969 3.59 1 95.31 63 GLU B N 1
ATOM 3083 C CA . GLU B 1 63 ? -8.023 39.281 3.322 1 95.31 63 GLU B CA 1
ATOM 3084 C C . GLU B 1 63 ? -9.523 39.219 3.08 1 95.31 63 GLU B C 1
ATOM 3086 O O . GLU B 1 63 ? -10.273 40.062 3.584 1 95.31 63 GLU B O 1
ATOM 3091 N N . LYS B 1 64 ? -9.867 38.312 2.285 1 95.88 64 LYS B N 1
ATOM 3092 C CA . LYS B 1 64 ? -11.289 38.125 2.004 1 95.88 64 LYS B CA 1
ATOM 3093 C C . LYS B 1 64 ? -12.07 37.844 3.285 1 95.88 64 LYS B C 1
ATOM 3095 O O . LYS B 1 64 ? -13.141 38.406 3.508 1 95.88 64 LYS B O 1
ATOM 3100 N N . LEU B 1 65 ? -11.57 37 4.117 1 97.19 65 LEU B N 1
ATOM 3101 C CA . LEU B 1 65 ? -12.25 36.625 5.352 1 97.19 65 LEU B CA 1
ATOM 3102 C C . LEU B 1 65 ? -12.375 37.812 6.293 1 97.19 65 LEU B C 1
ATOM 3104 O O . LEU B 1 65 ? -13.414 38 6.93 1 97.19 65 LEU B O 1
ATOM 3108 N N . PHE B 1 66 ? -11.375 38.688 6.348 1 95.44 66 PHE B N 1
ATOM 3109 C CA . PHE B 1 66 ? -11.43 39.875 7.18 1 95.44 66 PHE B CA 1
ATOM 3110 C C . PHE B 1 66 ? -12.391 40.906 6.598 1 95.44 66 PHE B C 1
ATOM 3112 O O . PHE B 1 66 ? -13.195 41.5 7.32 1 95.44 66 PHE B O 1
ATOM 3119 N N . SER B 1 67 ? -12.312 41.031 5.285 1 94.19 67 SER B N 1
ATOM 3120 C CA . SER B 1 67 ? -13.117 42.062 4.629 1 94.19 67 SER B CA 1
ATOM 3121 C C . SER B 1 67 ? -14.602 41.719 4.699 1 94.19 67 SER B C 1
ATOM 3123 O O . SER B 1 67 ? -15.445 42.625 4.777 1 94.19 67 SER B O 1
ATOM 3125 N N . THR B 1 68 ? -14.914 40.406 4.699 1 95.06 68 THR B N 1
ATOM 3126 C CA . THR B 1 68 ? -16.312 40 4.738 1 95.06 68 THR B CA 1
ATOM 3127 C C . THR B 1 68 ? -16.75 39.719 6.176 1 95.06 68 THR B C 1
ATOM 3129 O O . THR B 1 68 ? -17.875 39.281 6.414 1 95.06 68 THR B O 1
ATOM 3132 N N . LYS B 1 69 ? -15.945 39.906 7.18 1 93.94 69 LYS B N 1
ATOM 3133 C CA . LYS B 1 69 ? -16.203 39.781 8.617 1 93.94 69 LYS B CA 1
ATOM 3134 C C . LYS B 1 69 ? -16.547 38.344 8.992 1 93.94 69 LYS B C 1
ATOM 3136 O O . LYS B 1 69 ? -17.266 38.094 9.961 1 93.94 69 LYS B O 1
ATOM 3141 N N . LYS B 1 70 ? -16.047 37.438 8.141 1 95.38 70 LYS B N 1
ATOM 3142 C CA . LYS B 1 70 ? -16.172 36.031 8.484 1 95.38 70 LYS B CA 1
ATOM 3143 C C . LYS B 1 70 ? -15.109 35.625 9.492 1 95.38 70 LYS B C 1
ATOM 3145 O O . LYS B 1 70 ? -15.266 34.625 10.195 1 95.38 70 LYS B O 1
ATOM 3150 N N . LEU B 1 71 ? -14.055 36.312 9.5 1 94.5 71 LEU B N 1
ATOM 3151 C CA . LEU B 1 71 ? -13.023 36.25 10.531 1 94.5 71 LEU B CA 1
ATOM 3152 C C . LEU B 1 71 ? -12.859 37.625 11.188 1 94.5 71 LEU B C 1
ATOM 3154 O O . LEU B 1 71 ? -12.523 38.594 10.523 1 94.5 71 LEU B O 1
ATOM 3158 N N . LYS B 1 72 ? -13.078 37.688 12.539 1 92.38 72 LYS B N 1
ATOM 3159 C CA . LYS B 1 72 ? -13.195 39 13.148 1 92.38 72 LYS B CA 1
ATOM 3160 C C . LYS B 1 72 ? -12.141 39.219 14.234 1 92.38 72 LYS B C 1
ATOM 3162 O O . LYS B 1 72 ? -11.648 40.312 14.43 1 92.38 72 LYS B O 1
ATOM 3167 N N . ASN B 1 73 ? -11.859 38.219 14.898 1 93.19 73 ASN B N 1
ATOM 3168 C CA . ASN B 1 73 ? -11.102 38.375 16.141 1 93.19 73 ASN B CA 1
ATOM 3169 C C . ASN B 1 73 ? -9.938 37.406 16.203 1 93.19 73 ASN B C 1
ATOM 3171 O O . ASN B 1 73 ? -9.539 37 17.297 1 93.19 73 ASN B O 1
ATOM 3175 N N . SER B 1 74 ? -9.438 36.969 15.07 1 96.62 74 SER B N 1
ATOM 3176 C CA . SER B 1 74 ? -8.344 36 15.062 1 96.62 74 SER B CA 1
ATOM 3177 C C . SER B 1 74 ? -7.055 36.656 14.562 1 96.62 74 SER B C 1
ATOM 3179 O O . SER B 1 74 ? -7.07 37.438 13.609 1 96.62 74 SER B O 1
ATOM 3181 N N . ILE B 1 75 ? -6.016 36.406 15.273 1 97.38 75 ILE B N 1
ATOM 3182 C CA . ILE B 1 75 ? -4.672 36.594 14.734 1 97.38 75 ILE B CA 1
ATOM 3183 C C . ILE B 1 75 ? -4.238 35.344 13.984 1 97.38 75 ILE B C 1
ATOM 3185 O O . ILE B 1 75 ? -4.207 34.25 14.555 1 97.38 75 ILE B O 1
ATOM 3189 N N . VAL B 1 76 ? -3.941 35.469 12.672 1 98.12 76 VAL B N 1
ATOM 3190 C CA . VAL B 1 76 ? -3.52 34.344 11.859 1 98.12 76 VAL B CA 1
ATOM 3191 C C . VAL B 1 76 ? -2.018 34.406 11.594 1 98.12 76 VAL B C 1
ATOM 3193 O O . VAL B 1 76 ? -1.523 35.438 11.102 1 98.12 76 VAL B O 1
ATOM 3196 N N . ILE B 1 77 ? -1.347 33.375 11.961 1 98.12 77 ILE B N 1
ATOM 3197 C CA . ILE B 1 77 ? 0.087 33.406 11.695 1 98.12 77 ILE B CA 1
ATOM 3198 C C . ILE B 1 77 ? 0.476 32.281 10.75 1 98.12 77 ILE B C 1
ATOM 3200 O O . ILE B 1 77 ? -0.141 31.219 10.766 1 98.12 77 ILE B O 1
ATOM 3204 N N . ASN B 1 78 ? 1.433 32.5 9.953 1 97.69 78 ASN B N 1
ATOM 3205 C CA . ASN B 1 78 ? 2.02 31.625 8.945 1 97.69 78 ASN B CA 1
ATOM 3206 C C . ASN B 1 78 ? 3.537 31.547 9.094 1 97.69 78 ASN B C 1
ATOM 3208 O O . ASN B 1 78 ? 4.27 32.25 8.391 1 97.69 78 ASN B O 1
ATOM 3212 N N . PRO B 1 79 ? 4.023 30.672 9.969 1 97.62 79 PRO B N 1
ATOM 3213 C CA . PRO B 1 79 ? 5.465 30.531 10.188 1 97.62 79 PRO B CA 1
ATOM 3214 C C . PRO B 1 79 ? 6.164 29.766 9.07 1 97.62 79 PRO B C 1
ATOM 3216 O O . PRO B 1 79 ? 5.551 28.922 8.422 1 97.62 79 PRO B O 1
ATOM 3219 N N . ASN B 1 80 ? 7.453 30.094 8.852 1 96.62 80 ASN B N 1
ATOM 3220 C CA . ASN B 1 80 ? 8.312 29.328 7.953 1 96.62 80 ASN B CA 1
ATOM 3221 C C . ASN B 1 80 ? 8.742 28 8.578 1 96.62 80 ASN B C 1
ATOM 3223 O O . ASN B 1 80 ? 9.609 27.969 9.453 1 96.62 80 ASN B O 1
ATOM 3227 N N . PHE B 1 81 ? 8.172 26.875 8.078 1 96.62 81 PHE B N 1
ATOM 3228 C CA . PHE B 1 81 ? 8.508 25.562 8.602 1 96.62 81 PHE B CA 1
ATOM 3229 C C . PHE B 1 81 ? 9.266 24.75 7.562 1 96.62 81 PHE B C 1
ATOM 3231 O O . PHE B 1 81 ? 9.352 23.516 7.676 1 96.62 81 PHE B O 1
ATOM 3238 N N . LYS B 1 82 ? 9.781 25.375 6.586 1 94.38 82 LYS B N 1
ATOM 3239 C CA . LYS B 1 82 ? 10.508 24.688 5.523 1 94.38 82 LYS B CA 1
ATOM 3240 C C . LYS B 1 82 ? 11.742 23.969 6.07 1 94.38 82 LYS B C 1
ATOM 3242 O O . LYS B 1 82 ? 12.406 24.484 6.98 1 94.38 82 LYS B O 1
ATOM 3247 N N . THR B 1 83 ? 11.984 22.844 5.527 1 95 83 THR B N 1
ATOM 3248 C CA . THR B 1 83 ? 13.203 22.109 5.832 1 95 83 THR B CA 1
ATOM 3249 C C . THR B 1 83 ? 14.031 21.891 4.566 1 95 83 THR B C 1
ATOM 3251 O O . THR B 1 83 ? 13.516 22.031 3.455 1 95 83 THR B O 1
ATOM 3254 N N . ARG B 1 84 ? 15.195 21.547 4.734 1 93.38 84 ARG B N 1
ATOM 3255 C CA . ARG B 1 84 ? 16.094 21.375 3.602 1 93.38 84 ARG B CA 1
ATOM 3256 C C . ARG B 1 84 ? 15.742 20.109 2.812 1 93.38 84 ARG B C 1
ATOM 3258 O O . ARG B 1 84 ? 16.141 19.969 1.658 1 93.38 84 ARG B O 1
ATOM 3265 N N . ILE B 1 85 ? 14.992 19.219 3.447 1 95.31 85 ILE B N 1
ATOM 3266 C CA . ILE B 1 85 ? 14.562 18.016 2.727 1 95.31 85 ILE B CA 1
ATOM 3267 C C . ILE B 1 85 ? 13.133 18.203 2.227 1 95.31 85 ILE B C 1
ATOM 3269 O O . ILE B 1 85 ? 12.516 17.266 1.721 1 95.31 85 ILE B O 1
ATOM 3273 N N . TYR B 1 86 ? 12.5 19.391 2.479 1 94.12 86 TYR B N 1
ATOM 3274 C CA . TYR B 1 86 ? 11.234 19.828 1.907 1 94.12 86 TYR B CA 1
ATOM 3275 C C . TYR B 1 86 ? 10.055 19.156 2.6 1 94.12 86 TYR B C 1
ATOM 3277 O O . TYR B 1 86 ? 8.906 19.297 2.16 1 94.12 86 TYR B O 1
ATOM 3285 N N . VAL B 1 87 ? 10.297 18.406 3.623 1 95.25 87 VAL B N 1
ATOM 3286 C CA . VAL B 1 87 ? 9.242 17.688 4.344 1 95.25 87 VAL B CA 1
ATOM 3287 C C . VAL B 1 87 ? 9.258 18.109 5.812 1 95.25 87 VAL B C 1
ATOM 3289 O O . VAL B 1 87 ? 10.32 18.297 6.402 1 95.25 87 VAL B O 1
ATOM 3292 N N . ASN B 1 88 ? 8.109 18.328 6.352 1 97.31 88 ASN B N 1
ATOM 3293 C CA . ASN B 1 88 ? 7.914 18.562 7.777 1 97.31 88 ASN B CA 1
ATOM 3294 C C . ASN B 1 88 ? 6.652 17.875 8.289 1 97.31 88 ASN B C 1
ATOM 3296 O O . ASN B 1 88 ? 5.562 18.078 7.754 1 97.31 88 ASN B O 1
ATOM 3300 N N . GLN B 1 89 ? 6.82 17.047 9.328 1 98 89 GLN B N 1
ATOM 3301 C CA . GLN B 1 89 ? 5.664 16.391 9.922 1 98 89 GLN B CA 1
ATOM 3302 C C . GLN B 1 89 ? 5.312 17 11.273 1 98 89 GLN B C 1
ATOM 3304 O O . GLN B 1 89 ? 4.402 16.516 11.953 1 98 89 GLN B O 1
ATOM 3309 N N . TYR B 1 90 ? 6.082 18 11.703 1 98.19 90 TYR B N 1
ATOM 3310 C CA . TYR B 1 90 ? 5.758 18.875 12.828 1 98.19 90 TYR B CA 1
ATOM 3311 C C . TYR B 1 90 ? 5.828 18.109 14.148 1 98.19 90 TYR B C 1
ATOM 3313 O O . TYR B 1 90 ? 5.043 18.375 15.062 1 98.19 90 TYR B O 1
ATOM 3321 N N . LEU B 1 91 ? 6.605 17.016 14.125 1 98.12 91 LEU B N 1
ATOM 3322 C CA . LEU B 1 91 ? 7.016 16.312 15.328 1 98.12 91 LEU B CA 1
ATOM 3323 C C . LEU B 1 91 ? 8.453 16.656 15.703 1 98.12 91 LEU B C 1
ATOM 3325 O O . LEU B 1 91 ? 9.148 17.344 14.953 1 98.12 91 LEU B O 1
ATOM 3329 N N . ASN B 1 92 ? 8.828 16.234 16.906 1 97.88 92 ASN B N 1
ATOM 3330 C CA . ASN B 1 92 ? 10.242 16.359 17.234 1 97.88 92 ASN B CA 1
ATOM 3331 C C . ASN B 1 92 ? 11.094 15.359 16.469 1 97.88 92 ASN B C 1
ATOM 3333 O O . ASN B 1 92 ? 10.734 14.18 16.375 1 97.88 92 ASN B O 1
ATOM 3337 N N . SER B 1 93 ? 12.133 15.82 15.875 1 97 93 SER B N 1
ATOM 3338 C CA . SER B 1 93 ? 13.094 15.008 15.141 1 97 93 SER B CA 1
ATOM 3339 C C . SER B 1 93 ? 14.523 15.289 15.594 1 97 93 SER B C 1
ATOM 3341 O O . SER B 1 93 ? 14.914 16.453 15.742 1 97 93 SER B O 1
ATOM 3343 N N . SER B 1 94 ? 15.312 14.234 15.828 1 95.5 94 SER B N 1
ATOM 3344 C CA . SER B 1 94 ? 16.719 14.406 16.156 1 95.5 94 SER B CA 1
ATOM 3345 C C . SER B 1 94 ? 17.531 14.797 14.922 1 95.5 94 SER B C 1
ATOM 3347 O O . SER B 1 94 ? 18.672 15.234 15.039 1 95.5 94 SER B O 1
ATOM 3349 N N . ILE B 1 95 ? 16.891 14.727 13.75 1 97.44 95 ILE B N 1
ATOM 3350 C CA . ILE B 1 95 ? 17.594 14.992 12.5 1 97.44 95 ILE B CA 1
ATOM 3351 C C . ILE B 1 95 ? 17.25 16.406 12.008 1 97.44 95 ILE B C 1
ATOM 3353 O O . ILE B 1 95 ? 18.141 17.188 11.695 1 97.44 95 ILE B O 1
ATOM 3357 N N . LEU B 1 96 ? 16 16.828 12.008 1 95.94 96 LEU B N 1
ATOM 3358 C CA . LEU B 1 96 ? 15.547 18.062 11.359 1 95.94 96 LEU B CA 1
ATOM 3359 C C . LEU B 1 96 ? 15.289 19.156 12.391 1 95.94 96 LEU B C 1
ATOM 3361 O O . LEU B 1 96 ? 15.172 20.328 12.039 1 95.94 96 LEU B O 1
ATOM 3365 N N . GLY B 1 97 ? 15.258 18.719 13.688 1 95.62 97 GLY B N 1
ATOM 3366 C CA . GLY B 1 97 ? 14.914 19.641 14.75 1 95.62 97 GLY B CA 1
ATOM 3367 C C . GLY B 1 97 ? 13.617 19.297 15.453 1 95.62 97 GLY B C 1
ATOM 3368 O O . GLY B 1 97 ? 12.852 18.453 14.977 1 95.62 97 GLY B O 1
ATOM 3369 N N . ARG B 1 98 ? 13.43 19.953 16.594 1 97.19 98 ARG B N 1
ATOM 3370 C CA . ARG B 1 98 ? 12.258 19.672 17.422 1 97.19 98 ARG B CA 1
ATOM 3371 C C . ARG B 1 98 ? 11.125 20.641 17.109 1 97.19 98 ARG B C 1
ATOM 3373 O O . ARG B 1 98 ? 10.797 21.516 17.922 1 97.19 98 ARG B O 1
ATOM 3380 N N . TYR B 1 99 ? 10.422 20.328 16.078 1 97.5 99 TYR B N 1
ATOM 3381 C CA . TYR B 1 99 ? 9.43 21.25 15.539 1 97.5 99 TYR B CA 1
ATOM 3382 C C . TYR B 1 99 ? 8.203 21.312 16.438 1 97.5 99 TYR B C 1
ATOM 3384 O O . TYR B 1 99 ? 7.574 22.359 16.562 1 97.5 99 TYR B O 1
ATOM 3392 N N . GLU B 1 100 ? 7.801 20.156 16.984 1 98.44 100 GLU B N 1
ATOM 3393 C CA . GLU B 1 100 ? 6.711 20.203 17.953 1 98.44 100 GLU B CA 1
ATOM 3394 C C . GLU B 1 100 ? 7.031 21.141 19.109 1 98.44 100 GLU B C 1
ATOM 3396 O O . GLU B 1 100 ? 6.203 21.984 19.469 1 98.44 100 GLU B O 1
ATOM 3401 N N . ASP B 1 101 ? 8.219 21.031 19.656 1 98.44 101 ASP B N 1
ATOM 3402 C CA . ASP B 1 101 ? 8.648 21.922 20.734 1 98.44 101 ASP B CA 1
ATOM 3403 C C . ASP B 1 101 ? 8.711 23.359 20.25 1 98.44 101 ASP B C 1
ATOM 3405 O O . ASP B 1 101 ? 8.352 24.281 21 1 98.44 101 ASP B O 1
ATOM 3409 N N . PHE B 1 102 ? 9.227 23.578 19.062 1 98.06 102 PHE B N 1
ATOM 3410 C CA . PHE B 1 102 ? 9.281 24.922 18.5 1 98.06 102 PHE B CA 1
ATOM 3411 C C . PHE B 1 102 ? 7.902 25.578 18.5 1 98.06 102 PHE B C 1
ATOM 3413 O O . PHE B 1 102 ? 7.75 26.734 18.891 1 98.06 102 PHE B O 1
ATOM 3420 N N . ILE B 1 103 ? 6.887 24.797 18.156 1 98.56 103 ILE B N 1
ATOM 3421 C CA . ILE B 1 103 ? 5.527 25.312 18.062 1 98.56 103 ILE B CA 1
ATOM 3422 C C . ILE B 1 103 ? 4.949 25.5 19.453 1 98.56 103 ILE B C 1
ATOM 3424 O O . ILE B 1 103 ? 4.484 26.594 19.797 1 98.56 103 ILE B O 1
ATOM 3428 N N . VAL B 1 104 ? 5.082 24.516 20.344 1 98.62 104 VAL B N 1
ATOM 3429 C CA . VAL B 1 104 ? 4.328 24.469 21.594 1 98.62 104 VAL B CA 1
ATOM 3430 C C . VAL B 1 104 ? 5.078 25.234 22.672 1 98.62 104 VAL B C 1
ATOM 3432 O O . VAL B 1 104 ? 4.461 25.859 23.547 1 98.62 104 VAL B O 1
ATOM 3435 N N . LYS B 1 105 ? 6.395 25.328 22.594 1 98.5 105 LYS B N 1
ATOM 3436 C CA . LYS B 1 105 ? 7.168 25.906 23.688 1 98.5 105 LYS B CA 1
ATOM 3437 C C . LYS B 1 105 ? 7.715 27.281 23.297 1 98.5 105 LYS B C 1
ATOM 3439 O O . LYS B 1 105 ? 8.148 28.047 24.172 1 98.5 105 LYS B O 1
ATOM 3444 N N . GLU B 1 106 ? 7.648 27.594 22 1 98.62 106 GLU B N 1
ATOM 3445 C CA . GLU B 1 106 ? 8.281 28.844 21.625 1 98.62 106 GLU B CA 1
ATOM 3446 C C . GLU B 1 106 ? 7.309 29.75 20.875 1 98.62 106 GLU B C 1
ATOM 3448 O O . GLU B 1 106 ? 7.012 30.859 21.328 1 98.62 106 GLU B O 1
ATOM 3453 N N . ILE B 1 107 ? 6.684 29.281 19.828 1 98.44 107 ILE B N 1
ATOM 3454 C CA . ILE B 1 107 ? 5.816 30.125 19.016 1 98.44 107 ILE B CA 1
ATOM 3455 C C . ILE B 1 107 ? 4.578 30.531 19.812 1 98.44 107 ILE B C 1
ATOM 3457 O O . ILE B 1 107 ? 4.25 31.703 19.922 1 98.44 107 ILE B O 1
ATOM 3461 N N . ILE B 1 108 ? 3.863 29.531 20.391 1 98.62 108 ILE B N 1
ATOM 3462 C CA . ILE B 1 108 ? 2.613 29.797 21.094 1 98.62 108 ILE B CA 1
ATOM 3463 C C . ILE B 1 108 ? 2.881 30.719 22.281 1 98.62 108 ILE B C 1
ATOM 3465 O O . ILE B 1 108 ? 2.25 31.781 22.406 1 98.62 108 ILE B O 1
ATOM 3469 N N . PRO B 1 109 ? 3.896 30.438 23.141 1 98.12 109 PRO B N 1
ATOM 3470 C CA . PRO B 1 109 ? 4.172 31.359 24.234 1 98.12 109 PRO B CA 1
ATOM 3471 C C . PRO B 1 109 ? 4.566 32.75 23.766 1 98.12 109 PRO B C 1
ATOM 3473 O O . PRO B 1 109 ? 4.211 33.75 24.406 1 98.12 109 PRO B O 1
ATOM 3476 N N . TYR B 1 110 ? 5.309 32.844 22.688 1 98.06 110 TYR B N 1
ATOM 3477 C CA . TYR B 1 110 ? 5.703 34.125 22.125 1 98.06 110 TYR B CA 1
ATOM 3478 C C . TYR B 1 110 ? 4.484 35 21.844 1 98.06 110 TYR B C 1
ATOM 3480 O O . TYR B 1 110 ? 4.461 36.156 22.203 1 98.06 110 TYR B O 1
ATOM 3488 N N . PHE B 1 111 ? 3.467 34.531 21.234 1 97.94 111 PHE B N 1
ATOM 3489 C CA . PHE B 1 111 ? 2.279 35.281 20.859 1 97.94 111 PHE B CA 1
ATOM 3490 C C . PHE B 1 111 ? 1.369 35.5 22.062 1 97.94 111 PHE B C 1
ATOM 3492 O O . PHE B 1 111 ? 0.697 36.531 22.156 1 97.94 111 PHE B O 1
ATOM 3499 N N . LYS B 1 112 ? 1.305 34.531 22.953 1 96.81 112 LYS B N 1
ATOM 3500 C CA . LYS B 1 112 ? 0.513 34.719 24.172 1 96.81 112 LYS B CA 1
ATOM 3501 C C . LYS B 1 112 ? 1.052 35.875 25.016 1 96.81 112 LYS B C 1
ATOM 3503 O O . LYS B 1 112 ? 0.285 36.594 25.672 1 96.81 112 LYS B O 1
ATOM 3508 N N . GLU B 1 113 ? 2.336 35.969 25.031 1 95.75 113 GLU B N 1
ATOM 3509 C CA . GLU B 1 113 ? 2.955 37.062 25.781 1 95.75 113 GLU B CA 1
ATOM 3510 C C . GLU B 1 113 ? 2.641 38.406 25.156 1 95.75 113 GLU B C 1
ATOM 3512 O O . GLU B 1 113 ? 2.482 39.406 25.859 1 95.75 113 GLU B O 1
ATOM 3517 N N . ARG B 1 114 ? 2.49 38.438 23.922 1 94.38 114 ARG B N 1
ATOM 3518 C CA . ARG B 1 114 ? 2.336 39.688 23.188 1 94.38 114 ARG B CA 1
ATOM 3519 C C . ARG B 1 114 ? 0.866 40.062 23.078 1 94.38 114 ARG B C 1
ATOM 3521 O O . ARG B 1 114 ? 0.535 41.25 23.047 1 94.38 114 ARG B O 1
ATOM 3528 N N . TYR B 1 115 ? 0.163 38.969 22.953 1 92.81 115 TYR B N 1
ATOM 3529 C CA . TYR B 1 115 ? -1.271 39.188 22.781 1 92.81 115 TYR B CA 1
ATOM 3530 C C . TYR B 1 115 ? -2.059 38.469 23.875 1 92.81 115 TYR B C 1
ATOM 3532 O O . TYR B 1 115 ? -1.59 37.469 24.438 1 92.81 115 TYR B O 1
ATOM 3540 N N . ASP B 1 116 ? -3.125 39.062 24.5 1 92.5 116 ASP B N 1
ATOM 3541 C CA . ASP B 1 116 ? -4.004 38.375 25.453 1 92.5 116 ASP B CA 1
ATOM 3542 C C . ASP B 1 116 ? -4.859 37.312 24.766 1 92.5 116 ASP B C 1
ATOM 3544 O O . ASP B 1 116 ? -6.086 37.438 24.719 1 92.5 116 ASP B O 1
ATOM 3548 N N . ILE B 1 117 ? -4.203 36.25 24.281 1 96.12 117 ILE B N 1
ATOM 3549 C CA . ILE B 1 117 ? -4.793 35.188 23.438 1 96.12 117 ILE B CA 1
ATOM 3550 C C . ILE B 1 117 ? -5.77 34.375 24.266 1 96.12 117 ILE B C 1
ATOM 3552 O O . ILE B 1 117 ? -5.43 33.875 25.359 1 96.12 117 ILE B O 1
ATOM 3556 N N . GLN B 1 118 ? -6.941 34.156 23.75 1 94.75 118 GLN B N 1
ATOM 3557 C CA . GLN B 1 118 ? -7.996 33.438 24.438 1 94.75 118 GLN B CA 1
ATOM 3558 C C . GLN B 1 118 ? -7.898 31.938 24.141 1 94.75 118 GLN B C 1
ATOM 3560 O O . GLN B 1 118 ? -8.172 31.109 25.016 1 94.75 118 GLN B O 1
ATOM 3565 N N . ALA B 1 119 ? -7.629 31.578 22.969 1 97.69 119 ALA B N 1
ATOM 3566 C CA . ALA B 1 119 ? -7.562 30.188 22.531 1 97.69 119 ALA B CA 1
ATOM 3567 C C . ALA B 1 119 ? -6.652 30.031 21.312 1 97.69 119 ALA B C 1
ATOM 3569 O O . ALA B 1 119 ? -6.414 31 20.578 1 97.69 119 ALA B O 1
ATOM 3570 N N . VAL B 1 120 ? -6.133 28.859 21.156 1 98.81 120 VAL B N 1
ATOM 3571 C CA . VAL B 1 120 ? -5.227 28.562 20.047 1 98.81 120 VAL B CA 1
ATOM 3572 C C . VAL B 1 120 ? -5.824 27.469 19.172 1 98.81 120 VAL B C 1
ATOM 3574 O O . VAL B 1 120 ? -6.359 26.484 19.672 1 98.81 120 VAL B O 1
ATOM 3577 N N . GLY B 1 121 ? -5.836 27.625 17.891 1 98.81 121 GLY B N 1
ATOM 3578 C CA . GLY B 1 121 ? -6.172 26.625 16.891 1 98.81 121 GLY B CA 1
ATOM 3579 C C . GLY B 1 121 ? -5.07 26.406 15.867 1 98.81 121 GLY B C 1
ATOM 3580 O O . GLY B 1 121 ? -4.387 27.344 15.469 1 98.81 121 GLY B O 1
ATOM 3581 N N . LEU B 1 122 ? -4.879 25.172 15.508 1 98.94 122 LEU B N 1
ATOM 3582 C CA . LEU B 1 122 ? -3.945 24.812 14.438 1 98.94 122 LEU B CA 1
ATOM 3583 C C . LEU B 1 122 ? -4.691 24.438 13.164 1 98.94 122 LEU B C 1
ATOM 3585 O O . LEU B 1 122 ? -5.801 23.891 13.227 1 98.94 122 LEU B O 1
ATOM 3589 N N . PHE B 1 123 ? -4.09 24.719 12.023 1 98.75 123 PHE B N 1
ATOM 3590 C CA . PHE B 1 123 ? -4.68 24.281 10.766 1 98.75 123 PHE B CA 1
ATOM 3591 C C . PHE B 1 123 ? -3.605 24.094 9.703 1 98.75 123 PHE B C 1
ATOM 3593 O O . PHE B 1 123 ? -2.518 24.656 9.805 1 98.75 123 PHE B O 1
ATOM 3600 N N . GLY B 1 124 ? -3.869 23.266 8.781 1 97.94 124 GLY B N 1
ATOM 3601 C CA . GLY B 1 124 ? -2.955 23.031 7.672 1 97.94 124 GLY B CA 1
ATOM 3602 C C . GLY B 1 124 ? -3.434 21.953 6.719 1 97.94 124 GLY B C 1
ATOM 3603 O O . GLY B 1 124 ? -4.473 21.328 6.949 1 97.94 124 GLY B O 1
ATOM 3604 N N . LYS B 1 125 ? -2.711 21.75 5.633 1 97 125 LYS B N 1
ATOM 3605 C CA . LYS B 1 125 ? -3.006 20.766 4.602 1 97 125 LYS B CA 1
ATOM 3606 C C . LYS B 1 125 ? -1.912 19.703 4.527 1 97 125 LYS B C 1
ATOM 3608 O O . LYS B 1 125 ? -0.758 19.969 4.871 1 97 125 LYS B O 1
ATOM 3613 N N . SER B 1 126 ? -2.242 18.484 4.07 1 96.62 126 SER B N 1
ATOM 3614 C CA . SER B 1 126 ? -1.252 17.438 3.861 1 96.62 126 SER B CA 1
ATOM 3615 C C . SER B 1 126 ? -0.472 17.141 5.141 1 96.62 126 SER B C 1
ATOM 3617 O O . SER B 1 126 ? -1.064 16.844 6.18 1 96.62 126 SER B O 1
ATOM 3619 N N . SER B 1 127 ? 0.832 17.391 5.141 1 97.38 127 SER B N 1
ATOM 3620 C CA . SER B 1 127 ? 1.647 17.234 6.34 1 97.38 127 SER B CA 1
ATOM 3621 C C . SER B 1 127 ? 1.232 18.219 7.43 1 97.38 127 SER B C 1
ATOM 3623 O O . SER B 1 127 ? 1.319 17.906 8.617 1 97.38 127 SER B O 1
ATOM 3625 N N . GLY B 1 128 ? 0.803 19.375 7 1 97.94 128 GLY B N 1
ATOM 3626 C CA . GLY B 1 128 ? 0.323 20.359 7.961 1 97.94 128 GLY B CA 1
ATOM 3627 C C . GLY B 1 128 ? -0.969 19.953 8.641 1 97.94 128 GLY B C 1
ATOM 3628 O O . GLY B 1 128 ? -1.181 20.25 9.82 1 97.94 128 GLY B O 1
ATOM 3629 N N . GLY B 1 129 ? -1.84 19.312 7.812 1 98.38 129 GLY B N 1
ATOM 3630 C CA . GLY B 1 129 ? -3.025 18.734 8.414 1 98.38 129 GLY B CA 1
ATOM 3631 C C . GLY B 1 129 ? -2.707 17.641 9.422 1 98.38 129 GLY B C 1
ATOM 3632 O O . GLY B 1 129 ? -3.236 17.641 10.539 1 98.38 129 GLY B O 1
ATOM 3633 N N . PHE B 1 130 ? -1.791 16.75 9.047 1 98.62 130 PHE B N 1
ATOM 3634 C CA . PHE B 1 130 ? -1.3 15.727 9.969 1 98.62 130 PHE B CA 1
ATOM 3635 C C . PHE B 1 130 ? -0.751 16.359 11.234 1 98.62 130 PHE B C 1
ATOM 3637 O O . PHE B 1 130 ? -1.066 15.922 12.344 1 98.62 130 PHE B O 1
ATOM 3644 N N . GLY B 1 131 ? 0.051 17.359 11.117 1 98.81 131 GLY B N 1
ATOM 3645 C CA . GLY B 1 131 ? 0.643 18.062 12.25 1 98.81 131 GLY B CA 1
ATOM 3646 C C . GLY B 1 131 ? -0.386 18.703 13.156 1 98.81 131 GLY B C 1
ATOM 3647 O O . GLY B 1 131 ? -0.249 18.672 14.383 1 98.81 131 GLY B O 1
ATOM 3648 N N . SER B 1 132 ? -1.415 19.359 12.531 1 98.88 132 SER B N 1
ATOM 3649 C CA . SER B 1 132 ? -2.449 20.031 13.312 1 98.88 132 SER B CA 1
ATOM 3650 C C . SER B 1 132 ? -3.141 19.047 14.258 1 98.88 132 SER B C 1
ATOM 3652 O O . SER B 1 132 ? -3.332 19.344 15.438 1 98.88 132 SER B O 1
ATOM 3654 N N . TYR B 1 133 ? -3.436 17.859 13.727 1 98.88 133 TYR B N 1
ATOM 3655 C CA . TYR B 1 133 ? -4.008 16.797 14.547 1 98.88 133 TYR B CA 1
ATOM 3656 C C . TYR B 1 133 ? -3.008 16.312 15.586 1 98.88 133 TYR B C 1
ATOM 3658 O O . TYR B 1 133 ? -3.328 16.25 16.781 1 98.88 133 TYR B O 1
ATOM 3666 N N . SER B 1 134 ? -1.819 15.992 15.195 1 98.88 134 SER B N 1
ATOM 3667 C CA . SER B 1 134 ? -0.826 15.328 16.031 1 98.88 134 SER B CA 1
ATOM 3668 C C . SER B 1 134 ? -0.437 16.188 17.219 1 98.88 134 SER B C 1
ATOM 3670 O O . SER B 1 134 ? -0.34 15.695 18.344 1 98.88 134 SER B O 1
ATOM 3672 N N . ILE B 1 135 ? -0.254 17.438 16.984 1 98.81 135 ILE B N 1
ATOM 3673 C CA . ILE B 1 135 ? 0.143 18.344 18.062 1 98.81 135 ILE B CA 1
ATOM 3674 C C . ILE B 1 135 ? -1.045 18.609 18.984 1 98.81 135 ILE B C 1
ATOM 3676 O O . ILE B 1 135 ? -0.897 18.594 20.203 1 98.81 135 ILE B O 1
ATOM 3680 N N . ALA B 1 136 ? -2.246 18.781 18.438 1 98.81 136 ALA B N 1
ATOM 3681 C CA . ALA B 1 136 ? -3.432 19.094 19.219 1 98.81 136 ALA B CA 1
ATOM 3682 C C . ALA B 1 136 ? -3.734 17.984 20.219 1 98.81 136 ALA B C 1
ATOM 3684 O O . ALA B 1 136 ? -3.969 18.234 21.406 1 98.81 136 ALA B O 1
ATOM 3685 N N . VAL B 1 137 ? -3.656 16.734 19.766 1 98.62 137 VAL B N 1
ATOM 3686 C CA . VAL B 1 137 ? -4.062 15.641 20.641 1 98.62 137 VAL B CA 1
ATOM 3687 C C . VAL B 1 137 ? -3 15.398 21.703 1 98.62 137 VAL B C 1
ATOM 3689 O O . VAL B 1 137 ? -3.297 14.867 22.781 1 98.62 137 VAL B O 1
ATOM 3692 N N . ARG B 1 138 ? -1.833 15.875 21.453 1 98.44 138 ARG B N 1
ATOM 3693 C CA . ARG B 1 138 ? -0.755 15.664 22.422 1 98.44 138 ARG B CA 1
ATOM 3694 C C . ARG B 1 138 ? -0.645 16.844 23.391 1 98.44 138 ARG B C 1
ATOM 3696 O O . ARG B 1 138 ? 0.011 16.734 24.422 1 98.44 138 ARG B O 1
ATOM 3703 N N . HIS B 1 139 ? -1.258 18 23.016 1 98.56 139 HIS B N 1
ATOM 3704 C CA . HIS B 1 139 ? -1.198 19.188 23.859 1 98.56 139 HIS B CA 1
ATOM 3705 C C . HIS B 1 139 ? -2.568 19.844 23.984 1 98.56 139 HIS B C 1
ATOM 3707 O O . HIS B 1 139 ? -2.717 21.031 23.703 1 98.56 139 HIS B O 1
ATOM 3713 N N . PRO B 1 140 ? -3.506 19.078 24.516 1 97.81 140 PRO B N 1
ATOM 3714 C CA . PRO B 1 140 ? -4.867 19.625 24.594 1 97.81 140 PRO B CA 1
ATOM 3715 C C . PRO B 1 140 ? -4.988 20.781 25.562 1 97.81 140 PRO B C 1
ATOM 3717 O O . PRO B 1 140 ? -5.977 21.516 25.531 1 97.81 140 PRO B O 1
ATOM 3720 N N . ASP B 1 141 ? -4.02 20.984 26.391 1 97.25 141 ASP B N 1
ATOM 3721 C CA . ASP B 1 141 ? -4.016 22.094 27.344 1 97.25 141 ASP B CA 1
ATOM 3722 C C . ASP B 1 141 ? -3.656 23.406 26.641 1 97.25 141 ASP B C 1
ATOM 3724 O O . ASP B 1 141 ? -4.023 24.484 27.109 1 97.25 141 ASP B O 1
ATOM 3728 N N . LEU B 1 142 ? -2.965 23.328 25.5 1 97.94 142 LEU B N 1
ATOM 3729 C CA . LEU B 1 142 ? -2.484 24.5 24.797 1 97.94 142 LEU B CA 1
ATOM 3730 C C . LEU B 1 142 ? -3.322 24.781 23.547 1 97.94 142 LEU B C 1
ATOM 3732 O O . LEU B 1 142 ? -3.443 25.922 23.109 1 97.94 142 LEU B O 1
ATOM 3736 N N . ILE B 1 143 ? -3.777 23.672 22.953 1 98.69 143 ILE B N 1
ATOM 3737 C CA . ILE B 1 143 ? -4.508 23.75 21.688 1 98.69 143 ILE B CA 1
ATOM 3738 C C . ILE B 1 143 ? -5.961 23.344 21.906 1 98.69 143 ILE B C 1
ATOM 3740 O O . ILE B 1 143 ? -6.234 22.25 22.422 1 98.69 143 ILE B O 1
ATOM 3744 N N . GLN B 1 144 ? -6.902 24.188 21.5 1 98.44 144 GLN B N 1
ATOM 3745 C CA . GLN B 1 144 ? -8.305 23.922 21.812 1 98.44 144 GLN B CA 1
ATOM 3746 C C . GLN B 1 144 ? -9.07 23.484 20.578 1 98.44 144 GLN B C 1
ATOM 3748 O O . GLN B 1 144 ? -10.219 23.047 20.672 1 98.44 144 GLN B O 1
ATOM 3753 N N . GLY B 1 145 ? -8.469 23.578 19.406 1 98.75 145 GLY B N 1
ATOM 3754 C CA . GLY B 1 145 ? -9.102 23.156 18.172 1 98.75 145 GLY B CA 1
ATOM 3755 C C . GLY B 1 145 ? -8.125 23.016 17.016 1 98.75 145 GLY B C 1
ATOM 3756 O O . GLY B 1 145 ? -7.008 23.531 17.078 1 98.75 145 GLY B O 1
ATOM 3757 N N . PHE B 1 146 ? -8.539 22.281 15.961 1 98.94 146 PHE B N 1
ATOM 3758 C CA . PHE B 1 146 ? -7.691 22.156 14.789 1 98.94 146 PHE B CA 1
ATOM 3759 C C . PHE B 1 146 ? -8.523 21.906 13.539 1 98.94 146 PHE B C 1
ATOM 3761 O O . PHE B 1 146 ? -9.664 21.438 13.633 1 98.94 146 PHE B O 1
ATOM 3768 N N . ALA B 1 147 ? -8 22.297 12.445 1 98.88 147 ALA B N 1
ATOM 3769 C CA . ALA B 1 147 ? -8.516 21.953 11.117 1 98.88 147 ALA B CA 1
ATOM 3770 C C . ALA B 1 147 ? -7.492 21.141 10.328 1 98.88 147 ALA B C 1
ATOM 3772 O O . ALA B 1 147 ? -6.379 21.609 10.078 1 98.88 147 ALA B O 1
ATOM 3773 N N . MET B 1 148 ? -7.844 19.938 10.031 1 98.81 148 MET B N 1
ATOM 3774 C CA . MET B 1 148 ? -7.023 19.016 9.234 1 98.81 148 MET B CA 1
ATOM 3775 C C . MET B 1 148 ? -7.555 18.922 7.809 1 98.81 148 MET B C 1
ATOM 3777 O O . MET B 1 148 ? -8.523 18.203 7.555 1 98.81 148 MET B O 1
ATOM 3781 N N . HIS B 1 149 ? -6.887 19.609 6.883 1 98.44 149 HIS B N 1
ATOM 3782 C CA . HIS B 1 149 ? -7.25 19.562 5.473 1 98.44 149 HIS B CA 1
ATOM 3783 C C . HIS B 1 149 ? -6.457 18.5 4.73 1 98.44 149 HIS B C 1
ATOM 3785 O O . HIS B 1 149 ? -5.254 18.641 4.52 1 98.44 149 HIS B O 1
ATOM 3791 N N . PHE B 1 150 ? -7.246 17.422 4.262 1 97.94 150 PHE B N 1
ATOM 3792 C CA . PHE B 1 150 ? -6.629 16.312 3.539 1 97.94 150 PHE B CA 1
ATOM 3793 C C . PHE B 1 150 ? -5.234 16.016 4.078 1 97.94 150 PHE B C 1
ATOM 3795 O O . PHE B 1 150 ? -4.266 15.977 3.318 1 97.94 150 PHE B O 1
ATOM 3802 N N . GLY B 1 151 ? -5.215 15.828 5.441 1 98 151 GLY B N 1
ATOM 3803 C CA . GLY B 1 151 ? -3.971 15.57 6.152 1 98 151 GLY B CA 1
ATOM 3804 C C . GLY B 1 151 ? -3.486 14.141 6.008 1 98 151 GLY B C 1
ATOM 3805 O O . GLY B 1 151 ? -4.285 13.227 5.777 1 98 151 GLY B O 1
ATOM 3806 N N . ASP B 1 152 ? -2.229 13.906 6.113 1 97.94 152 ASP B N 1
ATOM 3807 C CA . ASP B 1 152 ? -1.628 12.578 6.012 1 97.94 152 ASP B CA 1
ATOM 3808 C C . ASP B 1 152 ? -2.246 11.617 7.027 1 97.94 152 ASP B C 1
ATOM 3810 O O . ASP B 1 152 ? -2.184 11.852 8.234 1 97.94 152 ASP B O 1
ATOM 3814 N N . SER B 1 153 ? -2.848 10.602 6.559 1 98 153 SER B N 1
ATOM 3815 C CA . SER B 1 153 ? -3.521 9.547 7.309 1 98 153 SER B CA 1
ATOM 3816 C C . SER B 1 153 ? -3.758 8.312 6.445 1 98 153 SER B C 1
ATOM 3818 O O . SER B 1 153 ? -3.83 8.414 5.219 1 98 153 SER B O 1
ATOM 3820 N N . CYS B 1 154 ? -3.842 7.16 7.129 1 97.62 154 CYS B N 1
ATOM 3821 C CA . CYS B 1 154 ? -3.818 5.891 6.41 1 97.62 154 CYS B CA 1
ATOM 3822 C C . CYS B 1 154 ? -2.572 5.777 5.539 1 97.62 154 CYS B C 1
ATOM 3824 O O . CYS B 1 154 ? -2.674 5.621 4.324 1 97.62 154 CYS B O 1
ATOM 3826 N N . PHE B 1 155 ? -1.433 5.656 6.223 1 98 155 PHE B N 1
ATOM 3827 C CA . PHE B 1 155 ? -0.089 5.773 5.668 1 98 155 PHE B CA 1
ATOM 3828 C C . PHE B 1 155 ? 0.132 4.754 4.559 1 98 155 PHE B C 1
ATOM 3830 O O . PHE B 1 155 ? 0.873 5.016 3.605 1 98 155 PHE B O 1
ATOM 3837 N N . GLU B 1 156 ? -0.531 3.648 4.598 1 96.88 156 GLU B N 1
ATOM 3838 C CA . GLU B 1 156 ? -0.326 2.609 3.592 1 96.88 156 GLU B CA 1
ATOM 3839 C C . GLU B 1 156 ? -0.662 3.117 2.193 1 96.88 156 GLU B C 1
ATOM 3841 O O . GLU B 1 156 ? 0.089 2.883 1.244 1 96.88 156 GLU B O 1
ATOM 3846 N N . TYR B 1 157 ? -1.718 3.822 2.125 1 96.5 157 TYR B N 1
ATOM 3847 C CA . TYR B 1 157 ? -2.211 4.281 0.832 1 96.5 157 TYR B CA 1
ATOM 3848 C C . TYR B 1 157 ? -1.327 5.391 0.273 1 96.5 157 TYR B C 1
ATOM 3850 O O . TYR B 1 157 ? -1.154 5.5 -0.943 1 96.5 157 TYR B O 1
ATOM 3858 N N . MET B 1 158 ? -0.812 6.117 1.169 1 94.12 158 MET B N 1
ATOM 3859 C CA . MET B 1 158 ? 0.005 7.254 0.75 1 94.12 158 MET B CA 1
ATOM 3860 C C . MET B 1 158 ? 1.441 6.816 0.477 1 94.12 158 MET B C 1
ATOM 3862 O O . MET B 1 158 ? 1.979 7.078 -0.602 1 94.12 158 MET B O 1
ATOM 3866 N N . TYR B 1 159 ? 2.055 6.047 1.32 1 96.88 159 TYR B N 1
ATOM 3867 C CA . TYR B 1 159 ? 3.494 5.824 1.276 1 96.88 159 TYR B CA 1
ATOM 3868 C C . TYR B 1 159 ? 3.838 4.672 0.337 1 96.88 159 TYR B C 1
ATOM 3870 O O . TYR B 1 159 ? 4.938 4.625 -0.219 1 96.88 159 TYR B O 1
ATOM 3878 N N . ILE B 1 160 ? 2.969 3.748 0.119 1 96.31 160 ILE B N 1
ATOM 3879 C CA . ILE B 1 160 ? 3.303 2.604 -0.723 1 96.31 160 ILE B CA 1
ATOM 3880 C C . ILE B 1 160 ? 3.656 3.084 -2.129 1 96.31 160 ILE B C 1
ATOM 3882 O O . ILE B 1 160 ? 4.613 2.6 -2.734 1 96.31 160 ILE B O 1
ATOM 3886 N N . GLN B 1 161 ? 2.912 4.055 -2.605 1 93.56 161 GLN B N 1
ATOM 3887 C CA . GLN B 1 161 ? 3.23 4.629 -3.91 1 93.56 161 GLN B CA 1
ATOM 3888 C C . GLN B 1 161 ? 4.574 5.355 -3.879 1 93.56 161 GLN B C 1
ATOM 3890 O O . GLN B 1 161 ? 5.355 5.266 -4.828 1 93.56 161 GLN B O 1
ATOM 3895 N N . ASP B 1 162 ? 4.781 6 -2.842 1 96.5 162 ASP B N 1
ATOM 3896 C CA . ASP B 1 162 ? 6.043 6.719 -2.686 1 96.5 162 ASP B CA 1
ATOM 3897 C C . ASP B 1 162 ? 7.219 5.746 -2.584 1 96.5 162 ASP B C 1
ATOM 3899 O O . ASP B 1 162 ? 8.32 6.051 -3.045 1 96.5 162 ASP B O 1
ATOM 3903 N N . PHE B 1 163 ? 6.984 4.566 -1.942 1 97.81 163 PHE B N 1
ATOM 3904 C CA . PHE B 1 163 ? 8.023 3.551 -1.849 1 97.81 163 PHE B CA 1
ATOM 3905 C C . PHE B 1 163 ? 8.453 3.084 -3.234 1 97.81 163 PHE B C 1
ATOM 3907 O O . PHE B 1 163 ? 9.648 2.998 -3.525 1 97.81 163 PHE B O 1
ATOM 3914 N N . ILE B 1 164 ? 7.492 2.871 -4.082 1 96 164 ILE B N 1
ATOM 3915 C CA . ILE B 1 164 ? 7.766 2.377 -5.426 1 96 164 ILE B CA 1
ATOM 3916 C C . ILE B 1 164 ? 8.555 3.422 -6.207 1 96 164 ILE B C 1
ATOM 3918 O O . ILE B 1 164 ? 9.57 3.1 -6.84 1 96 164 ILE B O 1
ATOM 3922 N N . CYS B 1 165 ? 8.07 4.656 -6.168 1 95.62 165 CYS B N 1
ATOM 3923 C CA . CYS B 1 165 ? 8.734 5.742 -6.879 1 95.62 165 CYS B CA 1
ATOM 3924 C C . CYS B 1 165 ? 10.148 5.945 -6.359 1 95.62 165 CYS B C 1
ATOM 3926 O O . CYS B 1 165 ? 11.07 6.223 -7.137 1 95.62 165 CYS B O 1
ATOM 3928 N N . THR B 1 166 ? 10.328 5.809 -5.07 1 97.44 166 THR B N 1
ATOM 3929 C CA . THR B 1 166 ? 11.641 5.945 -4.445 1 97.44 166 THR B CA 1
ATOM 3930 C C . THR B 1 166 ? 12.578 4.84 -4.914 1 97.44 166 THR B C 1
ATOM 3932 O O . THR B 1 166 ? 13.734 5.105 -5.25 1 97.44 166 THR B O 1
ATOM 3935 N N . LEU B 1 167 ? 12.086 3.609 -4.984 1 96.62 167 LEU B N 1
ATOM 3936 C CA . LEU B 1 167 ? 12.875 2.482 -5.465 1 96.62 167 LEU B CA 1
ATOM 3937 C C . LEU B 1 167 ? 13.344 2.719 -6.898 1 96.62 167 LEU B C 1
ATOM 3939 O O . LEU B 1 167 ? 14.5 2.457 -7.23 1 96.62 167 LEU B O 1
ATOM 3943 N N . LYS B 1 168 ? 12.461 3.219 -7.684 1 94.19 168 LYS B N 1
ATOM 3944 C CA . LYS B 1 168 ? 12.789 3.473 -9.086 1 94.19 168 LYS B CA 1
ATOM 3945 C C . LYS B 1 168 ? 13.844 4.566 -9.211 1 94.19 168 LYS B C 1
ATOM 3947 O O . LYS B 1 168 ? 14.758 4.461 -10.031 1 94.19 168 LYS B O 1
ATOM 3952 N N . LEU B 1 169 ? 13.688 5.594 -8.406 1 96.12 169 LEU B N 1
ATOM 3953 C CA . LEU B 1 169 ? 14.664 6.676 -8.414 1 96.12 169 LEU B CA 1
ATOM 3954 C C . LEU B 1 169 ? 16.047 6.16 -8.016 1 96.12 169 LEU B C 1
ATOM 3956 O O . LEU B 1 169 ? 17.047 6.469 -8.672 1 96.12 169 LEU B O 1
ATOM 3960 N N . PHE B 1 170 ? 16.125 5.32 -7.035 1 96.38 170 PHE B N 1
ATOM 3961 C CA . PHE B 1 170 ? 17.391 4.906 -6.457 1 96.38 170 PHE B CA 1
ATOM 3962 C C . PHE B 1 170 ? 17.984 3.734 -7.23 1 96.38 170 PHE B C 1
ATOM 3964 O O . PHE B 1 170 ? 19.078 3.266 -6.918 1 96.38 170 PHE B O 1
ATOM 3971 N N . ALA B 1 171 ? 17.266 3.23 -8.18 1 91.75 171 ALA B N 1
ATOM 3972 C CA . ALA B 1 171 ? 17.875 2.312 -9.141 1 91.75 171 ALA B CA 1
ATOM 3973 C C . ALA B 1 171 ? 18.875 3.035 -10.031 1 91.75 171 ALA B C 1
ATOM 3975 O O . ALA B 1 171 ? 19.797 2.412 -10.562 1 91.75 171 ALA B O 1
ATOM 3976 N N . SER B 1 172 ? 18.75 4.324 -10.125 1 91.69 172 SER B N 1
ATOM 3977 C CA . SER B 1 172 ? 19.562 5.078 -11.07 1 91.69 172 SER B CA 1
ATOM 3978 C C . SER B 1 172 ? 20.531 6.012 -10.352 1 91.69 172 SER B C 1
ATOM 3980 O O . SER B 1 172 ? 21.5 6.488 -10.953 1 91.69 172 SER B O 1
ATOM 3982 N N . ILE B 1 173 ? 20.234 6.359 -9.125 1 94.69 173 ILE B N 1
ATOM 3983 C CA . ILE B 1 173 ? 21.062 7.305 -8.398 1 94.69 173 ILE B CA 1
ATOM 3984 C C . ILE B 1 173 ? 21.328 6.773 -6.988 1 94.69 173 ILE B C 1
ATOM 3986 O O . ILE B 1 173 ? 20.422 6.27 -6.324 1 94.69 173 ILE B O 1
ATOM 3990 N N . ASN B 1 174 ? 22.547 6.898 -6.559 1 96.44 174 ASN B N 1
ATOM 3991 C CA . ASN B 1 174 ? 22.906 6.516 -5.195 1 96.44 174 ASN B CA 1
ATOM 3992 C C . ASN B 1 174 ? 22.156 7.355 -4.168 1 96.44 174 ASN B C 1
ATOM 3994 O O . ASN B 1 174 ? 22.156 8.586 -4.246 1 96.44 174 ASN B O 1
ATOM 3998 N N . PRO B 1 175 ? 2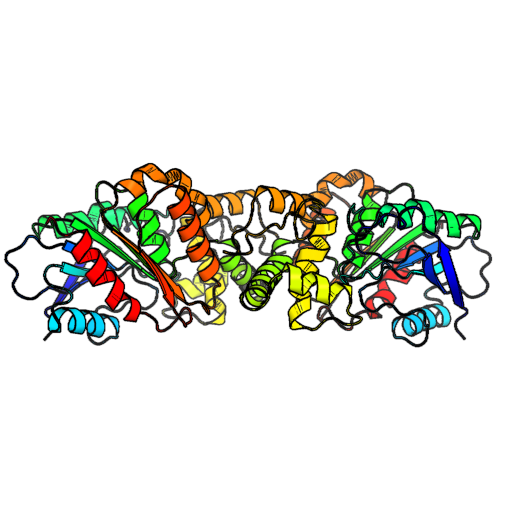1.547 6.711 -3.164 1 97.38 175 PRO B N 1
ATOM 3999 C CA . PRO B 1 175 ? 20.719 7.438 -2.205 1 97.38 175 PRO B CA 1
ATOM 4000 C C . PRO B 1 175 ? 21.484 8.516 -1.45 1 97.38 175 PRO B C 1
ATOM 4002 O O . PRO B 1 175 ? 20.969 9.617 -1.234 1 97.38 175 PRO B O 1
ATOM 4005 N N . THR B 1 176 ? 22.703 8.234 -1.034 1 97 176 THR B N 1
ATOM 4006 C CA . THR B 1 176 ? 23.484 9.195 -0.278 1 97 176 THR B CA 1
ATOM 4007 C C . THR B 1 176 ? 23.859 10.398 -1.148 1 97 176 THR B C 1
ATOM 4009 O O . THR B 1 176 ? 23.844 11.539 -0.681 1 97 176 THR B O 1
ATOM 4012 N N . LYS B 1 177 ? 24.188 10.125 -2.363 1 97 177 LYS B N 1
ATOM 4013 C CA . LYS B 1 177 ? 24.469 11.195 -3.311 1 97 177 LYS B CA 1
ATOM 4014 C C . LYS B 1 177 ? 23.219 12.039 -3.574 1 97 177 LYS B C 1
ATOM 4016 O O . LYS B 1 177 ? 23.297 13.266 -3.637 1 97 177 LYS B O 1
ATOM 4021 N N . TRP B 1 178 ? 22.156 11.344 -3.732 1 97.12 178 TRP B N 1
ATOM 4022 C CA . TRP B 1 178 ? 20.875 12.039 -3.936 1 97.12 178 TRP B CA 1
ATOM 4023 C C . TRP B 1 178 ? 20.578 12.969 -2.768 1 97.12 178 TRP B C 1
ATOM 4025 O O . TRP B 1 178 ? 20.219 14.133 -2.971 1 97.12 178 TRP B O 1
ATOM 4035 N N . LEU B 1 179 ? 20.734 12.461 -1.533 1 96.56 179 LEU B N 1
ATOM 4036 C CA . LEU B 1 179 ? 20.438 13.227 -0.329 1 96.56 179 LEU B CA 1
ATOM 4037 C C . LEU B 1 179 ? 21.281 14.492 -0.261 1 96.56 179 LEU B C 1
ATOM 4039 O O . LEU B 1 179 ? 20.766 15.578 0.023 1 96.56 179 LEU B O 1
ATOM 4043 N N . LYS B 1 180 ? 22.547 14.383 -0.529 1 95.12 180 LYS B N 1
ATOM 4044 C CA . LYS B 1 180 ? 23.438 15.547 -0.539 1 95.12 180 LYS B CA 1
ATOM 4045 C C . LYS 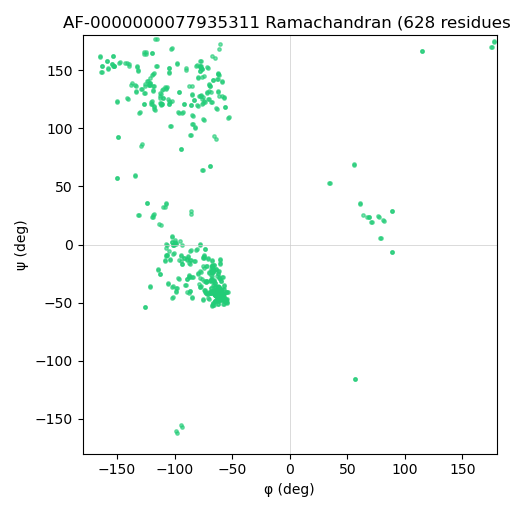B 1 180 ? 22.969 16.578 -1.555 1 95.12 180 LYS B C 1
ATOM 4047 O O . LYS B 1 180 ? 23 17.781 -1.278 1 95.12 180 LYS B O 1
ATOM 4052 N N . GLY B 1 181 ? 22.562 16.078 -2.668 1 95.12 181 GLY B N 1
ATOM 4053 C CA . GLY B 1 181 ? 22.062 16.984 -3.701 1 95.12 181 GLY B CA 1
ATOM 4054 C C . GLY B 1 181 ? 20.812 17.719 -3.293 1 95.12 181 GLY B C 1
ATOM 4055 O O . GLY B 1 181 ? 20.688 18.922 -3.51 1 95.12 181 GLY B O 1
ATOM 4056 N N . VAL B 1 182 ? 19.922 17.031 -2.715 1 94.31 182 VAL B N 1
ATOM 4057 C CA . VAL B 1 182 ? 18.609 17.578 -2.359 1 94.31 182 VAL B CA 1
ATOM 4058 C C . VAL B 1 182 ? 18.766 18.609 -1.242 1 94.31 182 VAL B C 1
ATOM 4060 O O . VAL B 1 182 ? 18.172 19.688 -1.289 1 94.31 182 VAL B O 1
ATOM 4063 N N . ILE B 1 183 ? 19.578 18.375 -0.268 1 92.62 183 ILE B N 1
ATOM 4064 C CA . ILE B 1 183 ? 19.75 19.25 0.887 1 92.62 183 ILE B CA 1
ATOM 4065 C C . ILE B 1 183 ? 20.406 20.562 0.448 1 92.62 183 ILE B C 1
ATOM 4067 O O . ILE B 1 183 ? 20.172 21.609 1.057 1 92.62 183 ILE B O 1
ATOM 4071 N N . ASN B 1 184 ? 21.078 20.484 -0.634 1 91.75 184 ASN B N 1
ATOM 4072 C CA . ASN B 1 184 ? 21.797 21.672 -1.102 1 91.75 184 ASN B CA 1
ATOM 4073 C C . ASN B 1 184 ? 21.031 22.391 -2.205 1 91.75 184 ASN B C 1
ATOM 4075 O O . ASN B 1 184 ? 21.469 23.438 -2.68 1 91.75 184 ASN B O 1
ATOM 4079 N N . SER B 1 185 ? 19.922 21.859 -2.51 1 90.38 185 SER B N 1
ATOM 4080 C CA . SER B 1 185 ? 19.156 22.453 -3.598 1 90.38 185 SER B CA 1
ATOM 4081 C C . SER B 1 185 ? 18.078 23.375 -3.062 1 90.38 185 SER B C 1
ATOM 4083 O O . SER B 1 185 ? 17.609 23.219 -1.934 1 90.38 185 SER B O 1
ATOM 4085 N N . LYS B 1 186 ? 17.656 24.328 -3.9 1 84.75 186 LYS B N 1
ATOM 4086 C CA . LYS B 1 186 ? 16.594 25.266 -3.537 1 84.75 186 LYS B CA 1
ATOM 4087 C C . LYS B 1 186 ? 15.25 24.797 -4.059 1 84.75 186 LYS B C 1
ATOM 4089 O O . LYS B 1 186 ? 14.211 25.359 -3.709 1 84.75 186 LYS B O 1
ATOM 4094 N N . GLU B 1 187 ? 15.344 23.828 -4.941 1 87.56 187 GLU B N 1
ATOM 4095 C CA . GLU B 1 187 ? 14.133 23.25 -5.512 1 87.56 187 GLU B CA 1
ATOM 4096 C C . GLU B 1 187 ? 14.266 21.734 -5.648 1 87.56 187 GLU B C 1
ATOM 4098 O O . GLU B 1 187 ? 15.375 21.203 -5.723 1 87.56 187 GLU B O 1
ATOM 4103 N N . ILE B 1 188 ? 13.195 21.125 -5.652 1 89.19 188 ILE B N 1
ATOM 4104 C CA . ILE B 1 188 ? 13.195 19.672 -5.801 1 89.19 188 ILE B CA 1
ATOM 4105 C C . ILE B 1 188 ? 12.438 19.281 -7.07 1 89.19 188 ILE B C 1
ATOM 4107 O O . ILE B 1 188 ? 11.391 19.859 -7.375 1 89.19 188 ILE B O 1
ATOM 4111 N N . ALA B 1 189 ? 13.031 18.344 -7.789 1 89.19 189 ALA B N 1
ATOM 4112 C CA . ALA B 1 189 ? 12.383 17.859 -9.008 1 89.19 189 ALA B CA 1
ATOM 4113 C C . ALA B 1 189 ? 11.164 17 -8.68 1 89.19 189 ALA B C 1
ATOM 4115 O O . ALA B 1 189 ? 11.141 16.312 -7.652 1 89.19 189 ALA B O 1
ATOM 4116 N N . ASP B 1 190 ? 10.227 16.969 -9.562 1 87.75 190 ASP B N 1
ATOM 4117 C CA . ASP B 1 190 ? 8.969 16.266 -9.352 1 87.75 190 ASP B CA 1
ATOM 4118 C C . ASP B 1 190 ? 9.211 14.789 -9.07 1 87.75 190 ASP B C 1
ATOM 4120 O O . ASP B 1 190 ? 8.562 14.203 -8.195 1 87.75 190 ASP B O 1
ATOM 4124 N N . ASN B 1 191 ? 10.109 14.219 -9.805 1 88.31 191 ASN B N 1
ATOM 4125 C CA . ASN B 1 191 ? 10.344 12.789 -9.688 1 88.31 191 ASN B CA 1
ATOM 4126 C C . ASN B 1 191 ? 11.094 12.445 -8.406 1 88.31 191 ASN B C 1
ATOM 4128 O O . ASN B 1 191 ? 11.289 11.273 -8.086 1 88.31 191 ASN B O 1
ATOM 4132 N N . GLU B 1 192 ? 11.477 13.477 -7.652 1 93.75 192 GLU B N 1
ATOM 4133 C CA . GLU B 1 192 ? 12.25 13.266 -6.434 1 93.75 192 GLU B CA 1
ATOM 4134 C C . GLU B 1 192 ? 11.391 13.492 -5.191 1 93.75 192 GLU B C 1
ATOM 4136 O O . GLU B 1 192 ? 11.789 13.148 -4.078 1 93.75 192 GLU B O 1
ATOM 4141 N N . VAL B 1 193 ? 10.25 13.984 -5.402 1 93.31 193 VAL B N 1
ATOM 4142 C CA . VAL B 1 193 ? 9.375 14.367 -4.301 1 93.31 193 VAL B CA 1
ATOM 4143 C C . VAL B 1 193 ? 9.023 13.133 -3.465 1 93.31 193 VAL B C 1
ATOM 4145 O O . VAL B 1 193 ? 8.977 13.203 -2.234 1 93.31 193 VAL B O 1
ATOM 4148 N N . CYS B 1 194 ? 8.852 11.992 -4.141 1 95.5 194 CYS B N 1
ATOM 4149 C CA . CYS B 1 194 ? 8.5 10.766 -3.434 1 95.5 194 CYS B CA 1
ATOM 4150 C C . CYS B 1 194 ? 9.609 10.352 -2.477 1 95.5 194 CYS B C 1
ATOM 4152 O O . CYS B 1 194 ? 9.352 10.008 -1.322 1 95.5 194 CYS B O 1
ATOM 4154 N N . ALA B 1 195 ? 10.844 10.43 -3.018 1 97.38 195 ALA B N 1
ATOM 4155 C CA . ALA B 1 195 ? 11.984 10.055 -2.182 1 97.38 195 ALA B CA 1
ATOM 4156 C C . ALA B 1 195 ? 12.148 11.031 -1.021 1 97.38 195 ALA B C 1
ATOM 4158 O O . ALA B 1 195 ? 12.453 10.625 0.103 1 97.38 195 ALA B O 1
ATOM 4159 N N . ALA B 1 196 ? 11.945 12.273 -1.273 1 96.69 196 ALA B N 1
ATOM 4160 C CA . ALA B 1 196 ? 12.008 13.281 -0.218 1 96.69 196 ALA B CA 1
ATOM 4161 C C . ALA B 1 196 ? 10.953 13.023 0.853 1 96.69 196 ALA B C 1
ATOM 4163 O O . ALA B 1 196 ? 11.227 13.164 2.047 1 96.69 196 ALA B O 1
ATOM 4164 N N . ASN B 1 197 ? 9.789 12.68 0.415 1 96.88 197 ASN B N 1
ATOM 4165 C CA . ASN B 1 197 ? 8.719 12.391 1.36 1 96.88 197 ASN B CA 1
ATOM 4166 C C . ASN B 1 197 ? 9.047 11.172 2.223 1 96.88 197 ASN B C 1
ATOM 4168 O O . ASN B 1 197 ? 8.82 11.188 3.434 1 96.88 197 ASN B O 1
ATOM 4172 N N . VAL B 1 198 ? 9.57 10.133 1.577 1 98.31 198 VAL B N 1
ATOM 4173 C CA . VAL B 1 198 ? 9.891 8.906 2.299 1 98.31 198 VAL B CA 1
ATOM 4174 C C . VAL B 1 198 ? 11.008 9.172 3.299 1 98.31 198 VAL B C 1
ATOM 4176 O O . VAL B 1 198 ? 10.867 8.898 4.492 1 98.31 198 VAL B O 1
ATOM 4179 N N . ILE B 1 199 ? 12.102 9.758 2.855 1 98.19 199 ILE B N 1
ATOM 4180 C CA . ILE B 1 199 ? 13.273 9.969 3.699 1 98.19 199 ILE B CA 1
ATOM 4181 C C . ILE B 1 199 ? 12.984 11.062 4.723 1 98.19 199 ILE B C 1
ATOM 4183 O O . ILE B 1 199 ? 13.297 10.914 5.906 1 98.19 199 ILE B O 1
ATOM 4187 N N . GLY B 1 200 ? 12.336 12.133 4.281 1 97.31 200 GLY B N 1
ATOM 4188 C CA . GLY B 1 200 ? 11.977 13.211 5.188 1 97.31 200 GLY B CA 1
ATOM 4189 C C . GLY B 1 200 ? 11.055 12.773 6.309 1 97.31 200 GLY B C 1
ATOM 4190 O O . GLY B 1 200 ? 11.242 13.156 7.465 1 97.31 200 GLY B O 1
ATOM 4191 N N . SER B 1 201 ? 10.047 11.977 5.977 1 98.38 201 SER B N 1
ATOM 4192 C CA . SER B 1 201 ? 9.156 11.445 7.004 1 98.38 201 SER B CA 1
ATOM 4193 C C . SER B 1 201 ? 9.906 10.539 7.977 1 98.38 201 SER B C 1
ATOM 4195 O O . SER B 1 201 ? 9.609 10.531 9.172 1 98.38 201 SER B O 1
ATOM 4197 N N . ALA B 1 202 ? 10.867 9.797 7.43 1 98.69 202 ALA B N 1
ATOM 4198 C CA . ALA B 1 202 ? 11.648 8.891 8.273 1 98.69 202 ALA B CA 1
ATOM 4199 C C . ALA B 1 202 ? 12.43 9.672 9.32 1 98.69 202 ALA B C 1
ATOM 4201 O O . ALA B 1 202 ? 12.719 9.148 10.406 1 98.69 202 ALA B O 1
ATOM 4202 N N . TYR B 1 203 ? 12.766 10.891 9.055 1 98.19 203 TYR B N 1
ATOM 4203 C CA . TYR B 1 203 ? 13.492 11.711 10.023 1 98.19 203 TYR B CA 1
ATOM 4204 C C . TYR B 1 203 ? 12.633 12 11.242 1 98.19 203 TYR B C 1
ATOM 4206 O O . TYR B 1 203 ? 13.148 12.352 12.305 1 98.19 203 TYR B O 1
ATOM 4214 N N . PHE B 1 204 ? 11.352 11.875 11.07 1 98.25 204 PHE B N 1
ATOM 4215 C CA . PHE B 1 204 ? 10.43 12.109 12.18 1 98.25 204 PHE B CA 1
ATOM 4216 C C . PHE B 1 204 ? 10.008 10.797 12.812 1 98.25 204 PHE B C 1
ATOM 4218 O O . PHE B 1 204 ? 9.898 10.695 14.039 1 98.25 204 PHE B O 1
ATOM 4225 N N . TYR B 1 205 ? 9.812 9.758 12.055 1 98.62 205 TYR B N 1
ATOM 4226 C CA . TYR B 1 205 ? 9.164 8.547 12.547 1 98.62 205 TYR B CA 1
ATOM 4227 C C . TYR B 1 205 ? 10.195 7.512 12.977 1 98.62 205 TYR B C 1
ATOM 4229 O O . TYR B 1 205 ? 9.93 6.68 13.844 1 98.62 205 TYR B O 1
ATOM 4237 N N . SER B 1 206 ? 11.336 7.527 12.352 1 98.75 206 SER B N 1
ATOM 4238 C CA . SER B 1 206 ? 12.352 6.512 12.625 1 98.75 206 SER B CA 1
ATOM 4239 C C . SER B 1 206 ? 13.758 7.066 12.422 1 98.75 206 SER B C 1
ATOM 4241 O O . SER B 1 206 ? 14.555 6.492 11.672 1 98.75 206 SER B O 1
ATOM 4243 N N . PRO B 1 207 ? 14.078 8.109 13.125 1 98.12 207 PRO B N 1
ATOM 4244 C CA . PRO B 1 207 ? 15.406 8.695 12.977 1 98.12 207 PRO B CA 1
ATOM 4245 C C . PRO B 1 207 ? 16.516 7.773 13.477 1 98.12 207 PRO B C 1
ATOM 4247 O O . PRO B 1 207 ? 16.312 7.012 14.422 1 98.12 207 PRO B O 1
ATOM 4250 N N . ASN B 1 208 ? 17.594 7.75 12.797 1 98.19 208 ASN B N 1
ATOM 4251 C CA . ASN B 1 208 ? 18.812 7.02 13.156 1 98.19 208 ASN B CA 1
ATOM 4252 C C . ASN B 1 208 ? 20.062 7.723 12.648 1 98.19 208 ASN B C 1
ATOM 4254 O O . ASN B 1 208 ? 20.531 7.438 11.547 1 98.19 208 ASN B O 1
ATOM 4258 N N . PRO B 1 209 ? 20.656 8.594 13.5 1 95.81 209 PRO B N 1
ATOM 4259 C CA . PRO B 1 209 ? 21.797 9.414 13.062 1 95.81 209 PRO B CA 1
ATOM 4260 C C . PRO B 1 209 ? 22.984 8.586 12.617 1 95.81 209 PRO B C 1
ATOM 4262 O O . PRO B 1 209 ? 23.859 9.086 11.898 1 95.81 209 PRO B O 1
ATOM 4265 N N . GLU B 1 210 ? 23.062 7.316 12.93 1 96.62 210 GLU B N 1
ATOM 4266 C CA . GLU B 1 210 ? 24.219 6.477 12.625 1 96.62 210 GLU B CA 1
ATOM 4267 C C . GLU B 1 210 ? 24.094 5.867 11.234 1 96.62 210 GLU B C 1
ATOM 4269 O O . GLU B 1 210 ? 25.078 5.363 10.688 1 96.62 210 GLU B O 1
ATOM 4274 N N . ASN B 1 211 ? 22.922 5.926 10.734 1 96.31 211 ASN B N 1
ATOM 4275 C CA . ASN B 1 211 ? 22.688 5.391 9.391 1 96.31 211 ASN B CA 1
ATOM 4276 C C . ASN B 1 211 ? 23.109 6.383 8.312 1 96.31 211 ASN B C 1
ATOM 4278 O O . ASN B 1 211 ? 23.047 7.598 8.516 1 96.31 211 ASN B O 1
ATOM 4282 N N . ASP B 1 212 ? 23.484 5.977 7.105 1 95.44 212 ASP B N 1
ATOM 4283 C CA . ASP B 1 212 ? 23.953 6.816 6.008 1 95.44 212 ASP B CA 1
ATOM 4284 C C . ASP B 1 212 ? 22.891 7.84 5.605 1 95.44 212 ASP B C 1
ATOM 4286 O O . ASP B 1 212 ? 23.219 8.961 5.215 1 95.44 212 ASP B O 1
ATOM 4290 N N . LEU B 1 213 ? 21.656 7.453 5.762 1 97.56 213 LEU B N 1
ATOM 4291 C CA . LEU B 1 213 ? 20.578 8.352 5.395 1 97.56 213 LEU B CA 1
ATOM 4292 C C . LEU B 1 213 ? 19.969 9 6.633 1 97.56 213 LEU B C 1
ATOM 4294 O O . LEU B 1 213 ? 18.891 9.617 6.555 1 97.56 213 LEU B O 1
ATOM 4298 N N . TYR B 1 214 ? 20.5 8.719 7.805 1 97.62 214 TYR B N 1
ATOM 4299 C CA . TYR B 1 214 ? 20.156 9.305 9.094 1 97.62 214 TYR B CA 1
ATOM 4300 C C . TYR B 1 214 ? 18.797 8.82 9.562 1 97.62 214 TYR B C 1
ATOM 4302 O O . TYR B 1 214 ? 18.125 9.5 10.344 1 97.62 214 TYR B O 1
ATOM 4310 N N . ALA B 1 215 ? 18.328 7.727 9.023 1 98.38 215 ALA B N 1
ATOM 4311 C CA . ALA B 1 215 ? 17.047 7.148 9.422 1 98.38 215 ALA B CA 1
ATOM 4312 C C . ALA B 1 215 ? 16.984 5.664 9.07 1 98.38 215 ALA B C 1
ATOM 4314 O O . ALA B 1 215 ? 17.688 5.203 8.164 1 98.38 215 ALA B O 1
ATOM 4315 N N . ASP B 1 216 ? 16.234 4.941 9.828 1 98.5 216 ASP B N 1
ATOM 4316 C CA . ASP B 1 216 ? 15.812 3.596 9.438 1 98.5 216 ASP B CA 1
ATOM 4317 C C . ASP B 1 216 ? 14.578 3.639 8.539 1 98.5 216 ASP B C 1
ATOM 4319 O O . ASP B 1 216 ? 13.484 3.971 9 1 98.5 216 ASP B O 1
ATOM 4323 N N . LEU B 1 217 ? 14.789 3.291 7.316 1 98.5 217 LEU B N 1
ATOM 4324 C CA . LEU B 1 217 ? 13.68 3.344 6.371 1 98.5 217 LEU B CA 1
ATOM 4325 C C . LEU B 1 217 ? 12.758 2.145 6.551 1 98.5 217 LEU B C 1
ATOM 4327 O O . LEU B 1 217 ? 13.203 1.058 6.918 1 98.5 217 LEU B O 1
ATOM 4331 N N . PRO B 1 218 ? 11.484 2.309 6.27 1 98.38 218 PRO B N 1
ATOM 4332 C CA . PRO B 1 218 ? 10.531 1.21 6.43 1 98.38 218 PRO B CA 1
ATOM 4333 C C . PRO B 1 218 ? 10.594 0.203 5.285 1 98.38 218 PRO B C 1
ATOM 4335 O O . PRO B 1 218 ? 9.844 -0.781 5.281 1 98.38 218 PRO B O 1
ATOM 4338 N N . ILE B 1 219 ? 11.477 0.429 4.297 1 98.31 219 ILE B N 1
ATOM 4339 C CA . ILE B 1 219 ? 11.641 -0.516 3.199 1 98.31 219 ILE B CA 1
ATOM 4340 C C . ILE B 1 219 ? 13.125 -0.791 2.971 1 98.31 219 ILE B C 1
ATOM 4342 O O . ILE B 1 219 ? 13.977 0.034 3.312 1 98.31 219 ILE B O 1
ATOM 4346 N N . ASP B 1 220 ? 13.414 -1.931 2.449 1 97.69 220 ASP B N 1
ATOM 4347 C CA . ASP B 1 220 ? 14.734 -2.264 1.916 1 97.69 220 ASP B CA 1
ATOM 4348 C C . ASP B 1 220 ? 14.961 -1.599 0.561 1 97.69 220 ASP B C 1
ATOM 4350 O O . ASP B 1 220 ? 14.211 -1.833 -0.386 1 97.69 220 ASP B O 1
ATOM 4354 N N . LEU B 1 221 ? 15.953 -0.805 0.427 1 96.5 221 LEU B N 1
ATOM 4355 C CA . LEU B 1 221 ? 16.125 -0.002 -0.78 1 96.5 221 LEU B CA 1
ATOM 4356 C C . LEU B 1 221 ? 16.609 -0.862 -1.941 1 96.5 221 LEU B C 1
ATOM 4358 O O . LEU B 1 221 ? 16.578 -0.429 -3.096 1 96.5 221 LEU B O 1
ATOM 4362 N N . GLU B 1 222 ? 16.984 -2.049 -1.66 1 94.88 222 GLU B N 1
ATOM 4363 C CA . GLU B 1 222 ? 17.391 -2.965 -2.721 1 94.88 222 GLU B CA 1
ATOM 4364 C C . GLU B 1 222 ? 16.203 -3.699 -3.309 1 94.88 222 GLU B C 1
ATOM 4366 O O . GLU B 1 222 ? 16.078 -3.834 -4.527 1 94.88 222 GLU B O 1
ATOM 4371 N N . THR B 1 223 ? 15.25 -4.117 -2.439 1 97.56 223 THR B N 1
ATOM 4372 C CA . THR B 1 223 ? 14.188 -5.004 -2.891 1 97.56 223 THR B CA 1
ATOM 4373 C C . THR B 1 223 ? 12.836 -4.293 -2.852 1 97.56 223 THR B C 1
ATOM 4375 O O . THR B 1 223 ? 11.906 -4.676 -3.562 1 97.56 223 THR B O 1
ATOM 4378 N N . GLY B 1 224 ? 12.742 -3.289 -1.983 1 97.69 224 GLY B N 1
ATOM 4379 C CA . GLY B 1 224 ? 11.461 -2.646 -1.737 1 97.69 224 GLY B CA 1
ATOM 4380 C C . GLY B 1 224 ? 10.664 -3.311 -0.633 1 97.69 224 GLY B C 1
ATOM 4381 O O . GLY B 1 224 ? 9.602 -2.816 -0.243 1 97.69 224 GLY B O 1
ATOM 4382 N N . GLY B 1 225 ? 11.156 -4.445 -0.144 1 98 225 GLY B N 1
ATOM 4383 C CA . GLY B 1 225 ? 10.438 -5.152 0.903 1 98 225 GLY B CA 1
ATOM 4384 C C . GLY B 1 225 ? 10.227 -4.316 2.152 1 98 225 GLY B C 1
ATOM 4385 O O . GLY B 1 225 ? 11.117 -3.572 2.564 1 98 225 GLY B O 1
ATOM 4386 N N . ILE B 1 226 ? 9.117 -4.395 2.766 1 97.69 226 ILE B N 1
ATOM 4387 C CA . ILE B 1 226 ? 8.75 -3.617 3.943 1 97.69 226 ILE B CA 1
ATOM 4388 C C . ILE B 1 226 ? 9.406 -4.223 5.184 1 97.69 226 ILE B C 1
ATOM 4390 O O . ILE B 1 226 ? 9.344 -5.438 5.395 1 97.69 226 ILE B O 1
ATOM 4394 N N . ARG B 1 227 ? 10.07 -3.398 5.895 1 97.56 227 ARG B N 1
ATOM 4395 C CA . ARG B 1 227 ? 10.609 -3.754 7.203 1 97.56 227 ARG B CA 1
ATOM 4396 C C . ARG B 1 227 ? 9.555 -3.57 8.297 1 97.56 227 ARG B C 1
ATOM 4398 O O . ARG B 1 227 ? 9.336 -2.455 8.766 1 97.56 227 ARG B O 1
ATOM 4405 N N . ARG B 1 228 ? 9.016 -4.629 8.734 1 95.38 228 ARG B N 1
ATOM 4406 C CA . ARG B 1 228 ? 7.785 -4.648 9.516 1 95.38 228 ARG B CA 1
ATOM 4407 C C . ARG B 1 228 ? 7.934 -3.826 10.789 1 95.38 228 ARG B C 1
ATOM 4409 O O . ARG B 1 228 ? 7.047 -3.041 11.133 1 95.38 228 ARG B O 1
ATOM 4416 N N . GLU B 1 229 ? 8.992 -4.023 11.492 1 97.25 229 GLU B N 1
ATOM 4417 C CA . GLU B 1 229 ? 9.172 -3.344 12.773 1 97.25 229 GLU B CA 1
ATOM 4418 C C . GLU B 1 229 ? 9.195 -1.828 12.594 1 97.25 229 GLU B C 1
ATOM 4420 O O . GLU B 1 229 ? 8.555 -1.099 13.352 1 97.25 229 GLU B O 1
ATOM 4425 N N . ILE B 1 230 ? 9.898 -1.341 11.602 1 98.62 230 ILE B N 1
ATOM 4426 C CA . ILE B 1 230 ? 10.008 0.09 11.336 1 98.62 230 ILE B CA 1
ATOM 4427 C C . ILE B 1 230 ? 8.664 0.62 10.828 1 98.62 230 ILE B C 1
ATOM 4429 O O . ILE B 1 230 ? 8.227 1.699 11.234 1 98.62 230 ILE B O 1
ATOM 4433 N N . TRP B 1 231 ? 8.023 -0.171 9.969 1 98.12 231 TRP B N 1
ATOM 4434 C CA . TRP B 1 231 ? 6.738 0.235 9.406 1 98.12 231 TRP B CA 1
ATOM 4435 C C . TRP B 1 231 ? 5.684 0.362 10.508 1 98.12 231 TRP B C 1
ATOM 4437 O O . TRP B 1 231 ? 4.875 1.292 10.492 1 98.12 231 TRP B O 1
ATOM 4447 N N . GLU B 1 232 ? 5.688 -0.559 11.422 1 97.5 232 GLU B N 1
ATOM 4448 C CA . GLU B 1 232 ? 4.754 -0.486 12.539 1 97.5 232 GLU B CA 1
ATOM 4449 C C . GLU B 1 232 ? 4.98 0.777 13.367 1 97.5 232 GLU B C 1
ATOM 4451 O O . GLU B 1 232 ? 4.027 1.368 13.883 1 97.5 232 GLU B O 1
ATOM 4456 N N . LYS B 1 233 ? 6.219 1.149 13.492 1 98.25 233 LYS B N 1
ATOM 4457 C CA . LYS B 1 233 ? 6.52 2.41 14.164 1 98.25 233 LYS B CA 1
ATOM 4458 C C . LYS B 1 233 ? 5.906 3.59 13.414 1 98.25 233 LYS B C 1
ATOM 4460 O O . LYS B 1 233 ? 5.297 4.473 14.031 1 98.25 233 LYS B O 1
ATOM 4465 N N . TRP B 1 234 ? 6.047 3.611 12.109 1 98.75 234 TRP B N 1
ATOM 4466 C CA . TRP B 1 234 ? 5.422 4.656 11.297 1 98.75 234 TRP B CA 1
ATOM 4467 C C . TRP B 1 234 ? 3.912 4.688 11.523 1 98.75 234 TRP B C 1
ATOM 4469 O O . TRP B 1 234 ? 3.334 5.758 11.734 1 98.75 234 TRP B O 1
ATOM 4479 N N . LEU B 1 235 ? 3.305 3.512 11.523 1 97.81 235 LEU B N 1
ATOM 4480 C CA . LEU B 1 235 ? 1.853 3.4 11.602 1 97.81 235 LEU B CA 1
ATOM 4481 C C . LEU B 1 235 ? 1.343 3.879 12.953 1 97.81 235 LEU B C 1
ATOM 4483 O O . LEU B 1 235 ? 0.191 4.305 13.078 1 97.81 235 LEU B O 1
ATOM 4487 N N . SER B 1 236 ? 2.18 3.852 13.969 1 98.19 236 SER B N 1
ATOM 4488 C CA . SER B 1 236 ? 1.763 4.301 15.297 1 98.19 236 SER B CA 1
ATOM 4489 C C . SER B 1 236 ? 1.5 5.805 15.312 1 98.19 236 SER B C 1
ATOM 4491 O O . SER B 1 236 ? 0.812 6.312 16.203 1 98.19 236 SER B O 1
ATOM 4493 N N . TYR B 1 237 ? 2.029 6.523 14.297 1 98.5 237 TYR B N 1
ATOM 4494 C CA . TYR B 1 237 ? 1.812 7.965 14.203 1 98.5 237 TYR B CA 1
ATOM 4495 C C . TYR B 1 237 ? 0.588 8.273 13.352 1 98.5 237 TYR B C 1
ATOM 4497 O O . TYR B 1 237 ? 0.135 9.422 13.297 1 98.5 237 TYR B O 1
ATOM 4505 N N . ASP B 1 238 ? 0.046 7.309 12.656 1 98.56 238 ASP B N 1
ATOM 4506 C CA . ASP B 1 238 ? -1.052 7.477 11.703 1 98.56 238 ASP B CA 1
ATOM 4507 C C . ASP B 1 238 ? -2.344 7.855 12.422 1 98.56 238 ASP B C 1
ATOM 4509 O O . ASP B 1 238 ? -2.877 7.07 13.211 1 98.56 238 ASP B O 1
ATOM 4513 N N . PRO B 1 239 ? -2.936 8.984 12.062 1 98.75 239 PRO B N 1
ATOM 4514 C CA . PRO B 1 239 ? -4.133 9.461 12.766 1 98.75 239 PRO B CA 1
ATOM 4515 C C . PRO B 1 239 ? -5.293 8.469 12.688 1 98.75 239 PRO B C 1
ATOM 4517 O O . PRO B 1 239 ? -6 8.266 13.68 1 98.75 239 PRO B O 1
ATOM 4520 N N . ALA B 1 240 ? -5.484 7.848 11.547 1 97.81 240 ALA B N 1
ATOM 4521 C CA . ALA B 1 240 ? -6.582 6.902 11.383 1 97.81 240 ALA B CA 1
ATOM 4522 C C . ALA B 1 240 ? -6.395 5.68 12.273 1 97.81 240 ALA B C 1
ATOM 4524 O O . ALA B 1 240 ? -7.352 4.941 12.531 1 97.81 240 ALA B O 1
ATOM 4525 N N . LYS B 1 241 ? -5.215 5.488 12.719 1 97.12 241 LYS B N 1
ATOM 4526 C CA . LYS B 1 241 ? -4.922 4.316 13.531 1 97.12 241 LYS B CA 1
ATOM 4527 C C . LYS B 1 241 ? -4.852 4.676 15.016 1 97.12 241 LYS B C 1
ATOM 4529 O O . LYS B 1 241 ? -5.258 3.889 15.875 1 97.12 241 LYS B O 1
ATOM 4534 N N . ASN B 1 242 ? -4.348 5.824 15.352 1 98.06 242 ASN B N 1
ATOM 4535 C CA . ASN B 1 242 ? -4.066 6.086 16.766 1 98.06 242 ASN B CA 1
ATOM 4536 C C . ASN B 1 242 ? -5.141 6.957 17.391 1 98.06 242 ASN B C 1
ATOM 4538 O O . ASN B 1 242 ? -5.098 7.227 18.594 1 98.06 242 ASN B O 1
ATOM 4542 N N . VAL B 1 243 ? -6.152 7.371 16.641 1 98.62 243 VAL B N 1
ATOM 4543 C CA . VAL B 1 243 ? -7.176 8.312 17.078 1 98.62 243 VAL B CA 1
ATOM 4544 C C . VAL B 1 243 ? -7.863 7.773 18.328 1 98.62 243 VAL B C 1
ATOM 4546 O O . VAL B 1 243 ? -8.195 8.539 19.25 1 98.62 243 VAL B O 1
ATOM 4549 N N . VAL B 1 244 ? -8.062 6.484 18.469 1 97.69 244 VAL B N 1
ATOM 4550 C CA . VAL B 1 244 ? -8.789 5.898 19.578 1 97.69 244 VAL B CA 1
ATOM 4551 C C . VAL B 1 244 ? -7.988 6.082 20.875 1 97.69 244 VAL B C 1
ATOM 4553 O O . VAL B 1 244 ? -8.562 6.242 21.953 1 97.69 244 VAL B O 1
ATOM 4556 N N . ASN B 1 245 ? -6.684 6.113 20.734 1 98.25 245 ASN B N 1
ATOM 4557 C CA . ASN B 1 245 ? -5.809 6.301 21.891 1 98.25 245 ASN B CA 1
ATOM 4558 C C . ASN B 1 245 ? -5.898 7.723 22.438 1 98.25 245 ASN B C 1
ATOM 4560 O O . ASN B 1 245 ? -5.445 7.988 23.562 1 98.25 245 ASN B O 1
ATOM 4564 N N . TYR B 1 246 ? -6.52 8.625 21.656 1 98.5 246 TYR B N 1
ATOM 4565 C CA . TYR B 1 246 ? -6.562 10.031 22.062 1 98.5 246 TYR B CA 1
ATOM 4566 C C . TYR B 1 246 ? -8 10.484 22.281 1 98.5 246 TYR B C 1
ATOM 4568 O O . TYR B 1 246 ? -8.312 11.672 22.125 1 98.5 246 TYR B O 1
ATOM 4576 N N . ARG B 1 247 ? -8.844 9.594 22.594 1 98.31 247 ARG B N 1
ATOM 4577 C CA . ARG B 1 247 ? -10.258 9.875 22.781 1 98.31 247 ARG B CA 1
ATOM 4578 C C . ARG B 1 247 ? -10.469 10.977 23.797 1 98.31 247 ARG B C 1
ATOM 4580 O O . ARG B 1 247 ? -11.211 11.93 23.562 1 98.31 247 ARG B O 1
ATOM 4587 N N . ASP B 1 248 ? -9.859 10.906 24.969 1 98.38 248 ASP B N 1
ATOM 4588 C CA . ASP B 1 248 ? -10.062 11.875 26.047 1 98.38 248 ASP B CA 1
ATOM 4589 C C . ASP B 1 248 ? -9.547 13.258 25.656 1 98.38 248 ASP B C 1
ATOM 4591 O O . ASP B 1 248 ? -10.164 14.273 25.969 1 98.38 248 ASP B O 1
ATOM 4595 N N . GLU B 1 249 ? -8.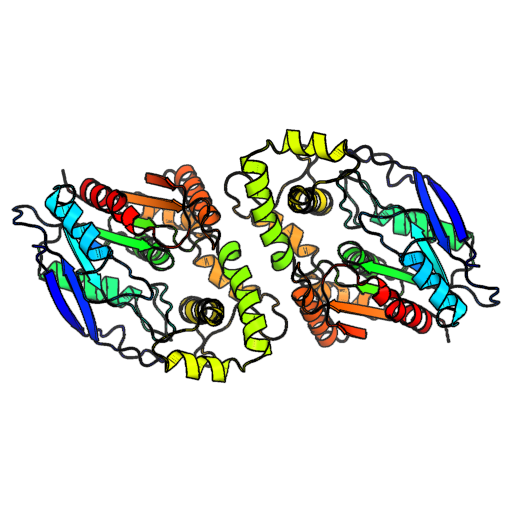391 13.273 24.984 1 98.62 249 GLU B N 1
ATOM 4596 C CA . GLU B 1 249 ? -7.828 14.539 24.531 1 98.62 249 GLU B CA 1
ATOM 4597 C C . GLU B 1 249 ? -8.719 15.188 23.469 1 98.62 249 GLU B C 1
ATOM 4599 O O . GLU B 1 249 ? -8.938 16.391 23.484 1 98.62 249 GLU B O 1
ATOM 4604 N N . LEU B 1 250 ? -9.258 14.383 22.578 1 98.75 250 LEU B N 1
ATOM 4605 C CA . LEU B 1 250 ? -10.102 14.875 21.5 1 98.75 250 LEU B CA 1
ATOM 4606 C C . LEU B 1 250 ? -11.422 15.406 22.047 1 98.75 250 LEU B C 1
ATOM 4608 O O . LEU B 1 250 ? -11.977 16.375 21.516 1 98.75 250 LEU B O 1
ATOM 4612 N N . LYS B 1 251 ? -11.875 14.859 23.109 1 97.88 251 LYS B N 1
ATOM 4613 C CA . LYS B 1 251 ? -13.117 15.305 23.734 1 97.88 251 LYS B CA 1
ATOM 4614 C C . LYS B 1 251 ? -12.977 16.703 24.312 1 97.88 251 LYS B C 1
ATOM 4616 O O . LYS B 1 251 ? -13.961 17.422 24.469 1 97.88 251 LYS B O 1
ATOM 4621 N N . ARG B 1 252 ? -11.781 17.062 24.594 1 97.31 252 ARG B N 1
ATOM 4622 C CA . ARG B 1 252 ? -11.523 18.359 25.203 1 97.31 252 ARG B CA 1
ATOM 4623 C C . ARG B 1 252 ? -11.469 19.453 24.141 1 97.31 252 ARG B C 1
ATOM 4625 O O . ARG B 1 252 ? -11.523 20.641 24.453 1 97.31 252 ARG B O 1
ATOM 4632 N N . MET B 1 253 ? -11.375 19.062 22.938 1 98.31 253 MET B N 1
ATOM 4633 C CA . MET B 1 253 ? -11.273 20.031 21.859 1 98.31 253 MET B CA 1
ATOM 4634 C C . MET B 1 253 ? -12.594 20.781 21.656 1 98.31 253 MET B C 1
ATOM 4636 O O . MET B 1 253 ? -13.664 20.156 21.719 1 98.31 253 MET B O 1
ATOM 4640 N N . LYS B 1 254 ? -12.508 22.047 21.453 1 98.25 254 LYS B N 1
ATOM 4641 C CA . LYS B 1 254 ? -13.688 22.875 21.234 1 98.25 254 LYS B CA 1
ATOM 4642 C C . LYS B 1 254 ? -14.109 22.859 19.781 1 98.25 254 LYS B C 1
ATOM 4644 O O . LYS B 1 254 ? -15.289 23.047 19.453 1 98.25 254 LYS B O 1
ATOM 4649 N N . GLY B 1 255 ? -13.203 22.656 18.906 1 98.5 255 GLY B N 1
ATOM 4650 C CA . GLY B 1 255 ? -13.484 22.656 17.484 1 98.5 255 GLY B CA 1
ATOM 4651 C C . GLY B 1 255 ? -12.555 21.734 16.688 1 98.5 255 GLY B C 1
ATOM 4652 O O . GLY B 1 255 ? -11.336 21.859 16.781 1 98.5 255 GLY B O 1
ATOM 4653 N N . ILE B 1 256 ? -13.141 20.781 15.953 1 98.94 256 ILE B N 1
ATOM 4654 C CA . ILE B 1 256 ? -12.406 19.891 15.062 1 98.94 256 ILE B CA 1
ATOM 4655 C C . ILE B 1 256 ? -13.016 19.953 13.664 1 98.94 256 ILE B C 1
ATOM 4657 O O . ILE B 1 256 ? -14.211 19.688 13.492 1 98.94 256 ILE B O 1
ATOM 4661 N N . TYR B 1 257 ? -12.211 20.328 12.672 1 98.94 257 TYR B N 1
ATOM 4662 C CA . TYR B 1 257 ? -12.633 20.422 11.273 1 98.94 257 TYR B CA 1
ATOM 4663 C C . TYR B 1 257 ? -11.797 19.5 10.391 1 98.94 257 TYR B C 1
ATOM 4665 O O . TYR B 1 257 ? -10.562 19.578 10.398 1 98.94 257 TYR B O 1
ATOM 4673 N N . LEU B 1 258 ? -12.438 18.609 9.695 1 98.88 258 LEU B N 1
ATOM 4674 C CA . LEU B 1 258 ? -11.789 17.719 8.742 1 98.88 258 LEU B CA 1
ATOM 4675 C C . LEU B 1 258 ? -12.383 17.891 7.344 1 98.88 258 LEU B C 1
ATOM 4677 O O . LEU B 1 258 ? -13.594 18.031 7.191 1 98.88 258 LEU B O 1
ATOM 4681 N N . ASP B 1 259 ? -11.516 17.891 6.309 1 98.81 259 ASP B N 1
ATOM 4682 C CA . ASP B 1 259 ? -12.062 17.828 4.961 1 98.81 259 ASP B CA 1
ATOM 4683 C C . ASP B 1 259 ? -11.078 17.203 3.986 1 98.81 259 ASP B C 1
ATOM 4685 O O . ASP B 1 259 ? -9.914 16.984 4.328 1 98.81 259 ASP B O 1
ATOM 4689 N N . VAL B 1 260 ? -11.547 16.766 2.855 1 98.69 260 VAL B N 1
ATOM 4690 C CA . VAL B 1 260 ? -10.711 16.125 1.854 1 98.69 260 VAL B CA 1
ATOM 4691 C C . VAL B 1 260 ? -11.43 16.109 0.507 1 98.69 260 VAL B C 1
ATOM 4693 O O . VAL B 1 260 ? -12.656 16.047 0.454 1 98.69 260 VAL B O 1
ATOM 4696 N N . GLY B 1 261 ? -10.602 16.188 -0.556 1 98.12 261 GLY B N 1
ATOM 4697 C CA . GLY B 1 261 ? -11.133 15.984 -1.892 1 98.12 261 GLY B CA 1
ATOM 4698 C C . GLY B 1 261 ? -11.312 14.516 -2.244 1 98.12 261 GLY B C 1
ATOM 4699 O O . GLY B 1 261 ? -10.453 13.688 -1.932 1 98.12 261 GLY B O 1
ATOM 4700 N N . ASN B 1 262 ? -12.32 14.18 -2.973 1 95.56 262 ASN B N 1
ATOM 4701 C CA . ASN B 1 262 ? -12.617 12.797 -3.311 1 95.56 262 ASN B CA 1
ATOM 4702 C C . ASN B 1 262 ? -11.766 12.305 -4.48 1 95.56 262 ASN B C 1
ATOM 4704 O O . ASN B 1 262 ? -11.812 11.133 -4.836 1 95.56 262 ASN B O 1
ATOM 4708 N N . LYS B 1 263 ? -11.008 13.188 -5.027 1 95.31 263 LYS B N 1
ATOM 4709 C CA . LYS B 1 263 ? -10.086 12.836 -6.102 1 95.31 263 LYS B CA 1
ATOM 4710 C C . LYS B 1 263 ? -8.641 13.117 -5.699 1 95.31 263 LYS B C 1
ATOM 4712 O O . LYS B 1 263 ? -7.797 13.406 -6.551 1 95.31 263 LYS B O 1
ATOM 4717 N N . ASP B 1 264 ? -8.422 13.133 -4.43 1 96.5 264 ASP B N 1
ATOM 4718 C CA . ASP B 1 264 ? -7.086 13.414 -3.918 1 96.5 264 ASP B CA 1
ATOM 4719 C C . ASP B 1 264 ? -6.062 12.43 -4.48 1 96.5 264 ASP B C 1
ATOM 4721 O O . ASP B 1 264 ? -6.203 11.219 -4.312 1 96.5 264 ASP B O 1
ATOM 4725 N N . GLU B 1 265 ? -5.012 12.914 -5.066 1 93.44 265 GLU B N 1
ATOM 4726 C CA . GLU B 1 265 ? -4.023 12.125 -5.793 1 93.44 265 GLU B CA 1
ATOM 4727 C C . GLU B 1 265 ? -3.238 11.219 -4.852 1 93.44 265 GLU B C 1
ATOM 4729 O O . GLU B 1 265 ? -2.625 10.242 -5.289 1 93.44 265 GLU B O 1
ATOM 4734 N N . TYR B 1 266 ? -3.209 11.445 -3.545 1 94.38 266 TYR B N 1
ATOM 4735 C CA . TYR B 1 266 ? -2.49 10.633 -2.568 1 94.38 266 TYR B CA 1
ATOM 4736 C C . TYR B 1 266 ? -3.443 9.703 -1.823 1 94.38 266 TYR B C 1
ATOM 4738 O O . TYR B 1 266 ? -3.055 9.062 -0.846 1 94.38 266 TYR B O 1
ATOM 4746 N N . ASN B 1 267 ? -4.676 9.695 -2.271 1 96.25 267 ASN B N 1
ATOM 4747 C CA . ASN B 1 267 ? -5.734 8.867 -1.708 1 96.25 267 ASN B CA 1
ATOM 4748 C C . ASN B 1 267 ? -5.996 9.211 -0.244 1 96.25 267 ASN B C 1
ATOM 4750 O O . A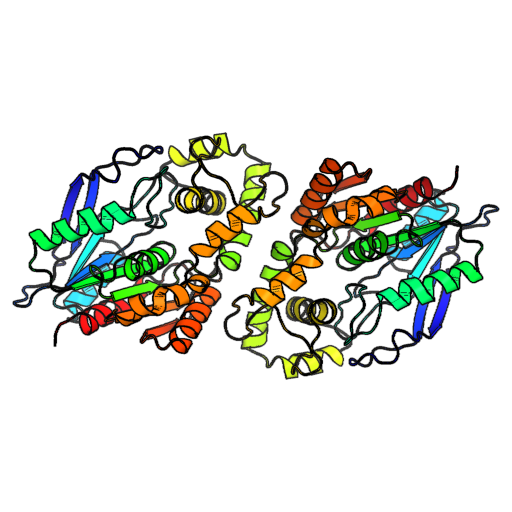SN B 1 267 ? -6.297 8.328 0.56 1 96.25 267 ASN B O 1
ATOM 4754 N N . LEU B 1 268 ? -5.887 10.453 0.112 1 97.94 268 LEU B N 1
ATOM 4755 C CA . LEU B 1 268 ? -6.051 10.859 1.504 1 97.94 268 LEU B CA 1
ATOM 4756 C C . LEU B 1 268 ? -7.52 10.836 1.908 1 97.94 268 LEU B C 1
ATOM 4758 O O . LEU B 1 268 ? -7.844 10.906 3.096 1 97.94 268 LEU B O 1
ATOM 4762 N N . PHE B 1 269 ? -8.422 10.695 0.888 1 97.81 269 PHE B N 1
ATOM 4763 C CA . PHE B 1 269 ? -9.836 10.547 1.219 1 97.81 269 PHE B CA 1
ATOM 4764 C C . PHE B 1 269 ? -10.062 9.289 2.055 1 97.81 269 PHE B C 1
ATOM 4766 O O . PHE B 1 269 ? -10.945 9.258 2.91 1 97.81 269 PHE B O 1
ATOM 4773 N N . VAL B 1 270 ? -9.211 8.242 1.892 1 98.25 270 VAL B N 1
ATOM 4774 C CA . VAL B 1 270 ? -9.328 7.035 2.703 1 98.25 270 VAL B CA 1
ATOM 4775 C C . VAL B 1 270 ? -9.039 7.363 4.164 1 98.25 270 VAL B C 1
ATOM 4777 O O . VAL B 1 270 ? -9.789 6.965 5.059 1 98.25 270 VAL B O 1
ATOM 4780 N N . GLY B 1 271 ? -7.953 8.055 4.383 1 98.38 271 GLY B N 1
ATOM 4781 C CA . GLY B 1 271 ? -7.57 8.422 5.738 1 98.38 271 GLY B CA 1
ATOM 4782 C C . GLY B 1 271 ? -8.578 9.32 6.418 1 98.38 271 GLY B C 1
ATOM 4783 O O . GLY B 1 271 ? -8.922 9.117 7.586 1 98.38 271 GLY B O 1
ATOM 4784 N N . MET B 1 272 ? -9.062 10.305 5.695 1 98.62 272 MET B N 1
ATOM 4785 C CA . MET B 1 272 ? -10 11.258 6.281 1 98.62 272 MET B CA 1
ATOM 4786 C C . MET B 1 272 ? -11.344 10.594 6.578 1 98.62 272 MET B C 1
ATOM 4788 O O . MET B 1 272 ? -11.938 10.836 7.629 1 98.62 272 MET B O 1
ATOM 4792 N N . ARG B 1 273 ? -11.828 9.742 5.645 1 98.44 273 ARG B N 1
ATOM 4793 C CA . ARG B 1 273 ? -13.062 9 5.883 1 98.44 273 ARG B CA 1
ATOM 4794 C C . ARG B 1 273 ? -12.922 8.078 7.086 1 98.44 273 ARG B C 1
ATOM 4796 O O . ARG B 1 273 ? -13.836 7.977 7.906 1 98.44 273 ARG B O 1
ATOM 4803 N N . THR B 1 274 ? -11.797 7.41 7.156 1 98.69 274 THR B N 1
ATOM 4804 C CA . THR B 1 274 ? -11.555 6.484 8.258 1 98.69 274 THR B CA 1
ATOM 4805 C C . THR B 1 274 ? -11.477 7.227 9.586 1 98.69 274 THR B C 1
ATOM 4807 O O . THR B 1 274 ? -12.062 6.793 10.578 1 98.69 274 THR B O 1
ATOM 4810 N N . LEU B 1 275 ? -10.789 8.344 9.562 1 98.75 275 LEU B N 1
ATOM 4811 C CA . LEU B 1 275 ? -10.68 9.164 10.758 1 98.75 275 LEU B CA 1
ATOM 4812 C C . LEU B 1 275 ? -12.055 9.672 11.195 1 98.75 275 LEU B C 1
ATOM 4814 O O . LEU B 1 275 ? -12.391 9.617 12.375 1 98.75 275 LEU B O 1
ATOM 4818 N N . HIS B 1 276 ? -12.82 10.172 10.273 1 98.75 276 HIS B N 1
ATOM 4819 C CA . HIS B 1 276 ? -14.172 10.641 10.539 1 98.75 276 HIS B CA 1
ATOM 4820 C C . HIS B 1 276 ? -15.023 9.547 11.172 1 98.75 276 HIS B C 1
ATOM 4822 O O . HIS B 1 276 ? -15.672 9.773 12.203 1 98.75 276 HIS B O 1
ATOM 4828 N N . LYS B 1 277 ? -15.016 8.414 10.594 1 98.56 277 LYS B N 1
ATOM 4829 C CA . LYS B 1 277 ? -15.812 7.297 11.102 1 98.56 277 LYS B CA 1
ATOM 4830 C C . LYS B 1 277 ? -15.383 6.906 12.508 1 98.56 277 LYS B C 1
ATOM 4832 O O . LYS B 1 277 ? -16.234 6.73 13.391 1 98.56 277 LYS B O 1
ATOM 4837 N N . ARG B 1 278 ? -14.133 6.766 12.734 1 98.44 278 ARG B N 1
ATOM 4838 C CA . ARG B 1 278 ? -13.633 6.344 14.039 1 98.44 278 ARG B CA 1
ATOM 4839 C C . ARG B 1 278 ? -13.93 7.395 15.109 1 98.44 278 ARG B C 1
ATOM 4841 O O . ARG B 1 278 ? -14.289 7.051 16.234 1 98.44 278 ARG B O 1
ATOM 4848 N N . MET B 1 279 ? -13.711 8.672 14.734 1 98.75 279 MET B N 1
ATOM 4849 C CA . MET B 1 279 ? -14.047 9.742 15.68 1 98.75 279 MET B CA 1
ATOM 4850 C C . MET B 1 279 ? -15.523 9.695 16.047 1 98.75 279 MET B C 1
ATOM 4852 O O . MET B 1 279 ? -15.883 9.844 17.219 1 98.75 279 MET B O 1
ATOM 4856 N N . SER B 1 280 ? -16.375 9.469 15.055 1 98.62 280 SER B N 1
ATOM 4857 C CA . SER B 1 280 ? -17.812 9.367 15.289 1 98.62 280 SER B CA 1
ATOM 4858 C C . SER B 1 280 ? -18.141 8.188 16.203 1 98.62 280 SER B C 1
ATOM 4860 O O . SER B 1 280 ? -18.969 8.312 17.109 1 98.62 280 SER B O 1
ATOM 4862 N N . GLU B 1 281 ? -17.5 7.113 16.016 1 98 281 GLU B N 1
ATOM 4863 C CA . GLU B 1 281 ? -17.75 5.898 16.781 1 98 281 GLU B CA 1
ATOM 4864 C C . GLU B 1 281 ? -17.375 6.082 18.25 1 98 281 GLU B C 1
ATOM 4866 O O . GLU B 1 281 ? -18 5.477 19.125 1 98 281 GLU B O 1
ATOM 4871 N N . ILE B 1 282 ? -16.391 6.914 18.5 1 97.81 282 ILE B N 1
ATOM 4872 C CA . ILE B 1 282 ? -15.953 7.074 19.875 1 97.81 282 ILE B CA 1
ATOM 4873 C C . ILE B 1 282 ? -16.562 8.352 20.469 1 97.81 282 ILE B C 1
ATOM 4875 O O . ILE B 1 282 ? -16.125 8.828 21.516 1 97.81 282 ILE B O 1
ATOM 4879 N N . GLY B 1 283 ? -17.375 9.047 19.734 1 98.12 283 GLY B N 1
ATOM 4880 C CA . GLY B 1 283 ? -18.188 10.133 20.266 1 98.12 283 GLY B CA 1
ATOM 4881 C C . GLY B 1 283 ? -17.5 11.477 20.234 1 98.12 283 GLY B C 1
ATOM 4882 O O . GLY B 1 283 ? -17.75 12.336 21.078 1 98.12 283 GLY B O 1
ATOM 4883 N N . ILE B 1 284 ? -16.625 11.664 19.297 1 98.69 284 ILE B N 1
ATOM 4884 C CA . ILE B 1 284 ? -15.922 12.938 19.188 1 98.69 284 ILE B CA 1
ATOM 4885 C C . ILE B 1 284 ? -16.688 13.875 18.25 1 98.69 284 ILE B C 1
ATOM 4887 O O . ILE B 1 284 ? -16.922 13.539 17.094 1 98.69 284 ILE B O 1
ATOM 4891 N N . SER B 1 285 ? -17.078 15.031 18.781 1 98.31 285 SER B N 1
ATOM 4892 C CA . SER B 1 285 ? -17.734 16.047 17.969 1 98.31 285 SER B CA 1
ATOM 4893 C C . SER B 1 285 ? -16.75 16.672 16.984 1 98.31 285 SER B C 1
ATOM 4895 O O . SER B 1 285 ? -15.664 17.109 17.375 1 98.31 285 SER B O 1
ATOM 4897 N N . HIS B 1 286 ? -17.109 16.641 15.711 1 98.81 286 HIS B N 1
ATOM 4898 C CA . HIS B 1 286 ? -16.281 17.266 14.68 1 98.81 286 HIS B CA 1
ATOM 4899 C C . HIS B 1 286 ? -17.094 17.562 13.422 1 98.81 286 HIS B C 1
ATOM 4901 O O . HIS B 1 286 ? -18.188 17.016 13.25 1 98.81 286 HIS B O 1
ATOM 4907 N N . GLU B 1 287 ? -16.625 18.484 12.617 1 98.75 287 GLU B N 1
ATOM 4908 C CA . GLU B 1 287 ? -17.156 18.734 11.281 1 98.75 287 GLU B CA 1
ATOM 4909 C C . GLU B 1 287 ? -16.344 18 10.211 1 98.75 287 GLU B C 1
ATOM 4911 O O . GLU B 1 287 ? -15.117 18.031 10.242 1 98.75 287 GLU B O 1
ATOM 4916 N N . PHE B 1 288 ? -17.031 17.312 9.336 1 98.75 288 PHE B N 1
ATOM 4917 C CA . PHE B 1 288 ? -16.391 16.609 8.234 1 98.75 288 PHE B CA 1
ATOM 4918 C C . PHE B 1 288 ? -17 17.016 6.898 1 98.75 288 PHE B C 1
ATOM 4920 O O . PHE B 1 288 ? -18.234 17 6.75 1 98.75 288 PHE B O 1
ATOM 4927 N N . LYS B 1 289 ? -16.125 17.375 5.922 1 98.56 289 LYS B N 1
ATOM 4928 C CA . LYS B 1 289 ? -16.578 17.734 4.578 1 98.56 289 LYS B CA 1
ATOM 4929 C C . LYS B 1 289 ? -15.742 17.031 3.514 1 98.56 289 LYS B C 1
ATOM 4931 O O . LYS B 1 289 ? -14.516 16.984 3.611 1 98.56 289 LYS B O 1
ATOM 4936 N N . GLU B 1 290 ? -16.391 16.438 2.578 1 97.69 290 GLU B N 1
ATOM 4937 C CA . GLU B 1 290 ? -15.742 15.969 1.356 1 97.69 290 GLU B CA 1
ATOM 4938 C C . GLU B 1 290 ? -16.125 16.844 0.161 1 97.69 290 GLU B C 1
ATOM 4940 O O . GLU B 1 290 ? -17.281 17.25 0.022 1 97.69 290 GLU B O 1
ATOM 4945 N N . PHE B 1 291 ? -15.18 17.219 -0.616 1 97.81 291 PHE B N 1
ATOM 4946 C CA . PHE B 1 291 ? -15.445 18.062 -1.771 1 97.81 291 PHE B CA 1
ATOM 4947 C C . PHE B 1 291 ? -14.914 17.422 -3.049 1 97.81 291 PHE B C 1
ATOM 4949 O O . PHE B 1 291 ? -14.141 16.469 -2.994 1 97.81 291 PHE B O 1
ATOM 4956 N N . SER B 1 292 ? -15.414 17.969 -4.184 1 96.56 292 SER B N 1
ATOM 4957 C CA . SER B 1 292 ? -14.922 17.5 -5.477 1 96.56 292 SER B CA 1
ATOM 4958 C C . SER B 1 292 ? -13.617 18.188 -5.855 1 96.56 292 SER B C 1
ATOM 4960 O O . SER B 1 292 ? -13.625 19.375 -6.211 1 96.56 292 SER B O 1
ATOM 4962 N N . GLY B 1 293 ? -12.508 17.484 -5.656 1 96.75 293 GLY B N 1
ATOM 4963 C CA . GLY B 1 293 ? -11.219 18.078 -5.961 1 96.75 293 GLY B CA 1
ATOM 4964 C C . GLY B 1 293 ? -10.047 17.188 -5.566 1 96.75 293 GLY B C 1
ATOM 4965 O O . GLY B 1 293 ? -10.25 16.109 -5 1 96.75 293 GLY B O 1
ATOM 4966 N N . GLY B 1 294 ? -8.875 17.578 -6.008 1 96.06 294 GLY B N 1
ATOM 4967 C CA . GLY B 1 294 ? -7.652 16.844 -5.727 1 96.06 294 GLY B CA 1
ATOM 4968 C C . GLY B 1 294 ? -6.859 17.422 -4.566 1 96.06 294 GLY B C 1
ATOM 4969 O O . GLY B 1 294 ? -7.418 18.094 -3.703 1 96.06 294 GLY B O 1
ATOM 4970 N N . HIS B 1 295 ? -5.594 17.047 -4.492 1 94.12 295 HIS B N 1
ATOM 4971 C CA . HIS B 1 295 ? -4.707 17.438 -3.398 1 94.12 295 HIS B CA 1
ATOM 4972 C C . HIS B 1 295 ? -4.258 18.891 -3.549 1 94.12 295 HIS B C 1
ATOM 4974 O O . HIS B 1 295 ? -3.977 19.562 -2.553 1 94.12 295 HIS B O 1
ATOM 4980 N N . PHE B 1 296 ? -4.188 19.328 -4.762 1 92.62 296 PHE B N 1
ATOM 4981 C CA . PHE B 1 296 ? -3.568 20.609 -5.047 1 92.62 296 PHE B CA 1
ATOM 4982 C C . PHE B 1 296 ? -4.629 21.656 -5.355 1 92.62 296 PHE B C 1
ATOM 4984 O O . PHE B 1 296 ? -5.73 21.328 -5.801 1 92.62 296 PHE B O 1
ATOM 4991 N N . GLY B 1 297 ? -4.309 22.906 -5.078 1 90.75 297 GLY B N 1
ATOM 4992 C CA . GLY B 1 297 ? -5.137 24.031 -5.5 1 90.75 297 GLY B CA 1
ATOM 4993 C C . GLY B 1 297 ? -6.383 24.203 -4.652 1 90.75 297 GLY B C 1
ATOM 4994 O O . GLY B 1 297 ? -7.371 24.781 -5.102 1 90.75 297 GLY B O 1
ATOM 4995 N N . ASN B 1 298 ? -6.324 23.703 -3.422 1 94.62 298 ASN B N 1
ATOM 4996 C CA . ASN B 1 298 ? -7.551 23.75 -2.631 1 94.62 298 ASN B CA 1
ATOM 4997 C C . ASN B 1 298 ? -7.336 24.469 -1.306 1 94.62 298 ASN B C 1
ATOM 4999 O O . ASN B 1 298 ? -7.93 24.094 -0.29 1 94.62 298 ASN B O 1
ATOM 5003 N N . SER B 1 299 ? -6.496 25.5 -1.311 1 93.81 299 SER B N 1
ATOM 5004 C CA . SER B 1 299 ? -6.285 26.328 -0.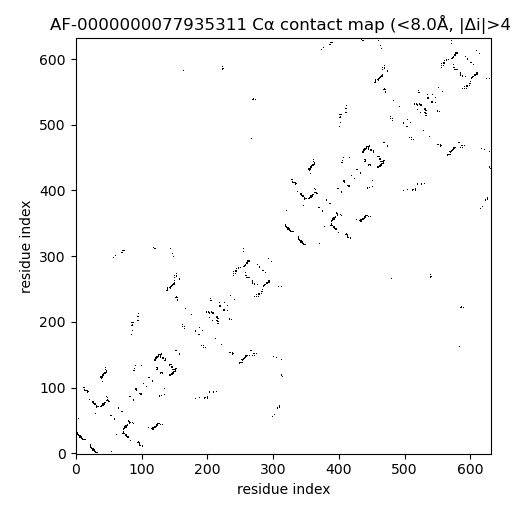12 1 93.81 299 SER B CA 1
ATOM 5005 C C . SER B 1 299 ? -7.543 27.094 0.249 1 93.81 299 SER B C 1
ATOM 5007 O O . SER B 1 299 ? -7.688 27.562 1.384 1 93.81 299 SER B O 1
ATOM 5009 N N . ASN B 1 300 ? -8.461 27.281 -0.749 1 95.62 300 ASN B N 1
ATOM 5010 C CA . ASN B 1 300 ? -9.719 27.984 -0.491 1 95.62 300 ASN B CA 1
ATOM 5011 C C . ASN B 1 300 ? -10.547 27.266 0.579 1 95.62 300 ASN B C 1
ATOM 5013 O O . ASN B 1 300 ? -11.484 27.859 1.126 1 95.62 300 ASN B O 1
ATOM 5017 N N . ARG B 1 301 ? -10.195 26.062 0.929 1 97.44 301 ARG B N 1
ATOM 5018 C CA . ARG B 1 301 ? -10.875 25.328 1.993 1 97.44 301 ARG B CA 1
ATOM 5019 C C . ARG B 1 301 ? -10.727 26.047 3.332 1 97.44 301 ARG B C 1
ATOM 5021 O O . ARG B 1 301 ? -11.562 25.891 4.223 1 97.44 301 ARG B O 1
ATOM 5028 N N . TYR B 1 302 ? -9.68 26.891 3.475 1 97.88 302 TYR B N 1
ATOM 5029 C CA . TYR B 1 302 ? -9.477 27.672 4.688 1 97.88 302 TYR B CA 1
ATOM 5030 C C . TYR B 1 302 ? -10.641 28.625 4.914 1 97.88 302 TYR B C 1
ATOM 5032 O O . TYR B 1 302 ? -10.906 29.047 6.043 1 97.88 302 TYR B O 1
ATOM 5040 N N . GLU B 1 303 ? -11.375 29.016 3.834 1 98.12 303 GLU B N 1
ATOM 5041 C CA . GLU B 1 303 ? -12.508 29.922 3.943 1 98.12 303 GLU B CA 1
ATOM 5042 C C . GLU B 1 303 ? -13.633 29.312 4.773 1 98.12 303 GLU B C 1
ATOM 5044 O O . GLU B 1 303 ? -14.477 30.031 5.312 1 98.12 303 GLU B O 1
ATOM 5049 N N . TYR B 1 304 ? -13.609 27.984 4.875 1 98.06 304 TYR B N 1
ATOM 5050 C CA . TYR B 1 304 ? -14.641 27.297 5.645 1 98.06 304 TYR B CA 1
ATOM 5051 C C . TYR B 1 304 ? -14.133 26.953 7.039 1 98.06 304 TYR B C 1
ATOM 5053 O O . TYR B 1 304 ? -14.836 27.141 8.031 1 98.06 304 TYR B O 1
ATOM 5061 N N . SER B 1 305 ? -12.906 26.516 7.152 1 98.62 305 SER B N 1
ATOM 5062 C CA . SER B 1 305 ? -12.398 25.969 8.414 1 98.62 305 SER B CA 1
ATOM 5063 C C . SER B 1 305 ? -12.062 27.094 9.398 1 98.62 305 SER B C 1
ATOM 5065 O O . SER B 1 305 ? -12.266 26.938 10.602 1 98.62 305 SER B O 1
ATOM 5067 N N . LEU B 1 306 ? -11.531 28.234 8.914 1 98.62 306 LEU B N 1
ATOM 5068 C CA . LEU B 1 306 ? -11.055 29.281 9.82 1 98.62 306 LEU B CA 1
ATOM 5069 C C . LEU B 1 306 ? -12.227 29.953 10.523 1 98.62 306 LEU B C 1
ATOM 5071 O O . LEU B 1 306 ? -12.211 30.141 11.742 1 98.62 306 LEU B O 1
ATOM 5075 N N . PRO B 1 307 ? -13.305 30.344 9.789 1 98.31 307 PRO B N 1
ATOM 5076 C CA . PRO B 1 307 ? -14.469 30.875 10.508 1 98.31 307 PRO B CA 1
ATOM 5077 C C . PRO B 1 307 ? -15.062 29.875 11.484 1 98.31 307 PRO B C 1
ATOM 5079 O O . PRO B 1 307 ? -15.492 30.25 12.578 1 98.31 307 PRO B O 1
ATOM 5082 N N . PHE B 1 308 ? -15.094 28.609 11.109 1 98.56 308 PHE B N 1
ATOM 5083 C CA . PHE B 1 308 ? -15.57 27.562 12 1 98.56 308 PHE B CA 1
ATOM 5084 C C . PHE B 1 308 ? -14.758 27.531 13.289 1 98.56 308 PHE B C 1
ATOM 5086 O O . PHE B 1 308 ? -15.328 27.5 14.383 1 98.56 308 PHE B O 1
ATOM 5093 N N . LEU B 1 309 ? -13.375 27.484 13.156 1 98.62 309 LEU B N 1
ATOM 5094 C CA . LEU B 1 309 ? -12.508 27.438 14.328 1 98.62 309 LEU B CA 1
ATOM 5095 C C . LEU B 1 309 ? -12.711 28.672 15.195 1 98.62 309 LEU B C 1
ATOM 5097 O O . LEU B 1 309 ? -12.781 28.562 16.422 1 98.62 309 LEU B O 1
ATOM 5101 N N . GLU B 1 310 ? -12.781 29.875 14.547 1 97.5 310 GLU B N 1
ATOM 5102 C CA . GLU B 1 310 ? -12.992 31.078 15.344 1 97.5 310 GLU B CA 1
ATOM 5103 C C . GLU B 1 310 ? -14.289 30.984 16.156 1 97.5 310 GLU B C 1
ATOM 5105 O O . GLU B 1 310 ? -14.312 31.328 17.328 1 97.5 310 GLU B O 1
ATOM 5110 N N . GLU B 1 311 ? -15.32 30.547 15.516 1 97.19 311 GLU B N 1
ATOM 5111 C CA . GLU B 1 311 ? -16.609 30.422 16.188 1 97.19 311 GLU B CA 1
ATOM 5112 C C . GLU B 1 311 ? -16.531 29.453 17.359 1 97.19 311 GLU B C 1
ATOM 5114 O O . GLU B 1 311 ? -17 29.75 18.469 1 97.19 311 GLU B O 1
ATOM 5119 N N . LYS B 1 312 ? -15.945 28.328 17.172 1 97.94 312 LYS B N 1
ATOM 5120 C CA . LYS B 1 312 ? -15.914 27.281 18.188 1 97.94 312 LYS B CA 1
ATOM 5121 C C . LYS B 1 312 ? -14.977 27.656 19.328 1 97.94 312 LYS B C 1
ATOM 5123 O O . LYS B 1 312 ? -15.203 27.266 20.484 1 97.94 312 LYS B O 1
ATOM 5128 N N . LEU B 1 313 ? -13.922 28.406 18.984 1 97.56 313 LEU B N 1
ATOM 5129 C CA . LEU B 1 313 ? -12.891 28.688 19.984 1 97.56 313 LEU B CA 1
ATOM 5130 C C . LEU B 1 313 ? -13.219 29.953 20.766 1 97.56 313 LEU B C 1
ATOM 5132 O O . LEU B 1 313 ? -12.57 30.266 21.766 1 97.56 313 LEU B O 1
ATOM 5136 N N . SER B 1 314 ? -14.18 30.672 20.234 1 92.88 314 SER B N 1
ATOM 5137 C CA . SER B 1 314 ? -14.594 31.891 20.922 1 92.88 314 SER B CA 1
ATOM 5138 C C . SER B 1 314 ? -15.445 31.562 22.141 1 92.88 314 SER B C 1
ATOM 5140 O O . SER B 1 314 ? -16.25 30.641 22.109 1 92.88 314 SER B O 1
ATOM 5142 N N . ASP B 1 315 ? -15.039 32.125 23.359 1 77.44 315 ASP B N 1
ATOM 5143 C CA . ASP B 1 315 ? -15.836 31.984 24.578 1 77.44 315 ASP B CA 1
ATOM 5144 C C . ASP B 1 315 ? -17.172 32.719 24.438 1 77.44 315 ASP B C 1
ATOM 5146 O O . ASP B 1 315 ? -17.234 33.844 23.984 1 77.44 315 ASP B O 1
ATOM 5150 N N . ARG B 1 316 ? -18.281 32.062 24.016 1 56.03 316 ARG B N 1
ATOM 5151 C CA . ARG B 1 316 ? -19.516 32.812 24.094 1 56.03 316 ARG B CA 1
ATOM 5152 C C . ARG B 1 316 ? -19.734 33.344 25.516 1 56.03 316 ARG B C 1
ATOM 5154 O O . ARG B 1 316 ? -19.281 32.75 26.484 1 56.03 316 ARG B O 1
#

Sequence (632 aa):
MLKYTIEKIESEALKDNMMGDPTEREVLTLLPRESKERPILLIELAGLNWKPTVSNRFGQIIEKLFSTKKLKNSIVINPNFKTRIYVNQYLNSSILGRYEDFIVKEIIPYFKERYDIQAVGLFGKSSGGFGSYSIAVRHPDLIQGFAMHFGDSCFEYMYIQDFICTLKLFASINPTKWLKGVINSKEIADNEVCAANVIGSAYFYSPNPENDLYADLPIDLETGGIRREIWEKWLSYDPAKNVVNYRDELKRMKGIYLDVGNKDEYNLFVGMRTLHKRMSEIGISHEFKEFSGGHFGNSNRYEYSLPFLEEKLSDRMLKYTIEKIESEALKDNMMGDPTEREVLTLLPRESKERPILLIELAGLNWKPTVSNRFGQIIEKLFSTKKLKNSIVINPNFKTRIYVNQYLNSSILGRYEDFIVKEIIPYFKERYDIQAVGLFGKSSGGFGSYSIAVRHPDLIQGFAMHFGDSCFEYMYIQDFICTLKLFASINPTKWLKGVINSKEIADNEVCAANVIGSAYFYSPNPENDLYADLPIDLETGGIRREIWEKWLSYDPAKNVVNYRDELKRMKGIYLDVGNKDEYNLFVGMRTLHKRMSEIGISHEFKEFSGGHFGNSNRYEYSLPFLEEKLSDR

Foldseek 3Di:
DWDKDKDKDAAPQQVQAALPDHRIKIKIKTAADDDPDQAAEEEEPEFLDDDNDLPDPLVVLVVVCRVVVLDHGYIYMYMDPAFLLRDDLQDAFSHRGHRLCCVQVPVLVVVVVVGVHQAYEYEYEASSLLNRVLSQLVCVVHHQEYARELYDAPVCLQLLVLLVLLLVVCVVPPPLVVLVVSSPDPDDDPSCVSVSHQLVLQRRQAAACVDSSRGDGQADSNPSHGNVVSVVSSNCSGCLPVVVVSLVSLQSHLAYHYEYEPAEVSNSVVGRVSNVVVCVVSPGDYHYYYDHDYRPDVPSCCSVRVSRNRVSSDDD/DWDKDKDWDAAPQQVQAALPDDRIKIKIKTAADDDPDQAAEEEEPEFLDDDNDLPDPLVVLVVVCRVVVLDHRYIYMYMDPAFLLRDDLQDAFSHRGHRLCCVQVPVLVVVVVVGVHQAYEYEYEASSLLNRVLSQLVCVVHHQEYARELYDAPVCLQLLVLLVLLLVVCVVPPPLVVLVVSSPDPDDDPSCVSVSHQLVLQRRQAAACVDSSRGDGQADSNPSHGNVVSVVSSNCSGCLPCVVVSLVSLQSHQAYHYEYEPAEPSNSVVGRVSNVVVCVVSPGDYHYYYDHDYRPDVPSCCSVRVSRNRVRSDDD

Organism: NCBI:txid1294262

InterPro domains:
  IPR000801 Esterase-like [PF00756] (97-295)
  IPR029058 Alpha/Beta hydrolase fold [G3DSA:3.40.50.1820] (18-312)
  IPR029058 Alpha/Beta hydrolase fold [SSF53474] (21-313)
  IPR050583 Mycobacterial A85 antigen [PTHR48098] (6-299)

Nearest PDB structures (foldseek):
  2vat-assembly4_H  TM=4.663E-01  e=5.015E-08  Hapsidospora chrysogena
  6pux-assembly1_B  TM=5.256E-01  e=1.735E-07  Mycobacterium tuberculosis H37Rv
  7l50-assembly2_B  TM=5.288E-01  e=4.212E-07  Homo sapiens
  5w8p-assembly1_B  TM=4.625E-01  e=6.352E-08  Mycobacteroides abscessus ATCC 19977
  7ryt-assembly1_B  TM=4.760E-01  e=5.660E-07  Mycobacterium tuberculosis

pLDDT: mean 95.77, std 4.73, range [56.03, 98.94]